Protein 7V6D (pdb70)

InterPro domains:
  IPR029058 Alpha/Beta hydrolase fold [G3DSA:3.40.50.1820] (131-449)
  IPR029058 Alpha/Beta hydrolase fold [SSF53474] (157-337)
  IPR053228 Stereospecific Lipase [PTHR37574] (9-448)

Sequence (733 aa):
NIFENIAQQIADGLSTLTIVQALGFSPSGENSETNSNTREPSTTIYPKKSSSDAPYSITEEELRQAIYIPSDFTYGDKPPVIFVPGTGSYGGISFGSNLRKLLTGVSYADPVWLNVPDALLRDAQTNGEFVAYAINYISGISGDANVSVVSWSQGGLDTQWAFTYWPSTRALVSDFVPVSPDFHGTVLANVICLNPGAGGVGLGPCAPAVLQQEYNSNFVTALRAAGGADAYVPTTSVFSGFLDEIVQPQSGTGASAYINDARGVGTTNAEVQVVCKGKGPAGGFYTHESLLVNPLTYALLVDALTHDGPGSVDRLDLDTVCSTVVAPGLGLDALLEIEGVNVLAAVNLLTYSDRRLAEPALMSYAAIFENIAQQIADGLSTLTIVQALGFSPSGENSETNSNTREPSTTIYPKKSSSDAPYSITEEELRQAIYIPSDFTYGDKPPVIFVPGTGSYGGISFGSNLRKLLTGVSYADPVWLNVPDALLRDAQTNGEFVAYAINYISGISGDANVSVVSWSQGGLDTQWAFTYWPSTRALVSDFVPVSPDFHGTVLANVICLNPGAGGVGLGPCAPAVLQQEYNSNFVTALRAAGGADAYVPTTSVFSGFLDEIVQPQSGTGASAYINDARGVGTTNAEVQVVCKGKGPAGGFYTHESLLVNPLTYALLVDALTHDGPGSVDRLDLDTVCSTVVAPGLGLDALLEIEGVNVLAAVNLLTYSDRRLAEPALMSYAA

CATH classification: 3.40.50.1820

Structure (mmCIF, N/CA/C/O backbone):
data_7V6D
#
_entry.id   7V6D
#
_cell.length_a   65.428
_cell.length_b   162.639
_cell.length_c   166.674
_cell.angle_alpha   90.000
_cell.angle_beta   90.000
_cell.angle_gamma   90.000
#
_symmetry.space_group_name_H-M   'I 2 2 2'
#
loop_
_entity.id
_entity.type
_entity.pdbx_description
1 polymer 'Lipase B'
2 branched 2-acetamido-2-deoxy-beta-D-glucopyranose-(1-4)-2-acetamido-2-deoxy-beta-D-glucopyranose
3 non-polymer 'CALCIUM ION'
4 water water
#
loop_
_atom_site.group_PDB
_atom_site.id
_atom_site.type_symbol
_atom_site.label_atom_id
_atom_site.label_alt_id
_atom_site.label_comp_id
_atom_site.label_asym_id
_atom_site.label_entity_id
_atom_site.label_seq_id
_atom_site.pdbx_PDB_ins_code
_atom_site.Cartn_x
_atom_site.Cartn_y
_atom_site.Cartn_z
_atom_site.occupancy
_atom_site.B_iso_or_equiv
_atom_site.auth_seq_id
_atom_site.auth_comp_id
_atom_site.auth_asym_id
_atom_site.auth_atom_id
_atom_site.pdbx_PDB_model_num
ATOM 1 N N . ASN A 1 65 ? -7.767 50.909 56.914 1.00 79.91 83 ASN A N 1
ATOM 2 C CA . ASN A 1 65 ? -6.925 52.080 57.160 1.00 84.71 83 ASN A CA 1
ATOM 3 C C . ASN A 1 65 ? -5.573 51.672 57.729 1.00 83.69 83 ASN A C 1
ATOM 4 O O . ASN A 1 65 ? -4.524 52.032 57.194 1.00 81.21 83 ASN A O 1
ATOM 9 N N . ILE A 1 66 ? -5.615 50.933 58.842 1.00 84.28 84 ILE A N 1
ATOM 10 C CA . ILE A 1 66 ? -4.416 50.291 59.372 1.00 79.89 84 ILE A CA 1
ATOM 11 C C . ILE A 1 66 ? -3.738 49.471 58.283 1.00 73.38 84 ILE A C 1
ATOM 12 O O . ILE A 1 66 ? -2.508 49.318 58.271 1.00 69.65 84 ILE A O 1
ATOM 17 N N . PHE A 1 67 ? -4.524 48.949 57.342 1.00 72.01 85 PHE A N 1
ATOM 18 C CA . PHE A 1 67 ? -3.955 48.283 56.180 1.00 69.76 85 PHE A CA 1
ATOM 19 C C . PHE A 1 67 ? -3.140 49.258 55.340 1.00 67.88 85 PHE A C 1
ATOM 20 O O . PHE A 1 67 ? -1.997 48.965 54.967 1.00 64.41 85 PHE A O 1
ATOM 28 N N . GLU A 1 68 ? -3.714 50.428 55.035 1.00 69.30 86 GLU A N 1
ATOM 29 C CA . GLU A 1 68 ? -3.003 51.414 54.224 1.00 69.40 86 GLU A CA 1
ATOM 30 C C . GLU A 1 68 ? -1.667 51.792 54.850 1.00 65.24 86 GLU A C 1
ATOM 31 O O . GLU A 1 68 ? -0.679 52.012 54.140 1.00 62.38 86 GLU A O 1
ATOM 37 N N . ASN A 1 69 ? -1.615 51.875 56.180 1.00 65.57 87 ASN A N 1
ATOM 38 C CA . ASN A 1 69 ? -0.362 52.243 56.821 1.00 63.46 87 ASN A CA 1
ATOM 39 C C . ASN A 1 69 ? 0.679 51.134 56.712 1.00 59.98 87 ASN A C 1
ATOM 40 O O . ASN A 1 69 ? 1.882 51.421 56.640 1.00 57.92 87 ASN A O 1
ATOM 45 N N . ILE A 1 70 ? 0.249 49.868 56.720 1.00 60.33 88 ILE A N 1
ATOM 46 C CA . ILE A 1 70 ? 1.204 48.773 56.572 1.00 57.03 88 ILE A CA 1
ATOM 47 C C . ILE A 1 70 ? 1.684 48.678 55.129 1.00 50.07 88 ILE A C 1
ATOM 48 O O . ILE A 1 70 ? 2.875 48.472 54.869 1.00 49.72 88 ILE A O 1
ATOM 53 N N . ALA A 1 71 ? 0.768 48.821 54.166 1.00 51.53 89 ALA A N 1
ATOM 54 C CA . ALA A 1 71 ? 1.169 48.876 52.764 1.00 49.72 89 ALA A CA 1
ATOM 55 C C . ALA A 1 71 ? 2.210 49.968 52.542 1.00 52.11 89 ALA A C 1
ATOM 56 O O . ALA A 1 71 ? 3.277 49.723 51.967 1.00 48.32 89 ALA A O 1
ATOM 58 N N . GLN A 1 72 ? 1.933 51.178 53.038 1.00 48.24 90 GLN A N 1
ATOM 59 C CA . GLN A 1 72 ? 2.881 52.272 52.867 1.00 47.57 90 GLN A CA 1
ATOM 60 C C . GLN A 1 72 ? 4.178 52.026 53.627 1.00 46.55 90 GLN A C 1
ATOM 61 O O . GLN A 1 72 ? 5.241 52.478 53.194 1.00 49.10 90 GLN A O 1
ATOM 67 N N . GLN A 1 73 ? 4.127 51.325 54.754 1.00 48.76 91 GLN A N 1
ATOM 68 C CA . GLN A 1 73 ? 5.373 51.003 55.443 1.00 50.92 91 GLN A CA 1
ATOM 69 C C . GLN A 1 73 ? 6.224 50.062 54.604 1.00 47.69 91 GLN A C 1
ATOM 70 O O . GLN A 1 73 ? 7.414 50.315 54.383 1.00 45.64 91 GLN A O 1
ATOM 76 N N . ILE A 1 74 ? 5.613 48.985 54.102 1.00 48.67 92 ILE A N 1
ATOM 77 C CA . ILE A 1 74 ? 6.336 48.010 53.291 1.00 44.97 92 ILE A CA 1
ATOM 78 C C . ILE A 1 74 ? 6.910 48.675 52.045 1.00 44.13 92 ILE A C 1
ATOM 79 O O . ILE A 1 74 ? 8.092 48.504 51.723 1.00 44.95 92 ILE A O 1
ATOM 84 N N . ALA A 1 75 ? 6.094 49.475 51.345 1.00 43.36 93 ALA A N 1
ATOM 85 C CA . ALA A 1 75 ? 6.588 50.198 50.172 1.00 46.29 93 ALA A CA 1
ATOM 86 C C . ALA A 1 75 ? 7.783 51.077 50.524 1.00 43.77 93 ALA A C 1
ATOM 87 O O . ALA A 1 75 ? 8.757 51.153 49.763 1.00 39.53 93 ALA A O 1
ATOM 89 N N . ASP A 1 76 ? 7.738 51.732 51.685 1.00 44.38 94 ASP A N 1
ATOM 90 C CA . ASP A 1 76 ? 8.861 52.573 52.071 1.00 44.46 94 ASP A CA 1
ATOM 91 C C . ASP A 1 76 ? 10.080 51.738 52.440 1.00 43.87 94 ASP A C 1
ATOM 92 O O . ASP A 1 76 ? 11.209 52.135 52.123 1.00 41.15 94 ASP A O 1
ATOM 97 N N . GLY A 1 77 ? 9.875 50.562 53.045 1.00 43.82 95 GLY A N 1
ATOM 98 C CA . GLY A 1 77 ? 11.000 49.678 53.327 1.00 42.19 95 GLY A CA 1
ATOM 99 C C . GLY A 1 77 ? 11.654 49.145 52.063 1.00 45.87 95 GLY A C 1
ATOM 100 O O . GLY A 1 77 ? 12.885 49.149 51.926 1.00 43.21 95 GLY A O 1
ATOM 101 N N . LEU A 1 78 ? 10.836 48.699 51.111 1.00 45.07 96 LEU A N 1
ATOM 102 C CA . LEU A 1 78 ? 11.371 48.142 49.879 1.00 44.00 96 LEU A CA 1
ATOM 103 C C . LEU A 1 78 ? 12.071 49.188 49.028 1.00 45.62 96 LEU A C 1
ATOM 104 O O . LEU A 1 78 ? 12.935 48.824 48.218 1.00 42.70 96 LEU A O 1
ATOM 109 N N . SER A 1 79 ? 11.723 50.472 49.185 1.00 42.50 97 SER A N 1
ATOM 110 C CA . SER A 1 79 ? 12.366 51.499 48.368 1.00 42.68 97 SER A CA 1
ATOM 111 C C . SER A 1 79 ? 13.809 51.723 48.777 1.00 41.57 97 SER A C 1
ATOM 112 O O . SER A 1 79 ? 14.537 52.416 48.056 1.00 37.72 97 SER A O 1
ATOM 115 N N . THR A 1 80 ? 14.229 51.149 49.908 1.00 38.92 98 THR A N 1
ATOM 116 C CA . THR A 1 80 ? 15.603 51.242 50.369 1.00 39.01 98 THR A CA 1
ATOM 117 C C . THR A 1 80 ? 16.484 50.134 49.815 1.00 39.03 98 THR A C 1
ATOM 118 O O . THR A 1 80 ? 17.699 50.173 50.033 1.00 35.10 98 THR A O 1
ATOM 122 N N . LEU A 1 81 ? 15.901 49.136 49.143 1.00 45.12 99 LEU A N 1
ATOM 123 C CA . LEU A 1 81 ? 16.673 48.093 48.474 1.00 42.33 99 LEU A CA 1
ATOM 124 C C . LEU A 1 81 ? 17.242 48.642 47.174 1.00 40.89 99 LEU A C 1
ATOM 125 O O . LEU A 1 81 ? 16.501 49.170 46.339 1.00 42.43 99 LEU A O 1
ATOM 130 N N . THR A 1 82 ? 18.562 48.536 47.002 1.00 40.62 100 THR A N 1
ATOM 131 C CA . THR A 1 82 ? 19.150 49.036 45.761 1.00 42.15 100 THR A CA 1
ATOM 132 C C . THR A 1 82 ? 18.682 48.233 44.549 1.00 41.72 100 THR A C 1
ATOM 133 O O . THR A 1 82 ? 18.635 48.775 43.444 1.00 43.48 100 THR A O 1
ATOM 137 N N . ILE A 1 83 ? 18.317 46.958 44.726 1.00 46.90 101 ILE A N 1
ATOM 138 C CA . ILE A 1 83 ? 17.769 46.207 43.596 1.00 46.38 101 ILE A CA 1
ATOM 139 C C . ILE A 1 83 ? 16.446 46.802 43.160 1.00 48.72 101 ILE A C 1
ATOM 140 O O . ILE A 1 83 ? 16.132 46.826 41.965 1.00 48.98 101 ILE A O 1
ATOM 145 N N . VAL A 1 84 ? 15.647 47.292 44.104 1.00 44.40 102 VAL A N 1
ATOM 146 C CA . VAL A 1 84 ? 14.402 47.941 43.713 1.00 47.05 102 VAL A CA 1
ATOM 147 C C . VAL A 1 84 ? 14.680 49.306 43.090 1.00 47.04 102 VAL A C 1
ATOM 148 O O . VAL A 1 84 ? 13.997 49.716 42.146 1.00 49.10 102 VAL A O 1
ATOM 152 N N . GLN A 1 85 ? 15.689 50.028 43.597 1.00 47.97 103 GLN A N 1
ATOM 153 C CA . GLN A 1 85 ? 16.022 51.333 43.027 1.00 49.01 103 GLN A CA 1
ATOM 154 C C . GLN A 1 85 ? 16.552 51.205 41.604 1.00 48.00 103 GLN A C 1
ATOM 155 O O . GLN A 1 85 ? 16.389 52.129 40.800 1.00 44.50 103 GLN A O 1
ATOM 161 N N . ALA A 1 86 ? 17.192 50.076 41.284 1.00 47.53 104 ALA A N 1
ATOM 162 C CA . ALA A 1 86 ? 17.644 49.830 39.918 1.00 48.12 104 ALA A CA 1
ATOM 163 C C . ALA A 1 86 ? 16.476 49.764 38.943 1.00 48.76 104 ALA A C 1
ATOM 164 O O . ALA A 1 86 ? 16.624 50.132 37.772 1.00 47.64 104 ALA A O 1
ATOM 166 N N . LEU A 1 87 ? 15.310 49.310 39.403 1.00 48.06 105 LEU A N 1
ATOM 167 C CA . LEU A 1 87 ? 14.107 49.359 38.586 1.00 46.75 105 LEU A CA 1
ATOM 168 C C . LEU A 1 87 ? 13.618 50.773 38.347 1.00 49.10 105 LEU A C 1
ATOM 169 O O . LEU A 1 87 ? 12.627 50.947 37.636 1.00 49.52 105 LEU A O 1
ATOM 174 N N . GLY A 1 88 ? 14.273 51.784 38.916 1.00 54.99 106 GLY A N 1
ATOM 175 C CA . GLY A 1 88 ? 13.881 53.164 38.713 1.00 49.01 106 GLY A CA 1
ATOM 176 C C . GLY A 1 88 ? 13.040 53.761 39.815 1.00 47.73 106 GLY A C 1
ATOM 177 O O . GLY A 1 88 ? 12.577 54.895 39.671 1.00 49.33 106 GLY A O 1
ATOM 178 N N . PHE A 1 89 ? 12.818 53.040 40.903 1.00 51.54 107 PHE A N 1
ATOM 179 C CA . PHE A 1 89 ? 12.166 53.654 42.041 1.00 51.53 107 PHE A CA 1
ATOM 180 C C . PHE A 1 89 ? 13.197 54.404 42.891 1.00 50.90 107 PHE A C 1
ATOM 181 O O . PHE A 1 89 ? 14.407 54.172 42.808 1.00 54.34 107 PHE A O 1
ATOM 189 N N . SER A 1 90 ? 12.711 55.341 43.684 1.00 44.48 108 SER A N 1
ATOM 190 C CA . SER A 1 90 ? 13.563 56.099 44.578 1.00 44.53 108 SER A CA 1
ATOM 191 C C . SER A 1 90 ? 13.202 55.803 46.026 1.00 45.03 108 SER A C 1
ATOM 192 O O . SER A 1 90 ? 12.083 55.358 46.320 1.00 40.36 108 SER A O 1
ATOM 195 N N . PRO A 1 91 ? 14.132 56.009 46.956 1.00 41.32 109 PRO A N 1
ATOM 196 C CA . PRO A 1 91 ? 13.779 55.866 48.366 1.00 43.21 109 PRO A CA 1
ATOM 197 C C . PRO A 1 91 ? 12.641 56.820 48.675 1.00 43.01 109 PRO A C 1
ATOM 198 O O . PRO A 1 91 ? 12.665 57.986 48.272 1.00 43.40 109 PRO A O 1
ATOM 202 N N . SER A 1 92 ? 11.617 56.303 49.343 1.00 39.72 110 SER A N 1
ATOM 203 C CA . SER A 1 92 ? 10.375 57.034 49.526 1.00 41.30 110 SER A CA 1
ATOM 204 C C . SER A 1 92 ? 10.083 57.247 51.005 1.00 42.57 110 SER A C 1
ATOM 205 O O . SER A 1 92 ? 10.672 56.610 51.887 1.00 43.61 110 SER A O 1
ATOM 208 N N . GLY A 1 93 ? 9.138 58.146 51.262 1.00 40.96 111 GLY A N 1
ATOM 209 C CA . GLY A 1 93 ? 8.740 58.420 52.635 1.00 40.40 111 GLY A CA 1
ATOM 210 C C . GLY A 1 93 ? 9.878 59.046 53.412 1.00 39.12 111 GLY A C 1
ATOM 211 O O . GLY A 1 93 ? 10.575 59.942 52.928 1.00 42.00 111 GLY A O 1
ATOM 212 N N . GLU A 1 94 ? 10.088 58.550 54.629 1.00 45.77 112 GLU A N 1
ATOM 213 C CA . GLU A 1 94 ? 11.120 59.076 55.514 1.00 43.30 112 GLU A CA 1
ATOM 214 C C . GLU A 1 94 ? 12.533 58.750 55.045 1.00 41.38 112 GLU A C 1
ATOM 215 O O . GLU A 1 94 ? 13.493 59.286 55.612 1.00 38.61 112 GLU A O 1
ATOM 221 N N . ASN A 1 95 ? 12.685 57.905 54.027 1.00 39.28 113 ASN A N 1
ATOM 222 C CA . ASN A 1 95 ? 13.990 57.566 53.477 1.00 36.41 113 ASN A CA 1
ATOM 223 C C . ASN A 1 95 ? 14.313 58.350 52.218 1.00 40.83 113 ASN A C 1
ATOM 224 O O . ASN A 1 95 ? 15.339 58.083 51.578 1.00 39.73 113 ASN A O 1
ATOM 229 N N . SER A 1 96 ? 13.471 59.320 51.857 1.00 43.55 114 SER A N 1
ATOM 230 C CA . SER A 1 96 ? 13.721 60.149 50.684 1.00 41.30 114 SER A CA 1
ATOM 231 C C . SER A 1 96 ? 15.102 60.787 50.740 1.00 39.61 114 SER A C 1
ATOM 232 O O . SER A 1 96 ? 15.477 61.408 51.735 1.00 36.10 114 SER A O 1
ATOM 235 N N . GLU A 1 97 ? 15.860 60.622 49.660 1.00 41.24 115 GLU A N 1
ATOM 236 C CA . GLU A 1 97 ? 17.223 61.122 49.589 1.00 38.82 115 GLU A CA 1
ATOM 237 C C . GLU A 1 97 ? 17.343 62.316 48.652 1.00 40.95 115 GLU A C 1
ATOM 238 O O . GLU A 1 97 ? 18.461 62.683 48.276 1.00 39.46 115 GLU A O 1
ATOM 244 N N . THR A 1 98 ? 16.212 62.934 48.281 1.00 40.30 116 THR A N 1
ATOM 245 C CA . THR A 1 98 ? 16.186 64.128 47.424 1.00 45.49 116 THR A CA 1
ATOM 246 C C . THR A 1 98 ? 15.350 65.232 48.081 1.00 40.60 116 THR A C 1
ATOM 247 O O . THR A 1 98 ? 14.383 65.745 47.517 1.00 42.72 116 THR A O 1
ATOM 251 N N . ASN A 1 99 ? 15.730 65.615 49.286 1.00 39.40 117 ASN A N 1
ATOM 252 C CA . ASN A 1 99 ? 14.959 66.611 50.011 1.00 42.37 117 ASN A CA 1
ATOM 253 C C . ASN A 1 99 ? 15.349 68.017 49.580 1.00 38.61 117 ASN A C 1
ATOM 254 O O . ASN A 1 99 ? 16.524 68.299 49.316 1.00 39.32 117 ASN A O 1
ATOM 259 N N . SER A 1 100 ? 14.345 68.895 49.499 1.00 36.45 118 SER A N 1
ATOM 260 C CA . SER A 1 100 ? 14.543 70.293 49.118 1.00 40.88 118 SER A CA 1
ATOM 261 C C . SER A 1 100 ? 14.722 71.134 50.376 1.00 36.87 118 SER A C 1
ATOM 262 O O . SER A 1 100 ? 13.771 71.332 51.137 1.00 41.35 118 SER A O 1
ATOM 265 N N . ASN A 1 101 ? 15.935 71.628 50.599 1.00 38.63 119 ASN A N 1
ATOM 266 C CA . ASN A 1 101 ? 16.276 72.364 51.819 1.00 32.86 119 ASN A CA 1
ATOM 267 C C . ASN A 1 101 ? 16.851 73.717 51.413 1.00 39.01 119 ASN A C 1
ATOM 268 O O . ASN A 1 101 ? 18.045 73.819 51.106 1.00 38.10 119 ASN A O 1
ATOM 273 N N . THR A 1 102 ? 16.007 74.759 51.437 1.00 36.63 120 THR A N 1
ATOM 274 C CA . THR A 1 102 ? 16.325 76.020 50.778 1.00 35.20 120 THR A CA 1
ATOM 275 C C . THR A 1 102 ? 16.848 77.115 51.703 1.00 39.17 120 THR A C 1
ATOM 276 O O . THR A 1 102 ? 17.280 78.162 51.205 1.00 42.24 120 THR A O 1
ATOM 280 N N . ARG A 1 103 ? 16.849 76.911 53.017 1.00 42.76 121 ARG A N 1
ATOM 281 C CA . ARG A 1 103 ? 17.493 77.874 53.901 1.00 38.62 121 ARG A CA 1
ATOM 282 C C . ARG A 1 103 ? 18.998 77.843 53.703 1.00 41.10 121 ARG A C 1
ATOM 283 O O . ARG A 1 103 ? 19.600 76.773 53.560 1.00 41.33 121 ARG A O 1
ATOM 291 N N . GLU A 1 104 ? 19.599 79.007 53.700 1.00 42.34 122 GLU A N 1
ATOM 292 C CA . GLU A 1 104 ? 21.047 79.007 53.642 1.00 39.69 122 GLU A CA 1
ATOM 293 C C . GLU A 1 104 ? 21.631 79.127 55.040 1.00 39.26 122 GLU A C 1
ATOM 294 O O . GLU A 1 104 ? 20.962 79.617 55.960 1.00 40.67 122 GLU A O 1
ATOM 300 N N . PRO A 1 105 ? 22.856 78.651 55.241 1.00 42.83 123 PRO A N 1
ATOM 301 C CA . PRO A 1 105 ? 23.499 78.807 56.548 1.00 41.86 123 PRO A CA 1
ATOM 302 C C . PRO A 1 105 ? 24.039 80.217 56.728 1.00 41.44 123 PRO A C 1
ATOM 303 O O . PRO A 1 105 ? 24.207 80.979 55.775 1.00 44.38 123 PRO A O 1
ATOM 307 N N . SER A 1 106 ? 24.306 80.557 57.992 1.00 42.40 124 SER A N 1
ATOM 308 C CA . SER A 1 106 ? 24.784 81.893 58.349 1.00 42.40 124 SER A CA 1
ATOM 309 C C . SER A 1 106 ? 26.177 82.194 57.811 1.00 39.45 124 SER A C 1
ATOM 310 O O . SER A 1 106 ? 26.622 83.343 57.864 1.00 35.21 124 SER A O 1
ATOM 313 N N . THR A 1 107 ? 26.861 81.192 57.284 1.00 39.90 125 THR A N 1
ATOM 314 C CA . THR A 1 107 ? 28.278 81.264 56.998 1.00 37.66 125 THR A CA 1
ATOM 315 C C . THR A 1 107 ? 28.546 80.328 55.827 1.00 43.74 125 THR A C 1
ATOM 316 O O . THR A 1 107 ? 27.814 79.353 55.613 1.00 46.50 125 THR A O 1
ATOM 320 N N . THR A 1 108 ? 29.554 80.668 55.032 1.00 36.12 126 THR A N 1
ATOM 321 C CA . THR A 1 108 ? 30.012 79.762 53.993 1.00 40.51 126 THR A CA 1
ATOM 322 C C . THR A 1 108 ? 30.414 78.435 54.626 1.00 41.97 126 THR A C 1
ATOM 323 O O . THR A 1 108 ? 31.318 78.392 55.467 1.00 42.26 126 THR A O 1
ATOM 327 N N . ILE A 1 109 ? 29.709 77.363 54.259 1.00 38.39 127 ILE A N 1
ATOM 328 C CA . ILE A 1 109 ? 30.118 76.007 54.604 1.00 38.39 127 ILE A CA 1
ATOM 329 C C . ILE A 1 109 ? 30.532 75.199 53.386 1.00 38.00 127 ILE A C 1
ATOM 330 O O . ILE A 1 109 ? 30.869 74.022 53.527 1.00 35.23 127 ILE A O 1
ATOM 335 N N . TYR A 1 110 ? 30.537 75.795 52.195 1.00 39.88 128 TYR A N 1
ATOM 336 C CA . TYR A 1 110 ? 30.831 75.041 51.000 1.00 36.84 128 TYR A CA 1
ATOM 337 C C . TYR A 1 110 ? 31.511 75.998 50.041 1.00 34.85 128 TYR A C 1
ATOM 338 O O . TYR A 1 110 ? 30.955 77.069 49.778 1.00 40.71 128 TYR A O 1
ATOM 347 N N . PRO A 1 111 ? 32.662 75.623 49.459 1.00 39.81 129 PRO A N 1
ATOM 348 C CA . PRO A 1 111 ? 33.254 74.272 49.590 1.00 37.73 129 PRO A CA 1
ATOM 349 C C . PRO A 1 111 ? 34.014 73.999 50.897 1.00 38.11 129 PRO A C 1
ATOM 350 O O . PRO A 1 111 ? 34.329 72.837 51.171 1.00 35.43 129 PRO A O 1
ATOM 354 N N . LYS A 1 112 ? 34.312 75.035 51.685 1.00 33.55 130 LYS A N 1
ATOM 355 C CA . LYS A 1 112 ? 34.933 74.840 52.990 1.00 35.80 130 LYS A CA 1
ATOM 356 C C . LYS A 1 112 ? 34.407 75.862 53.991 1.00 36.34 130 LYS A C 1
ATOM 357 O O . LYS A 1 112 ? 34.250 77.047 53.669 1.00 42.64 130 LYS A O 1
ATOM 363 N N . LYS A 1 113 ? 34.140 75.391 55.208 1.00 33.31 131 LYS A N 1
ATOM 364 C CA . LYS A 1 113 ? 33.862 76.283 56.328 1.00 36.13 131 LYS A CA 1
ATOM 365 C C . LYS A 1 113 ? 35.162 76.774 56.953 1.00 34.14 131 LYS A C 1
ATOM 366 O O . LYS A 1 113 ? 35.345 77.974 57.182 1.00 33.85 131 LYS A O 1
ATOM 372 N N . SER A 1 114 ? 36.081 75.861 57.219 1.00 34.20 132 SER A N 1
ATOM 373 C CA . SER A 1 114 ? 37.403 76.211 57.697 1.00 36.90 132 SER A CA 1
ATOM 374 C C . SER A 1 114 ? 38.425 75.827 56.636 1.00 38.75 132 SER A C 1
ATOM 375 O O . SER A 1 114 ? 38.299 74.781 55.990 1.00 38.85 132 SER A O 1
ATOM 378 N N . SER A 1 115 ? 39.439 76.675 56.455 1.00 38.80 133 SER A N 1
ATOM 379 C CA . SER A 1 115 ? 40.533 76.312 55.565 1.00 37.77 133 SER A CA 1
ATOM 380 C C . SER A 1 115 ? 41.331 75.135 56.092 1.00 42.29 133 SER A C 1
ATOM 381 O O . SER A 1 115 ? 42.228 74.655 55.395 1.00 46.75 133 SER A O 1
ATOM 384 N N . SER A 1 116 ? 41.049 74.677 57.306 1.00 38.96 134 SER A N 1
ATOM 385 C CA . SER A 1 116 ? 41.635 73.452 57.814 1.00 40.50 134 SER A CA 1
ATOM 386 C C . SER A 1 116 ? 40.848 72.217 57.417 1.00 39.26 134 SER A C 1
ATOM 387 O O . SER A 1 116 ? 41.339 71.105 57.614 1.00 37.88 134 SER A O 1
ATOM 390 N N . ASP A 1 117 ? 39.647 72.384 56.875 1.00 35.14 135 ASP A N 1
ATOM 391 C CA . ASP A 1 117 ? 38.796 71.247 56.587 1.00 37.11 135 ASP A CA 1
ATOM 392 C C . ASP A 1 117 ? 39.248 70.547 55.310 1.00 37.11 135 ASP A C 1
ATOM 393 O O . ASP A 1 117 ? 39.834 71.158 54.410 1.00 38.29 135 ASP A O 1
ATOM 398 N N . ALA A 1 118 ? 38.976 69.250 55.244 1.00 35.32 136 ALA A N 1
ATOM 399 C CA . ALA A 1 118 ? 39.222 68.503 54.023 1.00 36.90 136 ALA A CA 1
ATOM 400 C C . ALA A 1 118 ? 38.231 68.945 52.954 1.00 34.36 136 ALA A C 1
ATOM 401 O O . ALA A 1 118 ? 37.107 69.344 53.265 1.00 35.30 136 ALA A O 1
ATOM 403 N N . PRO A 1 119 ? 38.624 68.901 51.691 1.00 35.88 137 PRO A N 1
ATOM 404 C CA . PRO A 1 119 ? 37.700 69.306 50.626 1.00 35.07 137 PRO A CA 1
ATOM 405 C C . PRO A 1 119 ? 36.558 68.316 50.483 1.00 41.31 137 PRO A C 1
ATOM 406 O O . PRO A 1 119 ? 36.709 67.114 50.730 1.00 35.57 137 PRO A O 1
ATOM 410 N N . TYR A 1 120 ? 35.409 68.838 50.057 1.00 40.12 138 TYR A N 1
ATOM 411 C CA . TYR A 1 120 ? 34.316 67.992 49.595 1.00 38.71 138 TYR A CA 1
ATOM 412 C C . TYR A 1 120 ? 34.586 67.504 48.181 1.00 34.86 138 TYR A C 1
ATOM 413 O O . TYR A 1 120 ? 35.109 68.246 47.351 1.00 40.40 138 TYR A O 1
ATOM 422 N N . SER A 1 121 ? 34.240 66.241 47.913 1.00 44.05 139 SER A N 1
ATOM 423 C CA . SER A 1 121 ? 34.263 65.673 46.566 1.00 34.39 139 SER A CA 1
ATOM 424 C C . SER A 1 121 ? 32.871 65.591 45.962 1.00 36.45 139 SER A C 1
ATOM 425 O O . SER A 1 121 ? 32.733 65.368 44.753 1.00 38.13 139 SER A O 1
ATOM 428 N N . ILE A 1 122 ? 31.850 65.794 46.778 1.00 34.81 140 ILE A N 1
ATOM 429 C CA . ILE A 1 122 ? 30.455 65.665 46.401 1.00 34.86 140 ILE A CA 1
ATOM 430 C C . ILE A 1 122 ? 29.875 67.066 46.300 1.00 38.12 140 ILE A C 1
ATOM 431 O O . ILE A 1 122 ? 30.239 67.955 47.080 1.00 42.86 140 ILE A O 1
ATOM 436 N N . THR A 1 123 ? 29.005 67.279 45.322 1.00 36.47 141 THR A N 1
ATOM 437 C CA . THR A 1 123 ? 28.389 68.587 45.174 1.00 40.33 141 THR A CA 1
ATOM 438 C C . THR A 1 123 ? 27.565 68.922 46.412 1.00 40.38 141 THR A C 1
ATOM 439 O O . THR A 1 123 ? 27.007 68.041 47.070 1.00 38.74 141 THR A O 1
ATOM 443 N N . GLU A 1 124 ? 27.506 70.215 46.734 1.00 40.13 142 GLU A N 1
ATOM 444 C CA . GLU A 1 124 ? 26.648 70.648 47.828 1.00 39.23 142 GLU A CA 1
ATOM 445 C C . GLU A 1 124 ? 25.204 70.229 47.605 1.00 37.01 142 GLU A C 1
ATOM 446 O O . GLU A 1 124 ? 24.489 69.950 48.570 1.00 40.62 142 GLU A O 1
ATOM 452 N N . GLU A 1 125 ? 24.759 70.202 46.351 1.00 42.78 143 GLU A N 1
ATOM 453 C CA . GLU A 1 125 ? 23.399 69.779 46.032 1.00 45.46 143 GLU A CA 1
ATOM 454 C C . GLU A 1 125 ? 23.107 68.396 46.595 1.00 40.72 143 GLU A C 1
ATOM 455 O O . GLU A 1 125 ? 22.065 68.172 47.218 1.00 39.03 143 GLU A O 1
ATOM 461 N N . GLU A 1 126 ? 24.024 67.453 46.383 1.00 39.28 144 GLU A N 1
ATOM 462 C CA . GLU A 1 126 ? 23.806 66.102 46.880 1.00 40.71 144 GLU A CA 1
ATOM 463 C C . GLU A 1 126 ? 24.040 66.016 48.377 1.00 41.41 144 GLU A C 1
ATOM 464 O O . GLU A 1 126 ? 23.282 65.336 49.085 1.00 43.01 144 GLU A O 1
ATOM 470 N N . LEU A 1 127 ? 25.090 66.678 48.874 1.00 36.14 145 LEU A N 1
ATOM 471 C CA . LEU A 1 127 ? 25.297 66.712 50.315 1.00 35.89 145 LEU A CA 1
ATOM 472 C C . LEU A 1 127 ? 24.039 67.192 51.021 1.00 37.89 145 LEU A C 1
ATOM 473 O O . LEU A 1 127 ? 23.536 66.515 51.923 1.00 37.48 145 LEU A O 1
ATOM 478 N N . ARG A 1 128 ? 23.475 68.330 50.583 1.00 37.12 146 ARG A N 1
ATOM 479 C CA . ARG A 1 128 ? 22.327 68.879 51.299 1.00 37.57 146 ARG A CA 1
ATOM 480 C C . ARG A 1 128 ? 21.089 68.009 51.136 1.00 37.69 146 ARG A C 1
ATOM 481 O O . ARG A 1 128 ? 20.273 67.914 52.067 1.00 36.63 146 ARG A O 1
ATOM 489 N N . GLN A 1 129 ? 20.944 67.350 49.986 1.00 34.22 147 GLN A N 1
ATOM 490 C CA . GLN A 1 129 ? 19.699 66.642 49.702 1.00 40.33 147 GLN A CA 1
ATOM 491 C C . GLN A 1 129 ? 19.508 65.415 50.578 1.00 34.45 147 GLN A C 1
ATOM 492 O O . GLN A 1 129 ? 18.373 64.967 50.764 1.00 36.07 147 GLN A O 1
ATOM 498 N N . ALA A 1 130 ? 20.590 64.821 51.072 1.00 31.51 148 ALA A N 1
ATOM 499 C CA . ALA A 1 130 ? 20.441 63.634 51.904 1.00 34.74 148 ALA A CA 1
ATOM 500 C C . ALA A 1 130 ? 19.884 63.947 53.297 1.00 38.15 148 ALA A C 1
ATOM 501 O O . ALA A 1 130 ? 19.592 63.005 54.049 1.00 33.33 148 ALA A O 1
ATOM 503 N N . ILE A 1 131 ? 19.713 65.236 53.656 1.00 32.94 149 ILE A N 1
ATOM 504 C CA . ILE A 1 131 ? 19.227 65.623 54.978 1.00 36.51 149 ILE A CA 1
ATOM 505 C C . ILE A 1 131 ? 17.708 65.716 54.957 1.00 36.27 149 ILE A C 1
ATOM 506 O O . ILE A 1 131 ? 17.129 66.471 54.162 1.00 33.83 149 ILE A O 1
ATOM 511 N N . TYR A 1 132 ? 17.064 64.990 55.870 1.00 36.42 150 TYR A N 1
ATOM 512 C CA . TYR A 1 132 ? 15.610 64.938 55.965 1.00 35.70 150 TYR A CA 1
ATOM 513 C C . TYR A 1 132 ? 15.192 65.782 57.153 1.00 39.48 150 TYR A C 1
ATOM 514 O O . TYR A 1 132 ? 15.410 65.394 58.308 1.00 35.75 150 TYR A O 1
ATOM 523 N N . ILE A 1 133 ? 14.563 66.910 56.866 1.00 36.70 151 ILE A N 1
ATOM 524 C CA . ILE A 1 133 ? 14.114 67.851 57.881 1.00 37.05 151 ILE A CA 1
ATOM 525 C C . ILE A 1 133 ? 12.597 67.711 57.987 1.00 38.85 151 ILE A C 1
ATOM 526 O O . ILE A 1 133 ? 11.884 68.039 57.029 1.00 38.24 151 ILE A O 1
ATOM 531 N N . PRO A 1 134 ? 12.063 67.190 59.097 1.00 40.31 152 PRO A N 1
ATOM 532 C CA . PRO A 1 134 ? 10.603 67.130 59.249 1.00 40.31 152 PRO A CA 1
ATOM 533 C C . PRO A 1 134 ? 10.000 68.526 59.243 1.00 46.51 152 PRO A C 1
ATOM 534 O O . PRO A 1 134 ? 10.678 69.534 59.471 1.00 45.55 152 PRO A O 1
ATOM 538 N N . SER A 1 135 ? 8.700 68.577 58.957 1.00 50.18 153 SER A N 1
ATOM 539 C CA . SER A 1 135 ? 8.020 69.868 58.925 1.00 49.21 153 SER A CA 1
ATOM 540 C C . SER A 1 135 ? 7.983 70.501 60.308 1.00 49.57 153 SER A C 1
ATOM 541 O O . SER A 1 135 ? 8.011 71.731 60.424 1.00 56.17 153 SER A O 1
ATOM 544 N N . ASP A 1 136 ? 7.956 69.675 61.359 1.00 49.51 154 ASP A N 1
ATOM 545 C CA . ASP A 1 136 ? 7.919 70.039 62.772 1.00 47.23 154 ASP A CA 1
ATOM 546 C C . ASP A 1 136 ? 9.249 70.565 63.301 1.00 47.99 154 ASP A C 1
ATOM 547 O O . ASP A 1 136 ? 9.345 70.848 64.504 1.00 51.63 154 ASP A O 1
ATOM 552 N N . PHE A 1 137 ? 10.282 70.637 62.469 1.00 46.82 155 PHE A N 1
ATOM 553 C CA . PHE A 1 137 ? 11.593 71.091 62.916 1.00 45.23 155 PHE A CA 1
ATOM 554 C C . PHE A 1 137 ? 11.514 72.554 63.331 1.00 45.26 155 PHE A C 1
ATOM 555 O O . PHE A 1 137 ? 10.776 73.335 62.733 1.00 48.01 155 PHE A O 1
ATOM 563 N N . THR A 1 138 ? 12.260 72.929 64.373 1.00 43.34 156 THR A N 1
ATOM 564 C CA . THR A 1 138 ? 12.139 74.275 64.926 1.00 43.34 156 THR A CA 1
ATOM 565 C C . THR A 1 138 ? 13.389 75.127 64.719 1.00 42.80 156 THR A C 1
ATOM 566 O O . THR A 1 138 ? 13.483 76.220 65.293 1.00 44.06 156 THR A O 1
ATOM 570 N N . TYR A 1 139 ? 14.342 74.658 63.908 1.00 43.22 157 TYR A N 1
ATOM 571 C CA . TYR A 1 139 ? 15.463 75.474 63.422 1.00 41.85 157 TYR A CA 1
ATOM 572 C C . TYR A 1 139 ? 16.217 76.163 64.558 1.00 44.09 157 TYR A C 1
ATOM 573 O O . TYR A 1 139 ? 16.680 77.298 64.425 1.00 43.73 157 TYR A O 1
ATOM 582 N N . GLY A 1 140 ? 16.342 75.477 65.691 1.00 41.54 158 GLY A N 1
ATOM 583 C CA . GLY A 1 140 ? 17.145 75.951 66.799 1.00 37.89 158 GLY A CA 1
ATOM 584 C C . GLY A 1 140 ? 16.400 76.166 68.101 1.00 41.80 158 GLY A C 1
ATOM 585 O O . GLY A 1 140 ? 17.046 76.189 69.160 1.00 42.96 158 GLY A O 1
ATOM 586 N N . ASP A 1 141 ? 15.074 76.355 68.082 1.00 38.34 159 ASP A N 1
ATOM 587 C CA . ASP A 1 141 ? 14.352 76.468 69.349 1.00 40.14 159 ASP A CA 1
ATOM 588 C C . ASP A 1 141 ? 14.722 75.307 70.270 1.00 45.63 159 ASP A C 1
ATOM 589 O O . ASP A 1 141 ? 15.147 75.512 71.413 1.00 48.89 159 ASP A O 1
ATOM 594 N N . LYS A 1 142 ? 14.591 74.067 69.767 1.00 42.38 160 LYS A N 1
ATOM 595 C CA . LYS A 1 142 ? 15.058 72.876 70.452 1.00 40.97 160 LYS A CA 1
ATOM 596 C C . LYS A 1 142 ? 16.468 72.531 69.994 1.00 36.89 160 LYS A C 1
ATOM 597 O O . LYS A 1 142 ? 16.946 73.047 68.986 1.00 35.24 160 LYS A O 1
ATOM 603 N N . PRO A 1 143 ? 17.179 71.690 70.733 1.00 38.45 161 PRO A N 1
ATOM 604 C CA . PRO A 1 143 ? 18.482 71.198 70.256 1.00 35.75 161 PRO A CA 1
ATOM 605 C C . PRO A 1 143 ? 18.309 70.214 69.111 1.00 36.11 161 PRO A C 1
ATOM 606 O O . PRO A 1 143 ? 17.648 69.173 69.265 1.00 39.41 161 PRO A O 1
ATOM 610 N N . PRO A 1 144 ? 18.880 70.502 67.946 1.00 35.51 162 PRO A N 1
ATOM 611 C CA . PRO A 1 144 ? 18.789 69.552 66.828 1.00 35.72 162 PRO A CA 1
ATOM 612 C C . PRO A 1 144 ? 19.529 68.263 67.143 1.00 35.68 162 PRO A C 1
ATOM 613 O O . PRO A 1 144 ? 20.542 68.254 67.847 1.00 38.60 162 PRO A O 1
ATOM 617 N N . VAL A 1 145 ? 19.002 67.157 66.632 1.00 31.72 163 VAL A N 1
ATOM 618 C CA . VAL A 1 145 ? 19.669 65.866 66.738 1.00 35.26 163 VAL A CA 1
ATOM 619 C C . VAL A 1 145 ? 19.690 65.216 65.358 1.00 34.36 163 VAL A C 1
ATOM 620 O O . VAL A 1 145 ? 18.628 64.936 64.783 1.00 31.26 163 VAL A O 1
ATOM 624 N N . ILE A 1 146 ? 20.891 64.953 64.844 1.00 32.00 164 ILE A N 1
ATOM 625 C CA . ILE A 1 146 ? 21.091 64.365 63.523 1.00 31.36 164 ILE A CA 1
ATOM 626 C C . ILE A 1 146 ? 21.265 62.852 63.669 1.00 32.86 164 ILE A C 1
ATOM 627 O O . ILE A 1 146 ? 22.197 62.376 64.335 1.00 33.81 164 ILE A O 1
ATOM 632 N N . PHE A 1 147 ? 20.374 62.093 63.037 1.00 36.60 165 PHE A N 1
ATOM 633 C CA . PHE A 1 147 ? 20.427 60.631 63.040 1.00 34.82 165 PHE A CA 1
ATOM 634 C C . PHE A 1 147 ? 21.158 60.101 61.808 1.00 34.82 165 PHE A C 1
ATOM 635 O O . PHE A 1 147 ? 20.913 60.552 60.681 1.00 32.23 165 PHE A O 1
ATOM 643 N N . VAL A 1 148 ? 22.052 59.137 62.037 1.00 30.10 166 VAL A N 1
ATOM 644 C CA . VAL A 1 148 ? 22.940 58.612 61.009 1.00 35.15 166 VAL A CA 1
ATOM 645 C C . VAL A 1 148 ? 22.796 57.095 60.957 1.00 37.51 166 VAL A C 1
ATOM 646 O O . VAL A 1 148 ? 23.046 56.414 61.958 1.00 34.71 166 VAL A O 1
ATOM 650 N N . PRO A 1 149 ? 22.414 56.509 59.819 1.00 32.25 167 PRO A N 1
ATOM 651 C CA . PRO A 1 149 ? 22.085 55.085 59.771 1.00 32.82 167 PRO A CA 1
ATOM 652 C C . PRO A 1 149 ? 23.351 54.248 59.713 1.00 32.53 167 PRO A C 1
ATOM 653 O O . PRO A 1 149 ? 24.465 54.765 59.724 1.00 31.84 167 PRO A O 1
ATOM 657 N N . GLY A 1 150 ? 23.151 52.932 59.627 1.00 34.47 168 GLY A N 1
ATOM 658 C CA . GLY A 1 150 ? 24.222 51.981 59.442 1.00 33.80 168 GLY A CA 1
ATOM 659 C C . GLY A 1 150 ? 24.258 51.419 58.027 1.00 34.28 168 GLY A C 1
ATOM 660 O O . GLY A 1 150 ? 23.433 51.743 57.175 1.00 32.90 168 GLY A O 1
ATOM 661 N N . THR A 1 151 ? 25.238 50.533 57.811 1.00 31.82 169 THR A N 1
ATOM 662 C CA . THR A 1 151 ? 25.511 49.997 56.483 1.00 36.52 169 THR A CA 1
ATOM 663 C C . THR A 1 151 ? 24.280 49.316 55.896 1.00 37.90 169 THR A C 1
ATOM 664 O O . THR A 1 151 ? 23.630 48.503 56.555 1.00 34.23 169 THR A O 1
ATOM 668 N N . GLY A 1 152 ? 23.974 49.633 54.639 1.00 38.08 170 GLY A N 1
ATOM 669 C CA . GLY A 1 152 ? 22.824 49.047 53.979 1.00 35.99 170 GLY A CA 1
ATOM 670 C C . GLY A 1 152 ? 21.493 49.699 54.287 1.00 35.39 170 GLY A C 1
ATOM 671 O O . GLY A 1 152 ? 20.467 49.235 53.771 1.00 33.57 170 GLY A O 1
ATOM 672 N N . SER A 1 153 ? 21.468 50.770 55.085 1.00 32.75 171 SER A N 1
ATOM 673 C CA . SER A 1 153 ? 20.220 51.316 55.598 1.00 32.80 171 SER A CA 1
ATOM 674 C C . SER A 1 153 ? 20.114 52.812 55.304 1.00 34.24 171 SER A C 1
ATOM 675 O O . SER A 1 153 ? 21.022 53.429 54.734 1.00 34.65 171 SER A O 1
ATOM 678 N N . TYR A 1 154 ? 18.976 53.391 55.704 1.00 31.71 172 TYR A N 1
ATOM 679 C CA . TYR A 1 154 ? 18.718 54.824 55.612 1.00 32.09 172 TYR A CA 1
ATOM 680 C C . TYR A 1 154 ? 18.352 55.362 56.991 1.00 36.40 172 TYR A C 1
ATOM 681 O O . TYR A 1 154 ? 17.839 54.631 57.848 1.00 36.60 172 TYR A O 1
ATOM 690 N N . GLY A 1 155 ? 18.635 56.650 57.202 1.00 35.88 173 GLY A N 1
ATOM 691 C CA . GLY A 1 155 ? 18.338 57.267 58.489 1.00 33.74 173 GLY A CA 1
ATOM 692 C C . GLY A 1 155 ? 16.875 57.160 58.878 1.00 35.35 173 GLY A C 1
ATOM 693 O O . GLY A 1 155 ? 16.547 56.968 60.055 1.00 40.14 173 GLY A O 1
ATOM 694 N N . GLY A 1 156 ? 15.977 57.266 57.901 1.00 32.90 174 GLY A N 1
ATOM 695 C CA . GLY A 1 156 ? 14.559 57.189 58.207 1.00 34.86 174 GLY A CA 1
ATOM 696 C C . GLY A 1 156 ? 14.177 55.883 58.877 1.00 40.30 174 GLY A C 1
ATOM 697 O O . GLY A 1 156 ? 13.566 55.873 59.950 1.00 41.11 174 GLY A O 1
ATOM 698 N N . ILE A 1 157 ? 14.576 54.764 58.276 1.00 35.10 175 ILE A N 1
ATOM 699 C CA . ILE A 1 157 ? 14.106 53.463 58.722 1.00 34.26 175 ILE A CA 1
ATOM 700 C C . ILE A 1 157 ? 15.003 52.846 59.795 1.00 39.14 175 ILE A C 1
ATOM 701 O O . ILE A 1 157 ? 14.545 51.968 60.549 1.00 36.94 175 ILE A O 1
ATOM 706 N N . SER A 1 158 ? 16.262 53.288 59.896 1.00 35.03 176 SER A N 1
ATOM 707 C CA . SER A 1 158 ? 17.139 52.800 60.952 1.00 33.57 176 SER A CA 1
ATOM 708 C C . SER A 1 158 ? 16.583 53.156 62.320 1.00 38.19 176 SER A C 1
ATOM 709 O O . SER A 1 158 ? 16.733 52.391 63.283 1.00 41.04 176 SER A O 1
ATOM 712 N N . PHE A 1 159 ? 15.939 54.322 62.430 1.00 36.50 177 PHE A N 1
ATOM 713 C CA . PHE A 1 159 ? 15.558 54.830 63.773 1.00 38.76 177 PHE A CA 1
ATOM 714 C C . PHE A 1 159 ? 14.076 55.150 63.963 1.00 39.93 177 PHE A C 1
ATOM 715 O O . PHE A 1 159 ? 13.695 55.389 65.106 1.00 37.72 177 PHE A O 1
ATOM 723 N N . GLY A 1 160 ? 13.265 55.132 62.911 1.00 39.18 178 GLY A N 1
ATOM 724 C CA . GLY A 1 160 ? 11.854 55.552 63.019 1.00 32.80 178 GLY A CA 1
ATOM 725 C C . GLY A 1 160 ? 11.057 54.699 63.975 1.00 36.76 178 GLY A C 1
ATOM 726 O O . GLY A 1 160 ? 10.094 55.212 64.533 1.00 44.64 178 GLY A O 1
ATOM 727 N N . SER A 1 161 ? 11.399 53.419 64.089 1.00 39.59 179 SER A N 1
ATOM 728 C CA . SER A 1 161 ? 10.674 52.475 64.972 1.00 42.39 179 SER A CA 1
ATOM 729 C C . SER A 1 161 ? 11.275 52.490 66.375 1.00 43.17 179 SER A C 1
ATOM 730 O O . SER A 1 161 ? 10.730 51.817 67.248 1.00 38.58 179 SER A O 1
ATOM 733 N N . ASN A 1 162 ? 12.355 53.238 66.574 1.00 39.79 180 ASN A N 1
ATOM 734 C CA . ASN A 1 162 ? 13.066 53.196 67.874 1.00 40.70 180 ASN A CA 1
ATOM 735 C C . ASN A 1 162 ? 13.421 54.588 68.409 1.00 38.74 180 ASN A C 1
ATOM 736 O O . ASN A 1 162 ? 12.498 55.353 68.703 1.00 36.08 180 ASN A O 1
ATOM 741 N N . LEU A 1 163 ? 14.713 54.878 68.549 1.00 37.65 181 LEU A N 1
ATOM 742 C CA . LEU A 1 163 ? 15.219 56.144 69.140 1.00 36.96 181 LEU A CA 1
ATOM 743 C C . LEU 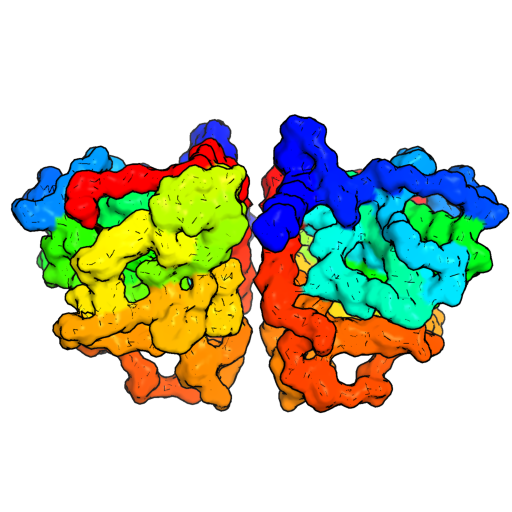A 1 163 ? 14.587 57.407 68.552 1.00 38.55 181 LEU A C 1
ATOM 744 O O . LEU A 1 163 ? 14.253 58.292 69.340 1.00 43.07 181 LEU A O 1
ATOM 749 N N . ARG A 1 164 ? 14.461 57.516 67.234 1.00 35.27 182 ARG A N 1
ATOM 750 C CA . ARG A 1 164 ? 13.934 58.772 66.705 1.00 36.76 182 ARG A CA 1
ATOM 751 C C . ARG A 1 164 ? 12.450 58.931 67.029 1.00 39.41 182 ARG A C 1
ATOM 752 O O . ARG A 1 164 ? 11.979 60.052 67.276 1.00 40.98 182 ARG A O 1
ATOM 760 N N . LYS A 1 165 ? 11.692 57.830 67.032 1.00 36.94 183 LYS A N 1
ATOM 761 C CA . LYS A 1 165 ? 10.296 57.924 67.451 1.00 37.97 183 LYS A CA 1
ATOM 762 C C . LYS A 1 165 ? 10.190 58.445 68.879 1.00 39.67 183 LYS A C 1
ATOM 763 O O . LYS A 1 165 ? 9.361 59.317 69.170 1.00 39.45 183 LYS A O 1
ATOM 769 N N . LEU A 1 166 ? 11.034 57.928 69.781 1.00 37.88 184 LEU A N 1
ATOM 770 C CA . LEU A 1 166 ? 11.064 58.382 71.170 1.00 33.87 184 LEU A CA 1
ATOM 771 C C . LEU A 1 166 ? 11.523 59.830 71.297 1.00 43.47 184 LEU A C 1
ATOM 772 O O . LEU A 1 166 ? 11.184 60.498 72.285 1.00 45.68 184 LEU A O 1
ATOM 777 N N . LEU A 1 167 ? 12.293 60.328 70.332 1.00 39.21 185 LEU A N 1
ATOM 778 C CA . LEU A 1 167 ? 12.784 61.692 70.377 1.00 39.44 185 LEU A CA 1
ATOM 779 C C . LEU A 1 167 ? 11.932 62.636 69.543 1.00 41.69 185 LEU A C 1
ATOM 780 O O . LEU A 1 167 ? 12.342 63.782 69.302 1.00 39.88 185 LEU A O 1
ATOM 785 N N . THR A 1 168 ? 10.763 62.184 69.090 1.00 39.38 186 THR A N 1
ATOM 786 C CA . THR A 1 168 ? 9.856 63.036 68.333 1.00 42.22 186 THR A CA 1
ATOM 787 C C . THR A 1 168 ? 8.901 63.713 69.310 1.00 44.56 186 THR A C 1
ATOM 788 O O . THR A 1 168 ? 8.303 63.045 70.166 1.00 42.14 186 THR A O 1
ATOM 792 N N . GLY A 1 169 ? 8.806 65.039 69.212 1.00 43.20 187 GLY A N 1
ATOM 793 C CA . GLY A 1 169 ? 7.902 65.813 70.050 1.00 36.65 187 GLY A CA 1
ATOM 794 C C . GLY A 1 169 ? 8.295 65.922 71.510 1.00 41.57 187 GLY A C 1
ATOM 795 O O . GLY A 1 169 ? 7.422 65.884 72.386 1.00 43.46 187 GLY A O 1
ATOM 796 N N . VAL A 1 170 ? 9.587 66.046 71.799 1.00 41.26 188 VAL A N 1
ATOM 797 C CA . VAL A 1 170 ? 10.077 66.288 73.146 1.00 34.92 188 VAL A CA 1
ATOM 798 C C . VAL A 1 170 ? 10.797 67.637 73.135 1.00 39.53 188 VAL A C 1
ATOM 799 O O . VAL A 1 170 ? 11.011 68.234 72.081 1.00 45.42 188 VAL A O 1
ATOM 803 N N . SER A 1 171 ? 11.175 68.122 74.320 1.00 37.83 189 SER A N 1
ATOM 804 C CA . SER A 1 171 ? 11.737 69.472 74.400 1.00 41.07 189 SER A CA 1
ATOM 805 C C . SER A 1 171 ? 13.251 69.517 74.261 1.00 39.19 189 SER A C 1
ATOM 806 O O . SER A 1 171 ? 13.798 70.573 73.948 1.00 35.72 189 SER A O 1
ATOM 809 N N . TYR A 1 172 ? 13.937 68.409 74.497 1.00 45.26 190 TYR A N 1
ATOM 810 C CA . TYR A 1 172 ? 15.390 68.367 74.502 1.00 42.35 190 TYR A CA 1
ATOM 811 C C . TYR A 1 172 ? 15.963 67.808 73.199 1.00 40.92 190 TYR A C 1
ATOM 812 O O . TYR A 1 172 ? 17.174 67.571 73.110 1.00 38.47 190 TYR A O 1
ATOM 821 N N . ALA A 1 173 ? 15.122 67.576 72.194 1.00 37.91 191 ALA A N 1
ATOM 822 C CA . ALA A 1 173 ? 15.604 67.083 70.913 1.00 42.14 191 ALA A CA 1
ATOM 823 C C . ALA A 1 173 ? 14.734 67.635 69.796 1.00 40.96 191 ALA A C 1
ATOM 824 O O . ALA A 1 173 ? 13.569 67.998 69.999 1.00 41.13 191 ALA A O 1
ATOM 826 N N . ASP A 1 174 ? 15.330 67.677 68.607 1.00 39.56 192 ASP A N 1
ATOM 827 C CA . ASP A 1 174 ? 14.648 68.096 67.384 1.00 37.03 192 ASP A CA 1
ATOM 828 C C . ASP A 1 174 ? 15.279 67.279 66.267 1.00 37.27 192 ASP A C 1
ATOM 829 O O . ASP A 1 174 ? 16.353 67.635 65.758 1.00 38.82 192 ASP A O 1
ATOM 834 N N . PRO A 1 175 ? 14.662 66.164 65.873 1.00 36.72 193 PRO A N 1
ATOM 835 C CA . PRO A 1 175 ? 15.362 65.212 64.994 1.00 37.20 193 PRO A CA 1
ATOM 836 C C . PRO A 1 175 ? 15.350 65.586 63.518 1.00 37.77 193 PRO A C 1
ATOM 837 O O . PRO A 1 175 ? 14.351 66.063 62.974 1.00 37.58 193 PRO A O 1
ATOM 841 N N . VAL A 1 176 ? 16.505 65.359 62.884 1.00 35.15 194 VAL A N 1
ATOM 842 C CA . VAL A 1 176 ? 16.686 65.311 61.439 1.00 35.52 194 VAL A CA 1
ATOM 843 C C . VAL A 1 176 ? 17.525 64.063 61.165 1.00 34.46 194 VAL A C 1
ATOM 844 O O . VAL A 1 176 ? 18.137 63.505 62.076 1.00 32.30 194 VAL A O 1
ATOM 848 N N . TRP A 1 177 ? 17.548 63.601 59.910 1.00 31.83 195 TRP A N 1
ATOM 849 C CA . TRP A 1 177 ? 18.298 62.374 59.636 1.00 37.05 195 TRP A CA 1
ATOM 850 C C . TRP A 1 177 ? 18.829 62.327 58.209 1.00 36.75 195 TRP A C 1
ATOM 851 O O . TRP A 1 177 ? 18.296 62.958 57.293 1.00 32.35 195 TRP A O 1
ATOM 862 N N . LEU A 1 178 ? 19.888 61.535 58.038 1.00 36.46 196 LEU A N 1
ATOM 863 C CA . LEU A 1 178 ? 20.619 61.436 56.780 1.00 35.21 196 LEU A CA 1
ATOM 864 C C . LEU A 1 178 ? 20.152 60.220 55.978 1.00 39.51 196 LEU A C 1
ATOM 865 O O . LEU A 1 178 ? 20.077 59.096 56.503 1.00 35.78 196 LEU A O 1
ATOM 870 N N . ASN A 1 179 ? 19.820 60.459 54.711 1.00 37.56 197 ASN A N 1
ATOM 871 C CA . ASN A 1 179 ? 19.452 59.414 53.767 1.00 32.06 197 ASN A CA 1
ATOM 872 C C . ASN A 1 179 ? 20.507 59.471 52.669 1.00 35.99 197 ASN A C 1
ATOM 873 O O . ASN A 1 179 ? 20.354 60.180 51.677 1.00 42.50 197 ASN A O 1
ATOM 878 N N . VAL A 1 180 ? 21.604 58.752 52.861 1.00 37.88 198 VAL A N 1
ATOM 879 C CA . VAL A 1 180 ? 22.728 58.811 51.929 1.00 36.16 198 VAL A CA 1
ATOM 880 C C . VAL A 1 180 ? 22.423 57.928 50.728 1.00 37.87 198 VAL A C 1
ATOM 881 O O . VAL A 1 180 ? 21.863 56.832 50.889 1.00 40.01 198 VAL A O 1
ATOM 885 N N . PRO A 1 181 ? 22.733 58.372 49.515 1.00 41.28 199 PRO A N 1
ATOM 886 C CA . PRO A 1 181 ? 22.492 57.532 48.338 1.00 38.83 199 PRO A CA 1
ATOM 887 C C . PRO A 1 181 ? 23.147 56.166 48.475 1.00 41.40 199 PRO A C 1
ATOM 888 O O . PRO A 1 181 ? 24.251 56.034 49.017 1.00 37.91 199 PRO A O 1
ATOM 892 N N . ASP A 1 182 ? 22.430 55.144 47.998 1.00 39.28 200 ASP A N 1
ATOM 893 C CA . ASP A 1 182 ? 22.943 53.786 47.909 1.00 38.79 200 ASP A CA 1
ATOM 894 C C . ASP A 1 182 ? 23.111 53.170 49.295 1.00 38.09 200 ASP A C 1
ATOM 895 O O . ASP A 1 182 ? 24.038 52.395 49.533 1.00 38.60 200 ASP A O 1
ATOM 900 N N . ALA A 1 183 ? 22.200 53.515 50.206 1.00 40.45 201 ALA A N 1
ATOM 901 C CA . ALA A 1 183 ? 22.056 52.836 51.504 1.00 36.36 201 ALA A CA 1
ATOM 902 C C . ALA A 1 183 ? 23.383 52.732 52.258 1.00 35.51 201 ALA A C 1
ATOM 903 O O . ALA A 1 183 ? 23.730 51.681 52.800 1.00 37.48 201 ALA A O 1
ATOM 905 N N . LEU A 1 184 ? 24.144 53.831 52.270 1.00 31.64 202 LEU A N 1
ATOM 906 C CA . LEU A 1 184 ? 25.413 53.930 53.003 1.00 35.66 202 LEU A CA 1
ATOM 907 C C . LEU A 1 184 ? 26.417 52.856 52.591 1.00 35.34 202 LEU A C 1
ATOM 908 O O . LEU A 1 184 ? 27.302 52.489 53.374 1.00 30.60 202 LEU A O 1
ATOM 913 N N . LEU A 1 185 ? 26.302 52.355 51.357 1.00 34.34 203 LEU A N 1
ATOM 914 C CA . LEU A 1 185 ? 27.201 51.316 50.873 1.00 33.15 203 LEU A CA 1
ATOM 915 C C . LEU A 1 185 ? 28.403 51.883 50.127 1.00 36.17 203 LEU A C 1
ATOM 916 O O . LEU A 1 185 ? 29.397 51.164 49.932 1.00 35.03 203 LEU A O 1
ATOM 921 N N . ARG A 1 186 ? 28.318 53.139 49.708 1.00 32.96 204 ARG A N 1
ATOM 922 C CA . ARG A 1 186 ? 29.394 53.748 48.890 1.00 37.46 204 ARG A CA 1
ATOM 923 C C . ARG A 1 186 ? 30.630 54.039 49.736 1.00 32.76 204 ARG A C 1
ATOM 924 O O . ARG A 1 186 ? 30.582 53.815 50.944 1.00 34.91 204 ARG A O 1
ATOM 932 N N . ASP A 1 187 ? 31.652 54.614 49.114 1.00 33.72 205 ASP A N 1
ATOM 933 C CA . ASP A 1 187 ? 32.920 54.883 49.824 1.00 37.33 205 ASP A CA 1
ATOM 934 C C . ASP A 1 187 ? 32.595 55.636 51.114 1.00 36.18 205 ASP A C 1
ATOM 935 O O . ASP A 1 187 ? 31.949 56.676 51.037 1.00 34.58 205 ASP A O 1
ATOM 940 N N . ALA A 1 188 ? 33.077 55.122 52.243 1.00 34.54 206 ALA A N 1
ATOM 941 C CA . ALA A 1 188 ? 32.812 55.691 53.580 1.00 35.44 206 ALA A CA 1
ATOM 942 C C . ALA A 1 188 ? 33.452 57.067 53.719 1.00 35.86 206 ALA A C 1
ATOM 943 O O . ALA A 1 188 ? 32.970 57.852 54.528 1.00 34.84 206 ALA A O 1
ATOM 945 N N . GLN A 1 189 ? 34.553 57.299 53.017 1.00 36.39 207 GLN A N 1
ATOM 946 C CA . GLN A 1 189 ? 35.153 58.647 53.008 1.00 39.03 207 GLN A CA 1
ATOM 947 C C . GLN A 1 189 ? 34.102 59.643 52.502 1.00 36.01 207 GLN A C 1
ATOM 948 O O . GLN A 1 189 ? 34.064 60.755 53.035 1.00 35.52 207 GLN A O 1
ATOM 954 N N . THR A 1 190 ? 33.266 59.247 51.539 1.00 35.12 208 THR A N 1
ATOM 955 C CA . THR A 1 190 ? 32.219 60.165 51.105 1.00 35.27 208 THR A CA 1
ATOM 956 C C . THR A 1 190 ? 31.003 60.114 52.018 1.00 35.08 208 THR A C 1
ATOM 957 O O . THR A 1 190 ? 30.340 61.137 52.205 1.00 36.35 208 THR A O 1
ATOM 961 N N . ASN A 1 191 ? 30.674 58.954 52.585 1.00 31.74 209 ASN A N 1
ATOM 962 C CA . ASN A 1 191 ? 29.656 58.968 53.621 1.00 35.67 209 ASN A CA 1
ATOM 963 C C . ASN A 1 191 ? 30.041 59.968 54.713 1.00 36.42 209 ASN A C 1
ATOM 964 O O . ASN A 1 191 ? 29.207 60.773 55.156 1.00 32.09 209 ASN A O 1
ATOM 969 N N . GLY A 1 192 ? 31.322 59.967 55.111 1.00 33.17 210 GLY A N 1
ATOM 970 C CA . GLY A 1 192 ? 31.795 60.935 56.090 1.00 33.52 210 GLY A CA 1
ATOM 971 C C . GLY A 1 192 ? 31.532 62.378 55.683 1.00 34.99 210 GLY A C 1
ATOM 972 O O . GLY A 1 192 ? 31.186 63.209 56.525 1.00 32.22 210 GLY A O 1
ATOM 973 N N . GLU A 1 193 ? 31.687 62.691 54.387 1.00 34.04 211 GLU A N 1
ATOM 974 C CA . GLU A 1 193 ? 31.356 64.024 53.895 1.00 33.49 211 GLU A CA 1
ATOM 975 C C . GLU A 1 193 ? 29.919 64.387 54.223 1.00 34.41 211 GLU A C 1
ATOM 976 O O . GLU A 1 193 ? 29.629 65.530 54.595 1.00 38.07 211 GLU A O 1
ATOM 982 N N . PHE A 1 194 ? 29.004 63.429 54.085 1.00 30.93 212 PHE A N 1
ATOM 983 C CA . PHE A 1 194 ? 27.606 63.706 54.388 1.00 33.29 212 PHE A CA 1
ATOM 984 C C . PHE A 1 194 ? 27.411 64.102 55.858 1.00 36.35 212 PHE A C 1
ATOM 985 O O . PHE A 1 194 ? 26.655 65.034 56.158 1.00 37.35 212 PHE A O 1
ATOM 993 N N . VAL A 1 195 ? 28.072 63.411 56.791 1.00 34.97 213 VAL A N 1
ATOM 994 C CA . VAL A 1 195 ? 27.906 63.773 58.198 1.00 36.27 213 VAL A CA 1
ATOM 995 C C . VAL A 1 195 ? 28.508 65.149 58.468 1.00 31.36 213 VAL A C 1
ATOM 996 O O . VAL A 1 195 ? 27.879 65.990 59.115 1.00 31.67 213 VAL A O 1
ATOM 1000 N N . ALA A 1 196 ? 29.713 65.412 57.947 1.00 31.53 214 ALA A N 1
ATOM 1001 C CA . ALA A 1 196 ? 30.357 66.713 58.142 1.00 35.26 214 ALA A CA 1
ATOM 1002 C C . ALA A 1 196 ? 29.486 67.854 57.620 1.00 35.76 214 ALA A C 1
ATOM 1003 O O . ALA A 1 196 ? 29.241 68.842 58.325 1.00 32.11 214 ALA A O 1
ATOM 1005 N N . TYR A 1 197 ? 29.001 67.729 56.381 1.00 32.65 215 TYR A N 1
ATOM 1006 C CA . TYR A 1 197 ? 28.104 68.744 55.847 1.00 35.04 215 TYR A CA 1
ATOM 1007 C C . TYR A 1 197 ? 26.869 68.915 56.724 1.00 36.98 215 TYR A C 1
ATOM 1008 O O . TYR A 1 197 ? 26.450 70.046 57.003 1.00 37.65 215 TYR A O 1
ATOM 1017 N N . ALA A 1 198 ? 26.275 67.808 57.167 1.00 32.03 216 ALA A N 1
ATOM 1018 C CA . ALA A 1 198 ? 25.036 67.889 57.930 1.00 33.28 216 ALA A CA 1
ATOM 1019 C C . ALA A 1 198 ? 25.237 68.653 59.234 1.00 34.49 216 ALA A C 1
ATOM 1020 O O . ALA A 1 198 ? 24.377 69.447 59.632 1.00 33.52 216 ALA A O 1
ATOM 1022 N N . ILE A 1 199 ? 26.357 68.422 59.921 1.00 29.16 217 ILE A N 1
ATOM 1023 C CA . ILE A 1 199 ? 26.591 69.139 61.171 1.00 33.52 217 ILE A CA 1
ATOM 1024 C C . ILE A 1 199 ? 26.687 70.638 60.901 1.00 32.00 217 ILE A C 1
ATOM 1025 O O . ILE A 1 199 ? 25.956 71.442 61.487 1.00 32.76 217 ILE A O 1
ATOM 1030 N N . ASN A 1 200 ? 27.552 71.029 59.965 1.00 31.78 218 ASN A N 1
ATOM 1031 C CA . ASN A 1 200 ? 27.704 72.444 59.663 1.00 31.41 218 ASN A CA 1
ATOM 1032 C C . ASN A 1 200 ? 26.406 73.042 59.134 1.00 34.24 218 ASN A C 1
ATOM 1033 O O . ASN A 1 200 ? 26.016 74.146 59.543 1.00 37.95 218 ASN A O 1
ATOM 1038 N N . TYR A 1 201 ? 25.701 72.322 58.255 1.00 31.99 219 TYR A N 1
ATOM 1039 C CA . TYR A 1 201 ? 24.507 72.903 57.638 1.00 37.45 219 TYR A CA 1
ATOM 1040 C C . TYR A 1 201 ? 23.382 73.051 58.657 1.00 35.61 219 TYR A C 1
ATOM 1041 O O . TYR A 1 201 ? 22.748 74.111 58.748 1.00 35.40 219 TYR A O 1
ATOM 1050 N N . ILE A 1 202 ? 23.126 72.006 59.442 1.00 33.10 220 ILE A N 1
ATOM 1051 C CA . ILE A 1 202 ? 22.027 72.073 60.401 1.00 38.08 220 ILE A CA 1
ATOM 1052 C C . ILE A 1 202 ? 22.272 73.175 61.426 1.00 36.53 220 ILE A C 1
ATOM 1053 O O . ILE A 1 202 ? 21.377 73.977 61.721 1.00 35.58 220 ILE A O 1
ATOM 1058 N N . SER A 1 203 ? 23.487 73.231 61.984 1.00 34.53 221 SER A N 1
ATOM 1059 C CA . SER A 1 203 ? 23.824 74.312 62.907 1.00 34.52 221 SER A CA 1
ATOM 1060 C C . SER A 1 203 ? 23.672 75.675 62.236 1.00 36.12 221 SER A C 1
ATOM 1061 O O . SER A 1 203 ? 23.014 76.574 62.774 1.00 35.22 221 SER A O 1
ATOM 1064 N N . GLY A 1 204 ? 24.254 75.831 61.039 1.00 36.78 222 GLY A N 1
ATOM 1065 C CA . GLY A 1 204 ? 24.301 77.113 60.359 1.00 35.68 222 GLY A CA 1
ATOM 1066 C C . GLY A 1 204 ? 22.948 77.663 59.954 1.00 37.77 222 GLY A C 1
ATOM 1067 O O . GLY A 1 204 ? 22.840 78.869 59.689 1.00 37.12 222 GLY A O 1
ATOM 1068 N N . ILE A 1 205 ? 21.919 76.810 59.882 1.00 32.12 223 ILE A N 1
ATOM 1069 C CA . ILE A 1 205 ? 20.559 77.271 59.612 1.00 31.44 223 ILE A CA 1
ATOM 1070 C C . ILE A 1 205 ? 19.693 77.261 60.857 1.00 36.78 223 ILE A C 1
ATOM 1071 O O . ILE A 1 205 ? 18.500 77.582 60.780 1.00 37.78 223 ILE A O 1
ATOM 1076 N N . SER A 1 206 ? 20.254 76.911 62.008 1.00 37.28 224 SER A N 1
ATOM 1077 C CA . SER A 1 206 ? 19.483 76.779 63.234 1.00 38.36 224 SER A CA 1
ATOM 1078 C C . SER A 1 206 ? 19.910 77.815 64.263 1.00 39.45 224 SER A C 1
ATOM 1079 O O . SER A 1 206 ? 19.973 77.532 65.461 1.00 38.88 224 SER A O 1
ATOM 1082 N N . GLY A 1 207 ? 20.209 79.027 63.806 1.00 34.38 225 GLY A N 1
ATOM 1083 C CA . GLY A 1 207 ? 20.707 80.024 64.724 1.00 32.43 225 GLY A CA 1
ATOM 1084 C C . GLY A 1 207 ? 22.082 79.720 65.261 1.00 37.49 225 GLY A C 1
ATOM 1085 O O . GLY A 1 207 ? 22.453 80.246 66.309 1.00 37.47 225 GLY A O 1
ATOM 1086 N N . ASP A 1 208 ? 22.847 78.872 64.568 1.00 40.43 226 ASP A N 1
ATOM 1087 C CA . ASP A 1 208 ? 24.182 78.446 64.971 1.00 36.05 226 ASP A CA 1
ATOM 1088 C C . ASP A 1 208 ? 24.163 77.665 66.280 1.00 33.60 226 ASP A C 1
ATOM 1089 O O . ASP A 1 208 ? 25.183 77.564 66.964 1.00 33.81 226 ASP A O 1
ATOM 1094 N N . ALA A 1 209 ? 23.019 77.074 66.621 1.00 33.47 227 ALA A N 1
ATOM 1095 C CA . ALA A 1 209 ? 22.935 76.169 67.760 1.00 31.54 227 ALA A CA 1
ATOM 1096 C C . ALA A 1 209 ? 23.899 75.002 67.604 1.00 38.97 227 ALA A C 1
ATOM 1097 O O . ALA A 1 209 ? 24.248 74.596 66.486 1.00 33.79 227 ALA A O 1
ATOM 1099 N N . ASN A 1 210 ? 24.335 74.467 68.744 1.00 34.47 228 ASN A N 1
ATOM 1100 C CA . ASN A 1 210 ? 25.005 73.177 68.740 1.00 37.37 228 ASN A CA 1
ATOM 1101 C C . ASN A 1 210 ? 24.020 72.097 68.315 1.00 36.23 228 ASN A C 1
ATOM 1102 O O . ASN A 1 210 ? 22.816 72.194 68.572 1.00 34.62 228 ASN A O 1
ATOM 1107 N N . VAL A 1 211 ? 24.538 71.064 67.655 1.00 33.28 229 VAL A N 1
ATOM 1108 C CA . VAL A 1 211 ? 23.753 69.891 67.297 1.00 32.49 229 VAL A CA 1
ATOM 1109 C C . VAL A 1 211 ? 24.259 68.710 68.111 1.00 31.59 229 VAL A C 1
ATOM 1110 O O . VAL A 1 211 ? 25.302 68.775 68.767 1.00 32.68 229 VAL A O 1
ATOM 1114 N N . SER A 1 212 ? 23.508 67.613 68.050 1.00 35.93 230 SER A N 1
ATOM 1115 C CA . SER A 1 212 ? 23.950 66.307 68.517 1.00 34.27 230 SER A CA 1
ATOM 1116 C C . SER A 1 212 ? 23.864 65.312 67.371 1.00 33.15 230 SER A C 1
ATOM 1117 O O . SER A 1 212 ? 23.101 65.501 66.417 1.00 32.20 230 SER A O 1
ATOM 1120 N N . VAL A 1 213 ? 24.650 64.242 67.480 1.00 34.90 231 VAL A N 1
ATOM 1121 C CA . VAL A 1 213 ? 24.694 63.172 66.479 1.00 33.83 231 VAL A CA 1
ATOM 1122 C C . VAL A 1 213 ? 24.404 61.839 67.162 1.00 33.74 231 VAL A C 1
ATOM 1123 O O . VAL A 1 213 ? 25.064 61.483 68.150 1.00 33.73 231 VAL A O 1
ATOM 1127 N N . VAL A 1 214 ? 23.433 61.099 66.630 1.00 32.98 232 VAL A N 1
ATOM 1128 C CA . VAL A 1 214 ? 23.195 59.713 67.027 1.00 32.41 232 VAL A CA 1
ATOM 1129 C C . VAL A 1 214 ? 23.430 58.827 65.809 1.00 31.66 232 VAL A C 1
ATOM 1130 O O . VAL A 1 214 ? 22.908 59.105 64.726 1.00 32.80 232 VAL A O 1
ATOM 1134 N N . SER A 1 215 ? 24.194 57.756 65.979 1.00 35.93 233 SER A N 1
ATOM 1135 C CA . SER A 1 215 ? 24.513 56.898 64.847 1.00 34.55 233 SER A CA 1
ATOM 1136 C C . SER A 1 215 ? 24.300 55.422 65.163 1.00 35.50 233 SER A C 1
ATOM 1137 O O . SER A 1 215 ? 24.226 54.991 66.320 1.00 37.48 233 SER A O 1
ATOM 1140 N N . TRP A 1 216 ? 24.223 54.647 64.093 1.00 36.33 234 TRP A N 1
ATOM 1141 C CA . TRP A 1 216 ? 24.116 53.202 64.166 1.00 34.37 234 TRP A CA 1
ATOM 1142 C C . TRP A 1 216 ? 25.195 52.613 63.275 1.00 36.57 234 TRP A C 1
ATOM 1143 O O . TRP A 1 216 ? 25.334 53.024 62.118 1.00 36.50 234 TRP A O 1
ATOM 1154 N N . SER A 1 217 ? 25.973 51.676 63.811 1.00 38.88 235 SER A N 1
ATOM 1155 C CA . SER A 1 217 ? 26.880 50.874 62.982 1.00 37.33 235 SER A CA 1
ATOM 1156 C C . SER A 1 217 ? 27.898 51.808 62.324 1.00 35.70 235 SER A C 1
ATOM 1157 O O . SER A 1 217 ? 28.534 52.612 63.029 1.00 36.99 235 SER A O 1
ATOM 1160 N N . GLN A 1 218 ? 28.074 51.748 61.005 1.00 34.85 236 GLN A N 1
ATOM 1161 C CA . GLN A 1 218 ? 29.059 52.552 60.287 1.00 36.59 236 GLN A CA 1
ATOM 1162 C C . GLN A 1 218 ? 28.826 54.059 60.454 1.00 36.12 236 GLN A C 1
ATOM 1163 O O . GLN A 1 218 ? 29.770 54.846 60.313 1.00 31.35 236 GLN A O 1
ATOM 1169 N N . GLY A 1 219 ? 27.594 54.467 60.772 1.00 36.06 237 GLY A N 1
ATOM 1170 C CA . GLY A 1 219 ? 27.323 55.867 61.035 1.00 32.46 237 GLY A CA 1
ATOM 1171 C C . GLY A 1 219 ? 28.284 56.486 62.031 1.00 33.62 237 GLY A C 1
ATOM 1172 O O . GLY A 1 219 ? 28.773 57.602 61.823 1.00 29.35 237 GLY A O 1
ATOM 1173 N N . GLY A 1 220 ? 28.556 55.779 63.134 1.00 35.56 238 GLY A N 1
ATOM 1174 C CA . GLY A 1 220 ? 29.489 56.305 64.120 1.00 31.81 238 GLY A CA 1
ATOM 1175 C C . GLY A 1 220 ? 30.879 56.448 63.542 1.00 35.08 238 GLY A C 1
ATOM 1176 O O . GLY A 1 220 ? 31.548 57.474 63.733 1.00 34.16 238 GLY A O 1
ATOM 1177 N N . LEU A 1 221 ? 31.308 55.434 62.788 1.00 34.20 239 LEU A N 1
ATOM 1178 C CA . LEU A 1 221 ? 32.583 55.480 62.094 1.00 33.14 239 LEU A CA 1
ATOM 1179 C C . LEU A 1 221 ? 32.622 56.635 61.097 1.00 32.74 239 LEU A C 1
ATOM 1180 O O . LEU A 1 221 ? 33.645 57.315 60.967 1.00 32.21 239 LEU A O 1
ATOM 1185 N N . ASP A 1 222 ? 31.509 56.883 60.395 1.00 32.63 240 ASP A N 1
ATOM 1186 C CA . ASP A 1 222 ? 31.443 58.027 59.487 1.00 31.46 240 ASP A CA 1
ATOM 1187 C C . ASP A 1 222 ? 31.589 59.344 60.252 1.00 37.87 240 ASP A C 1
ATOM 1188 O O . ASP A 1 222 ? 32.204 60.303 59.756 1.00 35.73 240 ASP A O 1
ATOM 1193 N N . THR A 1 223 ? 30.999 59.418 61.452 1.00 34.01 241 THR A N 1
ATOM 1194 C CA . THR A 1 223 ? 31.053 60.643 62.238 1.00 33.04 241 THR A CA 1
ATOM 1195 C C . THR A 1 223 ? 32.468 60.910 62.740 1.00 32.75 241 THR A C 1
ATOM 1196 O O . THR A 1 223 ? 32.916 62.066 62.763 1.00 30.79 241 THR A O 1
ATOM 1200 N N . GLN A 1 224 ? 33.188 59.857 63.147 1.00 31.99 242 GLN A N 1
ATOM 1201 C CA . GLN A 1 224 ? 34.568 60.050 63.588 1.00 33.29 242 GLN A CA 1
ATOM 1202 C C . GLN A 1 224 ? 35.427 60.534 62.435 1.00 34.33 242 GLN A C 1
ATOM 1203 O O . GLN A 1 224 ? 36.370 61.311 62.629 1.00 32.69 242 GLN A O 1
ATOM 1209 N N . TRP A 1 225 ? 35.122 60.057 61.224 1.00 31.84 243 TRP A N 1
ATOM 1210 C CA . TRP A 1 225 ? 35.856 60.479 60.041 1.00 36.90 243 TRP A CA 1
ATOM 1211 C C . TRP A 1 225 ? 35.554 61.934 59.695 1.00 34.10 243 TRP A C 1
ATOM 1212 O O . TRP A 1 225 ? 36.451 62.671 59.271 1.00 36.05 243 TRP A O 1
ATOM 1223 N N . ALA A 1 226 ? 34.300 62.364 59.866 1.00 34.38 244 ALA A N 1
ATOM 1224 C CA . ALA A 1 226 ? 33.975 63.775 59.685 1.00 32.59 244 ALA A CA 1
ATOM 1225 C C . ALA A 1 226 ? 34.671 64.641 60.731 1.00 35.11 244 ALA A C 1
ATOM 1226 O O . ALA A 1 226 ? 35.208 65.704 60.403 1.00 34.71 244 ALA A O 1
ATOM 1228 N N . PHE A 1 227 ? 34.688 64.205 61.992 1.00 35.75 245 PHE A N 1
ATOM 1229 C CA . PHE A 1 227 ? 35.389 64.969 63.027 1.00 33.74 245 PHE A CA 1
ATOM 1230 C C . PHE A 1 227 ? 36.875 65.067 62.724 1.00 33.03 245 PHE A C 1
ATOM 1231 O O . PHE A 1 227 ? 37.489 66.127 62.886 1.00 34.40 245 PHE A O 1
ATOM 1239 N N . THR A 1 228 ? 37.471 63.962 62.292 1.00 35.61 246 THR A N 1
ATOM 1240 C CA . THR A 1 228 ? 38.917 63.914 62.150 1.00 34.87 246 THR A CA 1
ATOM 1241 C C . THR A 1 228 ? 39.373 64.844 61.044 1.00 35.86 246 THR A C 1
ATOM 1242 O O . THR A 1 228 ? 40.313 65.629 61.228 1.00 40.17 246 THR A O 1
ATOM 1246 N N . TYR A 1 229 ? 38.666 64.835 59.920 1.00 34.45 247 TYR A N 1
ATOM 1247 C CA . TYR A 1 229 ? 39.133 65.538 58.734 1.00 35.85 247 TYR A CA 1
ATOM 1248 C C . TYR A 1 229 ? 38.388 66.843 58.463 1.00 36.89 247 TYR A C 1
ATOM 1249 O O . TYR A 1 229 ? 38.892 67.679 57.696 1.00 37.30 247 TYR A O 1
ATOM 1258 N N . TRP A 1 230 ? 37.225 67.054 59.100 1.00 34.85 248 TRP A N 1
ATOM 1259 C CA . TRP A 1 230 ? 36.543 68.344 59.128 1.00 35.66 248 TRP A CA 1
ATOM 1260 C C . TRP A 1 230 ? 36.584 68.892 60.559 1.00 36.90 248 TRP A C 1
ATOM 1261 O O . TRP A 1 230 ? 35.587 68.812 61.292 1.00 36.04 248 TRP A O 1
ATOM 1272 N N . PRO A 1 231 ? 37.723 69.449 60.987 1.00 37.30 249 PRO A N 1
ATOM 1273 C CA . PRO A 1 231 ? 37.815 70.041 62.338 1.00 36.50 249 PRO A CA 1
ATOM 1274 C C . PRO A 1 231 ? 36.696 71.006 62.685 1.00 34.86 249 PRO A C 1
ATOM 1275 O O . PRO A 1 231 ? 36.306 71.087 63.858 1.00 35.61 249 PRO A O 1
ATOM 1279 N N . SER A 1 232 ? 36.182 71.759 61.710 1.00 34.50 250 SER A N 1
ATOM 1280 C CA . SER A 1 232 ? 35.152 72.749 62.002 1.00 35.49 250 SER A CA 1
ATOM 1281 C C . SER A 1 232 ? 33.924 72.135 62.672 1.00 37.43 250 SER A C 1
ATOM 1282 O O . SER A 1 232 ? 33.207 72.843 63.390 1.00 33.88 250 SER A O 1
ATOM 1285 N N . THR A 1 233 ? 33.673 70.836 62.465 1.00 33.95 251 THR A N 1
ATOM 1286 C CA . THR A 1 233 ? 32.479 70.202 63.013 1.00 35.33 251 THR A CA 1
ATOM 1287 C C . THR A 1 233 ? 32.625 69.866 64.487 1.00 34.34 251 THR A C 1
ATOM 1288 O O . THR A 1 233 ? 31.611 69.676 65.169 1.00 35.41 251 THR A O 1
ATOM 1292 N N . ARG A 1 234 ? 33.854 69.773 64.993 1.00 32.33 252 ARG A N 1
ATOM 1293 C CA . ARG A 1 234 ? 34.023 69.459 66.403 1.00 32.01 252 ARG A CA 1
ATOM 1294 C C . ARG A 1 234 ? 33.391 70.526 67.291 1.00 37.45 252 ARG A C 1
ATOM 1295 O O . ARG A 1 234 ? 32.860 70.206 68.363 1.00 36.53 252 ARG A O 1
ATOM 1303 N N . ALA A 1 235 ? 33.408 71.792 66.854 1.00 34.38 253 ALA A N 1
ATOM 1304 C CA . ALA A 1 235 ? 32.982 72.892 67.716 1.00 35.61 253 ALA A CA 1
ATOM 1305 C C . ALA A 1 235 ? 31.471 72.966 67.903 1.00 35.72 253 ALA A C 1
ATOM 1306 O O . ALA A 1 235 ? 31.015 73.726 68.770 1.00 34.00 253 ALA A O 1
ATOM 1308 N N . LEU A 1 236 ? 30.691 72.188 67.139 1.00 32.51 254 LEU A N 1
ATOM 1309 C CA . LEU A 1 236 ? 29.239 72.344 67.087 1.00 31.09 254 LEU A CA 1
ATOM 1310 C C . LEU A 1 236 ? 28.461 71.139 67.604 1.00 35.15 254 LEU A C 1
ATOM 1311 O O . LEU A 1 236 ? 27.226 71.134 67.494 1.00 32.87 254 LEU A O 1
ATOM 1316 N N . VAL A 1 237 ? 29.126 70.123 68.158 1.00 35.21 255 VAL A N 1
ATOM 1317 C CA . VAL A 1 237 ? 28.461 68.889 68.568 1.00 31.61 255 VAL A CA 1
ATOM 1318 C C . VAL A 1 237 ? 28.556 68.761 70.083 1.00 32.65 255 VAL A C 1
ATOM 1319 O O . VAL A 1 237 ? 29.639 68.502 70.631 1.00 32.06 255 VAL A O 1
ATOM 1323 N N . SER A 1 238 ? 27.421 68.913 70.767 1.00 36.65 256 SER A N 1
ATOM 1324 C CA . SER A 1 238 ? 27.410 68.670 72.209 1.00 33.23 256 SER A CA 1
ATOM 1325 C C . SER A 1 238 ? 27.536 67.180 72.513 1.00 35.33 256 SER A C 1
ATOM 1326 O O . SER A 1 238 ? 28.339 66.776 73.364 1.00 38.42 256 SER A O 1
ATOM 1329 N N . ASP A 1 239 ? 26.767 66.343 71.822 1.00 27.73 257 ASP A N 1
ATOM 1330 C CA . ASP A 1 239 ? 26.792 64.915 72.095 1.00 31.84 257 ASP A CA 1
ATOM 1331 C C . ASP A 1 239 ? 26.859 64.089 70.815 1.00 35.27 257 ASP A C 1
ATOM 1332 O O . ASP A 1 239 ? 26.149 64.356 69.833 1.00 31.37 257 ASP A O 1
ATOM 1337 N N . PHE A 1 240 ? 27.747 63.105 70.843 1.00 35.97 258 PHE A N 1
ATOM 1338 C CA . PHE A 1 240 ? 27.856 62.042 69.859 1.00 31.23 258 PHE A CA 1
ATOM 1339 C C . PHE A 1 240 ? 27.451 60.760 70.579 1.00 35.68 258 PHE A C 1
ATOM 1340 O O . PHE A 1 240 ? 28.075 60.390 71.585 1.00 30.78 258 PHE A O 1
ATOM 1348 N N . VAL A 1 241 ? 26.383 60.121 70.103 1.00 37.35 259 VAL A N 1
ATOM 1349 C CA . VAL A 1 241 ? 25.846 58.906 70.729 1.00 30.92 259 VAL A CA 1
ATOM 1350 C C . VAL A 1 241 ? 25.832 57.770 69.710 1.00 34.53 259 VAL A C 1
ATOM 1351 O O . VAL A 1 241 ? 24.817 57.529 69.030 1.00 36.16 259 VAL A O 1
ATOM 1355 N N . PRO A 1 242 ? 26.949 57.070 69.534 1.00 34.89 260 PRO A N 1
ATOM 1356 C CA . PRO A 1 242 ? 26.992 55.972 68.549 1.00 31.26 260 PRO A CA 1
ATOM 1357 C C . PRO A 1 242 ? 26.504 54.662 69.156 1.00 33.68 260 PRO A C 1
ATOM 1358 O O . PRO A 1 242 ? 26.989 54.228 70.203 1.00 32.29 260 PRO A O 1
ATOM 1362 N N . VAL A 1 243 ? 25.540 54.030 68.490 1.00 33.22 261 VAL A N 1
ATOM 1363 C CA . VAL A 1 243 ? 24.989 52.748 68.919 1.00 34.46 261 VAL A CA 1
ATOM 1364 C C . VAL A 1 243 ? 25.563 51.646 68.029 1.00 37.15 261 VAL A C 1
ATOM 1365 O O . VAL A 1 243 ? 25.473 51.720 66.795 1.00 33.67 261 VAL A O 1
ATOM 1369 N N . SER A 1 244 ? 26.137 50.615 68.653 1.00 36.63 262 SER A N 1
ATOM 1370 C CA . SER A 1 244 ? 26.855 49.538 67.962 1.00 37.01 262 SER A CA 1
ATOM 1371 C C . SER A 1 244 ? 27.905 50.063 66.967 1.00 38.17 262 SER A C 1
ATOM 1372 O O . SER A 1 244 ? 27.983 49.538 65.840 1.00 39.09 262 SER A O 1
ATOM 1375 N N . PRO A 1 245 ? 28.734 51.054 67.317 1.00 33.83 263 PRO A N 1
ATOM 1376 C CA . PRO A 1 245 ? 29.754 51.518 66.366 1.00 34.44 263 PRO A CA 1
ATOM 1377 C C . PRO A 1 245 ? 30.835 50.475 66.129 1.00 35.93 263 PRO A C 1
ATOM 1378 O O . PRO A 1 245 ? 31.100 49.610 66.968 1.00 37.75 263 PRO A O 1
ATOM 1382 N N . ASP A 1 246 ? 31.489 50.587 64.971 1.00 36.52 264 ASP A N 1
ATOM 1383 C CA . ASP A 1 246 ? 32.699 49.817 64.666 1.00 33.23 264 ASP A CA 1
ATOM 1384 C C . ASP A 1 246 ? 33.844 50.796 64.409 1.00 36.01 264 ASP A C 1
ATOM 1385 O O . ASP A 1 246 ? 34.252 51.018 63.270 1.00 37.93 264 ASP A O 1
ATOM 1390 N N . PHE A 1 247 ? 34.372 51.391 65.489 1.00 34.85 265 PHE A N 1
ATOM 1391 C CA . PHE A 1 247 ? 35.470 52.338 65.322 1.00 31.69 265 PHE A CA 1
ATOM 1392 C C . PHE A 1 247 ? 36.775 51.653 64.944 1.00 35.65 265 PHE A C 1
ATOM 1393 O O . PHE A 1 247 ? 37.704 52.336 64.504 1.00 34.45 265 PHE A O 1
ATOM 1401 N N . HIS A 1 248 ? 36.876 50.329 65.115 1.00 33.74 266 HIS A N 1
ATOM 1402 C CA . HIS A 1 248 ? 37.996 49.559 64.590 1.00 34.57 266 HIS A CA 1
ATOM 1403 C C . HIS A 1 248 ? 37.569 48.636 63.455 1.00 34.13 266 HIS A C 1
ATOM 1404 O O . HIS A 1 248 ? 38.290 47.687 63.125 1.00 30.04 266 HIS A O 1
ATOM 1411 N N . GLY A 1 249 ? 36.409 48.889 62.855 1.00 34.56 267 GLY A N 1
ATOM 1412 C CA . GLY A 1 249 ? 35.961 47.997 61.805 1.00 37.98 267 GLY A CA 1
ATOM 1413 C C . GLY A 1 249 ? 35.506 46.663 62.371 1.00 37.73 267 GLY A C 1
ATOM 1414 O O . GLY A 1 249 ? 35.012 46.576 63.501 1.00 33.84 267 GLY A O 1
ATOM 1415 N N . THR A 1 250 ? 35.680 45.598 61.577 1.00 37.04 268 THR A N 1
ATOM 1416 C CA . THR A 1 250 ? 35.163 44.300 61.991 1.00 35.28 268 THR A CA 1
ATOM 1417 C C . THR A 1 250 ? 35.841 43.190 61.193 1.00 39.95 268 THR A C 1
ATOM 1418 O O . THR A 1 250 ? 35.958 43.284 59.967 1.00 43.34 268 THR A O 1
ATOM 1422 N N . VAL A 1 251 ? 36.282 42.139 61.892 1.00 37.69 269 VAL A N 1
ATOM 1423 C CA . VAL A 1 251 ? 36.952 41.017 61.241 1.00 33.81 269 VAL A CA 1
ATOM 1424 C C . VAL A 1 251 ? 35.962 40.182 60.451 1.00 36.22 269 VAL A C 1
ATOM 1425 O O . VAL A 1 251 ? 36.353 39.448 59.541 1.00 35.88 269 VAL A O 1
ATOM 1429 N N . LEU A 1 252 ? 34.675 40.273 60.778 1.00 36.13 270 LEU A N 1
ATOM 1430 C CA . LEU A 1 252 ? 33.671 39.574 59.990 1.00 34.06 270 LEU A CA 1
ATOM 1431 C C . LEU A 1 252 ? 33.651 40.061 58.542 1.00 37.74 270 LEU A C 1
ATOM 1432 O O . LEU A 1 252 ? 33.309 39.298 57.633 1.00 38.69 270 LEU A O 1
ATOM 1437 N N . ALA A 1 253 ? 34.037 41.312 58.298 1.00 36.83 271 ALA A N 1
ATOM 1438 C CA . ALA A 1 253 ? 34.139 41.768 56.921 1.00 37.57 271 ALA A CA 1
ATOM 1439 C C . ALA A 1 253 ? 35.330 41.118 56.223 1.00 39.77 271 ALA A C 1
ATOM 1440 O O . ALA A 1 253 ? 35.237 40.756 55.047 1.00 39.00 271 ALA A O 1
ATOM 1442 N N . ASN A 1 254 ? 36.455 40.961 56.933 1.00 38.48 272 ASN A N 1
ATOM 1443 C CA . ASN A 1 254 ? 37.606 40.277 56.352 1.00 37.50 272 ASN A CA 1
ATOM 1444 C C . ASN A 1 254 ? 37.244 38.865 55.943 1.00 39.21 272 ASN A C 1
ATOM 1445 O O . ASN A 1 254 ? 37.649 38.389 54.874 1.00 42.68 272 ASN A O 1
ATOM 1450 N N . VAL A 1 255 ? 36.471 38.186 56.785 1.00 40.37 273 VAL A N 1
ATOM 1451 C CA . VAL A 1 255 ? 36.085 36.806 56.517 1.00 36.72 273 VAL A CA 1
ATOM 1452 C C . VAL A 1 255 ? 35.131 36.749 55.332 1.00 37.84 273 VAL A C 1
ATOM 1453 O O . VAL A 1 255 ? 35.343 35.991 54.381 1.00 38.41 273 VAL A O 1
ATOM 1457 N N . ILE A 1 256 ? 34.088 37.584 55.353 1.00 40.62 274 ILE A N 1
ATOM 1458 C CA . ILE A 1 256 ? 33.046 37.514 54.334 1.00 39.59 274 ILE A CA 1
ATOM 1459 C C . ILE A 1 256 ? 33.597 37.924 52.976 1.00 41.22 274 ILE A C 1
ATOM 1460 O O . ILE A 1 256 ? 33.235 37.351 51.940 1.00 38.08 274 ILE A O 1
ATOM 1465 N N . CYS A 1 257 ? 34.500 38.893 52.953 1.00 38.49 275 CYS A N 1
ATOM 1466 C CA . CYS A 1 257 ? 35.062 39.340 51.691 1.00 43.23 275 CYS A CA 1
ATOM 1467 C C . CYS A 1 257 ? 36.339 38.606 51.335 1.00 43.32 275 CYS A C 1
ATOM 1468 O O . CYS A 1 257 ? 36.989 38.978 50.352 1.00 44.70 275 CYS A O 1
ATOM 1471 N N . LEU A 1 258 ? 36.703 37.573 52.104 1.00 43.97 276 LEU A N 1
ATOM 1472 C CA . LEU A 1 258 ? 37.862 36.740 51.801 1.00 43.00 276 LEU A CA 1
ATOM 1473 C C . LEU A 1 258 ? 39.074 37.619 51.519 1.00 43.41 276 LEU A C 1
ATOM 1474 O O . LEU A 1 258 ? 39.807 37.435 50.543 1.00 42.40 276 LEU A O 1
ATOM 1479 N N . ASN A 1 259 ? 39.257 38.611 52.378 1.00 44.46 277 ASN A N 1
ATOM 1480 C CA . ASN A 1 259 ? 40.065 39.756 52.030 1.00 51.24 277 ASN A CA 1
ATOM 1481 C C . ASN A 1 259 ? 41.177 39.943 53.051 1.00 48.53 277 ASN A C 1
ATOM 1482 O O . ASN A 1 259 ? 40.927 39.854 54.262 1.00 49.21 277 ASN A O 1
ATOM 1487 N N . PRO A 1 260 ? 42.417 40.175 52.607 1.00 51.53 278 PRO A N 1
ATOM 1488 C CA . PRO A 1 260 ? 43.530 40.247 53.561 1.00 50.46 278 PRO A CA 1
ATOM 1489 C C . PRO A 1 260 ? 43.451 41.452 54.450 1.00 54.17 278 PRO A C 1
ATOM 1490 O O . PRO A 1 260 ? 44.038 41.435 55.543 1.00 56.92 278 PRO A O 1
ATOM 1494 N N . GLY A 1 261 ? 42.721 42.482 54.018 1.00 52.35 279 GLY A N 1
ATOM 1495 C CA . GLY A 1 261 ? 42.809 43.800 54.608 1.00 54.46 279 GLY A CA 1
ATOM 1496 C C . GLY A 1 261 ? 43.953 44.601 54.020 1.00 55.57 279 GLY A C 1
ATOM 1497 O O . GLY A 1 261 ? 44.612 44.210 53.048 1.00 58.19 279 GLY A O 1
ATOM 1498 N N . ALA A 1 262 ? 44.195 45.756 54.636 1.00 54.64 280 ALA A N 1
ATOM 1499 C CA . ALA A 1 262 ? 45.216 46.686 54.149 1.00 57.27 280 ALA A CA 1
ATOM 1500 C C . ALA A 1 262 ? 44.962 47.043 52.684 1.00 57.51 280 ALA A C 1
ATOM 1501 O O . ALA A 1 262 ? 45.878 47.405 51.937 1.00 58.51 280 ALA A O 1
ATOM 1503 N N . GLY A 1 263 ? 43.701 46.947 52.260 1.00 57.20 281 GLY A N 1
ATOM 1504 C CA . GLY A 1 263 ? 43.327 47.368 50.895 1.00 58.05 281 GLY A CA 1
ATOM 1505 C C . GLY A 1 263 ? 43.737 46.366 49.848 1.00 56.02 281 GLY A C 1
ATOM 1506 O O . GLY A 1 263 ? 43.628 46.677 48.659 1.00 67.35 281 GLY A O 1
ATOM 1507 N N . GLY A 1 264 ? 44.191 45.202 50.281 1.00 57.70 282 GLY A N 1
ATOM 1508 C CA . GLY A 1 264 ? 44.681 44.189 49.336 1.00 62.09 282 GLY A CA 1
ATOM 1509 C C . GLY A 1 264 ? 43.574 43.561 48.521 1.00 60.41 282 GLY A C 1
ATOM 1510 O O . GLY A 1 264 ? 42.420 43.564 48.968 1.00 53.97 282 GLY A O 1
ATOM 1511 N N . VAL A 1 265 ? 43.929 43.045 47.347 1.00 62.53 283 VAL A N 1
ATOM 1512 C CA . VAL A 1 265 ? 42.907 42.332 46.538 1.00 57.22 283 VAL A CA 1
ATOM 1513 C C . VAL A 1 265 ? 42.483 41.098 47.323 1.00 60.40 283 VAL A C 1
ATOM 1514 O O . VAL A 1 265 ? 43.358 40.323 47.736 1.00 57.19 283 VAL A O 1
ATOM 1518 N N . GLY A 1 266 ? 41.180 40.922 47.469 1.00 59.16 284 GLY A N 1
ATOM 1519 C CA . GLY A 1 266 ? 40.627 39.789 48.211 1.00 49.01 284 GLY A CA 1
ATOM 1520 C C . GLY A 1 266 ? 39.774 39.045 47.233 1.00 52.86 284 GLY A C 1
ATOM 1521 O O . GLY A 1 266 ? 39.554 39.580 46.153 1.00 58.37 284 GLY A O 1
ATOM 1522 N N . LEU A 1 267 ? 39.373 37.833 47.564 1.00 53.92 285 LEU A N 1
ATOM 1523 C CA . LEU A 1 267 ? 38.655 37.022 46.565 1.00 50.62 285 LEU A CA 1
ATOM 1524 C C . LEU A 1 267 ? 37.160 37.311 46.610 1.00 52.91 285 LEU A C 1
ATOM 1525 O O . LEU A 1 267 ? 36.488 36.925 45.650 1.00 51.03 285 LEU A O 1
ATOM 1530 N N . GLY A 1 268 ? 36.664 37.969 47.661 1.00 45.12 286 GLY A N 1
ATOM 1531 C CA . GLY A 1 268 ? 35.239 38.177 47.736 1.00 43.33 286 GLY A CA 1
ATOM 1532 C C . GLY A 1 268 ? 34.834 39.576 47.319 1.00 44.34 286 GLY A C 1
ATOM 1533 O O . GLY A 1 268 ? 35.252 40.565 47.925 1.00 47.25 286 GLY A O 1
ATOM 1534 N N . PRO A 1 269 ? 34.017 39.692 46.270 1.00 44.16 287 PRO A N 1
ATOM 1535 C CA . PRO A 1 269 ? 33.498 41.017 45.894 1.00 43.93 287 PRO A CA 1
ATOM 1536 C C . PRO A 1 269 ? 32.566 41.551 46.976 1.00 44.06 287 PRO A C 1
ATOM 1537 O O . PRO A 1 269 ? 31.673 40.849 47.452 1.00 44.60 287 PRO A O 1
ATOM 1541 N N . CYS A 1 270 ? 32.783 42.803 47.360 1.00 41.34 288 CYS A N 1
ATOM 1542 C CA . CYS A 1 270 ? 32.069 43.414 48.467 1.00 39.22 288 CYS A CA 1
ATOM 1543 C C . CYS A 1 270 ? 31.851 44.889 48.170 1.00 39.17 288 CYS A C 1
ATOM 1544 O O . CYS A 1 270 ? 32.624 45.516 47.435 1.00 37.37 288 CYS A O 1
ATOM 1547 N N . ALA A 1 271 ? 30.793 45.442 48.763 1.00 39.12 289 ALA A N 1
ATOM 1548 C CA . ALA A 1 271 ? 30.526 46.869 48.637 1.00 35.41 289 ALA A CA 1
ATOM 1549 C C . ALA A 1 271 ? 31.725 47.661 49.159 1.00 33.18 289 ALA A C 1
ATOM 1550 O O . ALA A 1 271 ? 32.463 47.176 50.023 1.00 31.51 289 ALA A O 1
ATOM 1552 N N . PRO A 1 272 ? 31.971 48.866 48.624 1.00 36.36 290 PRO A N 1
ATOM 1553 C CA . PRO A 1 272 ? 33.125 49.641 49.109 1.00 32.87 290 PRO A CA 1
ATOM 1554 C C . PRO A 1 272 ? 33.082 49.888 50.605 1.00 31.11 290 PRO A C 1
ATOM 1555 O O . PRO A 1 272 ? 34.103 49.710 51.286 1.00 32.21 290 PRO A O 1
ATOM 1559 N N . ALA A 1 273 ? 31.922 50.253 51.157 1.00 31.04 291 ALA A N 1
ATOM 1560 C CA . ALA A 1 273 ? 31.891 50.514 52.596 1.00 35.64 291 ALA A CA 1
ATOM 1561 C C . ALA A 1 273 ? 32.161 49.249 53.403 1.00 35.57 291 ALA A C 1
ATOM 1562 O O . ALA A 1 273 ? 32.724 49.340 54.501 1.00 39.05 291 ALA A O 1
ATOM 1564 N N . VAL A 1 274 ? 31.778 48.068 52.892 1.00 28.86 292 VAL A N 1
ATOM 1565 C CA . VAL A 1 274 ? 32.074 46.838 53.619 1.00 31.66 292 VAL A CA 1
ATOM 1566 C C . VAL A 1 274 ? 33.578 46.584 53.659 1.00 37.48 292 VAL A C 1
ATOM 1567 O O . VAL A 1 274 ? 34.125 46.191 54.699 1.00 34.55 292 VAL A O 1
ATOM 1571 N N . LEU A 1 275 ? 34.263 46.762 52.520 1.00 35.34 293 LEU A N 1
ATOM 1572 C CA . LEU A 1 275 ? 35.708 46.543 52.477 1.00 34.44 293 LEU A CA 1
ATOM 1573 C C . LEU A 1 275 ? 36.435 47.501 53.409 1.00 37.86 293 LEU A C 1
ATOM 1574 O O . LEU A 1 275 ? 37.391 47.112 54.095 1.00 40.80 293 LEU A O 1
ATOM 1579 N N . GLN A 1 276 ? 35.985 48.760 53.452 1.00 33.72 294 GLN A N 1
ATOM 1580 C CA . GLN A 1 276 ? 36.598 49.756 54.320 1.00 36.59 294 GLN A CA 1
ATOM 1581 C C . GLN A 1 276 ? 36.294 49.509 55.796 1.00 36.03 294 GLN A C 1
ATOM 1582 O O . GLN A 1 276 ? 36.950 50.100 56.667 1.00 31.05 294 GLN A O 1
ATOM 1588 N N . GLN A 1 277 ? 35.314 48.663 56.098 1.00 34.16 295 GLN A N 1
ATOM 1589 C CA . GLN A 1 277 ? 34.994 48.334 57.476 1.00 37.63 295 GLN A CA 1
ATOM 1590 C C . GLN A 1 277 ? 35.670 47.053 57.942 1.00 35.54 295 GLN A C 1
ATOM 1591 O O . GLN A 1 277 ? 35.344 46.555 59.019 1.00 42.01 295 GLN A O 1
ATOM 1597 N N . GLU A 1 278 ? 36.604 46.512 57.162 1.00 37.14 296 GLU A N 1
ATOM 1598 C CA . GLU A 1 278 ? 37.448 45.438 57.665 1.00 36.34 296 GLU A CA 1
ATOM 1599 C C . GLU A 1 278 ? 38.294 45.951 58.831 1.00 39.58 296 GLU A C 1
ATOM 1600 O O . GLU A 1 278 ? 38.539 47.157 58.980 1.00 33.00 296 GLU A O 1
ATOM 1606 N N . TYR A 1 279 ? 38.731 45.008 59.674 1.00 39.63 297 TYR A N 1
ATOM 1607 C CA . TYR A 1 279 ? 39.355 45.375 60.941 1.00 36.43 297 TYR A CA 1
ATOM 1608 C C . TYR A 1 279 ? 40.674 46.104 60.721 1.00 37.44 297 TYR A C 1
ATOM 1609 O O . TYR A 1 279 ? 41.007 47.035 61.466 1.00 39.52 297 TYR A O 1
ATOM 1618 N N . ASN A 1 280 ? 41.428 45.707 59.695 1.00 41.43 298 ASN A N 1
ATOM 1619 C CA . ASN A 1 280 ? 42.720 46.296 59.361 1.00 38.25 298 ASN A CA 1
ATOM 1620 C C . ASN A 1 280 ? 42.675 47.136 58.094 1.00 37.58 298 ASN A C 1
ATOM 1621 O O . ASN A 1 280 ? 43.709 47.307 57.447 1.00 41.89 298 ASN A O 1
ATOM 1626 N N . SER A 1 281 ? 41.507 47.645 57.712 1.00 35.26 299 SER A N 1
ATOM 1627 C CA . SER A 1 281 ? 41.408 48.303 56.414 1.00 37.57 299 SER A CA 1
ATOM 1628 C C . SER A 1 281 ? 42.199 49.610 56.405 1.00 41.30 299 SER A C 1
ATOM 1629 O O . SER A 1 281 ? 42.502 50.199 57.454 1.00 39.07 299 SER A O 1
ATOM 1632 N N . ASN A 1 282 ? 42.547 50.050 55.190 1.00 41.24 300 ASN A N 1
ATOM 1633 C CA . ASN A 1 282 ? 43.212 51.341 55.016 1.00 40.61 300 ASN A CA 1
ATOM 1634 C C . ASN A 1 282 ? 42.376 52.469 55.616 1.00 37.14 300 ASN A C 1
ATOM 1635 O O . ASN A 1 282 ? 42.903 53.340 56.319 1.00 34.84 300 ASN A O 1
ATOM 1640 N N . PHE A 1 283 ? 41.064 52.451 55.360 1.00 32.94 301 PHE A N 1
ATOM 1641 C CA . PHE A 1 283 ? 40.152 53.440 55.929 1.00 33.91 301 PHE A CA 1
ATOM 1642 C C . PHE A 1 283 ? 40.254 53.471 57.454 1.00 38.33 301 PHE A C 1
ATOM 1643 O O . PHE A 1 283 ? 40.484 54.531 58.058 1.00 34.24 301 PHE A O 1
ATOM 1651 N N . VAL A 1 284 ? 40.116 52.301 58.093 1.00 37.54 302 VAL A N 1
ATOM 1652 C CA . VAL A 1 284 ? 40.126 52.247 59.549 1.00 34.57 302 VAL A CA 1
ATOM 1653 C C . VAL A 1 284 ? 41.509 52.594 60.089 1.00 33.12 302 VAL A C 1
ATOM 1654 O O . VAL A 1 284 ? 41.639 53.372 61.034 1.00 33.13 302 VAL A O 1
ATOM 1658 N N . THR A 1 285 ? 42.564 52.061 59.479 1.00 31.66 303 THR A N 1
ATOM 1659 C CA . THR A 1 285 ? 43.918 52.379 59.924 1.00 30.67 303 THR A CA 1
ATOM 1660 C C . THR A 1 285 ? 44.222 53.872 59.783 1.00 37.22 303 THR A C 1
ATOM 1661 O O . THR A 1 285 ? 44.737 54.505 60.714 1.00 39.07 303 THR A O 1
ATOM 1665 N N . ALA A 1 286 ? 43.918 54.456 58.620 1.00 34.73 304 ALA A N 1
ATOM 1666 C CA . ALA A 1 286 ? 44.163 55.882 58.431 1.00 36.76 304 ALA A CA 1
ATOM 1667 C C . ALA A 1 286 ? 43.393 56.696 59.457 1.00 34.64 304 ALA A C 1
ATOM 1668 O O . ALA A 1 286 ? 43.946 57.601 60.092 1.00 37.76 304 ALA A O 1
ATOM 1670 N N . LEU A 1 287 ? 42.110 56.373 59.638 1.00 33.47 305 LEU A N 1
ATOM 1671 C CA . LEU A 1 287 ? 41.269 57.145 60.545 1.00 34.95 305 LEU A CA 1
ATOM 1672 C C . LEU A 1 287 ? 41.812 57.108 61.968 1.00 34.03 305 LEU A C 1
ATOM 1673 O O . LEU A 1 287 ? 41.888 58.144 62.643 1.00 36.19 305 LEU A O 1
ATOM 1678 N N . ARG A 1 288 ? 42.207 55.922 62.437 1.00 36.92 306 ARG A N 1
ATOM 1679 C CA . ARG A 1 288 ? 42.700 55.793 63.806 1.00 35.83 306 ARG A CA 1
ATOM 1680 C C . ARG A 1 288 ? 44.060 56.465 63.964 1.00 38.45 306 ARG A C 1
ATOM 1681 O O . ARG A 1 288 ? 44.311 57.140 64.968 1.00 37.10 306 ARG A O 1
ATOM 1689 N N . ALA A 1 289 ? 44.947 56.312 62.974 1.00 37.37 307 ALA A N 1
ATOM 1690 C CA . ALA A 1 289 ? 46.244 56.976 63.053 1.00 37.60 307 ALA A CA 1
ATOM 1691 C C . ALA A 1 289 ? 46.115 58.496 63.036 1.00 39.58 307 ALA A C 1
ATOM 1692 O O . ALA A 1 289 ? 47.017 59.186 63.523 1.00 42.34 307 ALA A O 1
ATOM 1694 N N . ALA A 1 290 ? 45.017 59.036 62.509 1.00 34.23 308 ALA A N 1
ATOM 1695 C CA . ALA A 1 290 ? 44.823 60.478 62.495 1.00 37.01 308 ALA A CA 1
ATOM 1696 C C . ALA A 1 290 ? 44.100 61.024 63.725 1.00 37.97 308 ALA A C 1
ATOM 1697 O O . ALA A 1 290 ? 43.783 62.213 63.751 1.00 40.90 308 ALA A O 1
ATOM 1699 N N . GLY A 1 291 ? 43.805 60.210 64.734 1.00 34.75 309 GLY A N 1
ATOM 1700 C CA . GLY A 1 291 ? 43.020 60.683 65.862 1.00 37.22 309 GLY A CA 1
ATOM 1701 C C . GLY A 1 291 ? 41.609 60.122 65.974 1.00 39.99 309 GLY A C 1
ATOM 1702 O O . GLY A 1 291 ? 40.906 60.448 66.947 1.00 35.43 309 GLY A O 1
ATOM 1703 N N . GLY A 1 292 ? 41.167 59.294 65.023 1.00 34.36 310 GLY A N 1
ATOM 1704 C CA . GLY A 1 292 ? 39.799 58.816 65.022 1.00 35.13 310 GLY A CA 1
ATOM 1705 C C . GLY A 1 292 ? 39.462 57.799 66.090 1.00 36.37 310 GLY A C 1
ATOM 1706 O O . GLY A 1 292 ? 38.290 57.423 66.217 1.00 32.18 310 GLY A O 1
ATOM 1707 N N . ALA A 1 293 ? 40.446 57.338 66.860 1.00 31.96 311 ALA A N 1
ATOM 1708 C CA . ALA A 1 293 ? 40.192 56.343 67.882 1.00 35.25 311 ALA A CA 1
ATOM 1709 C C . ALA A 1 293 ? 39.917 56.967 69.250 1.00 37.21 311 ALA A C 1
ATOM 1710 O O . ALA A 1 293 ? 39.590 56.241 70.197 1.00 34.80 311 ALA A O 1
ATOM 1712 N N . ASP A 1 294 ? 40.015 58.288 69.363 1.00 35.63 312 ASP A N 1
ATOM 1713 C CA . ASP A 1 294 ? 39.707 59.021 70.579 1.00 36.54 312 ASP A CA 1
ATOM 1714 C C . ASP A 1 294 ? 38.544 59.961 70.325 1.00 35.17 312 ASP A C 1
ATOM 1715 O O . ASP A 1 294 ? 38.342 60.426 69.200 1.00 33.39 312 ASP A O 1
ATOM 1720 N N . ALA A 1 295 ? 37.767 60.227 71.373 1.00 32.95 313 ALA A N 1
ATOM 1721 C CA . ALA A 1 295 ? 36.619 61.104 71.204 1.00 32.93 313 ALA A CA 1
ATOM 1722 C C . ALA A 1 295 ? 37.063 62.543 70.993 1.00 31.30 313 ALA A C 1
ATOM 1723 O O . ALA A 1 295 ? 38.093 62.985 71.513 1.00 29.26 313 ALA A O 1
ATOM 1725 N N . TYR A 1 296 ? 36.266 63.272 70.210 1.00 33.00 314 TYR A N 1
ATOM 1726 C CA . TYR A 1 296 ? 36.444 64.707 69.976 1.00 33.30 314 TYR A CA 1
ATOM 1727 C C . TYR A 1 296 ? 35.440 65.569 70.722 1.00 34.05 314 TYR A C 1
ATOM 1728 O O . TYR A 1 296 ? 35.711 66.750 70.961 1.00 34.58 314 TYR A O 1
ATOM 1737 N N . VAL A 1 297 ? 34.280 65.003 71.044 1.00 31.51 315 VAL A N 1
ATOM 1738 C CA . VAL A 1 297 ? 33.185 65.648 71.758 1.00 30.61 315 VAL A CA 1
ATOM 1739 C C . VAL A 1 297 ? 32.736 64.626 72.801 1.00 39.19 315 VAL A C 1
ATOM 1740 O O . VAL A 1 297 ? 33.159 63.456 72.728 1.00 36.55 315 VAL A O 1
ATOM 1744 N N . PRO A 1 298 ? 31.894 64.981 73.773 1.00 31.64 316 PRO A N 1
ATOM 1745 C CA . PRO A 1 298 ? 31.387 63.948 74.689 1.00 35.33 316 PRO A CA 1
ATOM 1746 C C . PRO A 1 298 ? 30.692 62.831 73.915 1.00 34.57 316 PRO A C 1
ATOM 1747 O O . PRO A 1 298 ? 29.749 63.069 73.152 1.00 35.22 316 PRO A O 1
ATOM 1751 N N . THR A 1 299 ? 31.171 61.603 74.115 1.00 31.37 317 THR A N 1
ATOM 1752 C CA . THR A 1 299 ? 30.760 60.449 73.324 1.00 35.07 317 THR A CA 1
ATOM 1753 C C . THR A 1 299 ? 30.195 59.367 74.236 1.00 35.56 317 THR A C 1
ATOM 1754 O O . THR A 1 299 ? 30.877 58.892 75.156 1.00 33.50 317 THR A O 1
ATOM 1758 N N . THR A 1 300 ? 28.961 58.973 73.969 1.00 31.80 318 THR A N 1
ATOM 1759 C CA . THR A 1 300 ? 28.281 57.918 74.707 1.00 33.90 318 THR A CA 1
ATOM 1760 C C . THR A 1 300 ? 28.152 56.722 73.760 1.00 35.84 318 THR A C 1
ATOM 1761 O O . THR A 1 300 ? 27.202 56.633 72.982 1.00 33.14 318 THR A O 1
ATOM 1765 N N . SER A 1 301 ? 29.116 55.805 73.817 1.00 32.09 319 SER A N 1
ATOM 1766 C CA . SER A 1 301 ? 29.087 54.638 72.953 1.00 32.71 319 SER A CA 1
ATOM 1767 C C . SER A 1 301 ? 28.377 53.486 73.648 1.00 37.24 319 SER A C 1
ATOM 1768 O O . SER A 1 301 ? 28.734 53.094 74.765 1.00 31.26 319 SER A O 1
ATOM 1771 N N . VAL A 1 302 ? 27.377 52.942 72.976 1.00 37.48 320 VAL A N 1
ATOM 1772 C CA . VAL A 1 302 ? 26.565 51.854 73.502 1.00 33.49 320 VAL A CA 1
ATOM 1773 C C . VAL A 1 302 ? 26.744 50.667 72.576 1.00 34.01 320 VAL A C 1
ATOM 1774 O O . VAL A 1 302 ? 26.544 50.794 71.359 1.00 34.14 320 VAL A O 1
ATOM 1778 N N . PHE A 1 303 ? 27.138 49.523 73.140 1.00 33.69 321 PHE A N 1
ATOM 1779 C CA . PHE A 1 303 ? 27.331 48.333 72.322 1.00 33.31 321 PHE A CA 1
ATOM 1780 C C . PHE A 1 303 ? 26.959 47.082 73.101 1.00 37.66 321 PHE A C 1
ATOM 1781 O O . PHE A 1 303 ? 26.913 47.071 74.338 1.00 34.68 321 PHE A O 1
ATOM 1789 N N . SER A 1 304 ? 26.774 45.988 72.352 1.00 36.06 322 SER A N 1
ATOM 1790 C CA . SER A 1 304 ? 26.415 44.680 72.949 1.00 34.03 322 SER A CA 1
ATOM 1791 C C . SER A 1 304 ? 27.569 43.693 72.800 1.00 38.63 322 SER A C 1
ATOM 1792 O O . SER A 1 304 ? 28.050 43.528 71.676 1.00 33.71 322 SER A O 1
ATOM 1795 N N . GLY A 1 305 ? 27.981 43.058 73.898 1.00 34.21 323 GLY A N 1
ATOM 1796 C CA . GLY A 1 305 ? 29.019 42.014 73.844 1.00 29.55 323 GLY A CA 1
ATOM 1797 C C . GLY A 1 305 ? 28.413 40.639 73.693 1.00 31.94 323 GLY A C 1
ATOM 1798 O O . GLY A 1 305 ? 29.175 39.678 73.637 1.00 38.50 323 GLY A O 1
ATOM 1799 N N . PHE A 1 306 ? 27.088 40.551 73.705 1.00 37.20 324 PHE A N 1
ATOM 1800 C CA . PHE A 1 306 ? 26.385 39.266 73.483 1.00 38.31 324 PHE A CA 1
ATOM 1801 C C . PHE A 1 306 ? 25.086 39.528 72.724 1.00 39.51 324 PHE A C 1
ATOM 1802 O O . PHE A 1 306 ? 24.140 39.988 73.361 1.00 37.84 324 PHE A O 1
ATOM 1810 N N . LEU A 1 307 ? 25.025 39.175 71.437 1.00 42.32 325 LEU A N 1
ATOM 1811 C CA . LEU A 1 307 ? 26.211 39.092 70.545 1.00 41.69 325 LEU A CA 1
ATOM 1812 C C . LEU A 1 307 ? 26.029 39.980 69.319 1.00 37.31 325 LEU A C 1
ATOM 1813 O O . LEU A 1 307 ? 24.945 39.959 68.738 1.00 39.57 325 LEU A O 1
ATOM 1818 N N . ASP A 1 308 ? 27.071 40.720 68.955 1.00 35.22 326 ASP A N 1
ATOM 1819 C CA . ASP A 1 308 ? 27.043 41.540 67.721 1.00 36.05 326 ASP A CA 1
ATOM 1820 C C . ASP A 1 308 ? 27.460 40.656 66.549 1.00 37.31 326 ASP A C 1
ATOM 1821 O O . ASP A 1 308 ? 28.652 40.384 66.409 1.00 36.05 326 ASP A O 1
ATOM 1826 N N . GLU A 1 309 ? 26.493 40.250 65.743 1.00 35.49 327 GLU A N 1
ATOM 1827 C CA . GLU A 1 309 ? 26.739 39.394 64.589 1.00 36.49 327 GLU A CA 1
ATOM 1828 C C . GLU A 1 309 ? 27.341 40.144 63.404 1.00 39.72 327 GLU A C 1
ATOM 1829 O O . GLU A 1 309 ? 27.754 39.502 62.433 1.00 42.19 327 GLU A O 1
ATOM 1835 N N . ILE A 1 310 ? 27.393 41.473 63.449 1.00 39.37 328 ILE A N 1
ATOM 1836 C CA . ILE A 1 310 ? 28.040 42.270 62.415 1.00 36.28 328 ILE A CA 1
ATOM 1837 C C . ILE A 1 310 ? 29.453 42.655 62.818 1.00 36.87 328 ILE A C 1
ATOM 1838 O O . ILE A 1 310 ? 30.382 42.558 62.018 1.00 37.37 328 ILE A O 1
ATOM 1843 N N . VAL A 1 311 ? 29.635 43.115 64.054 1.00 36.15 329 VAL A N 1
ATOM 1844 C CA . VAL A 1 311 ? 30.887 43.729 64.489 1.00 35.84 329 VAL A CA 1
ATOM 1845 C C . VAL A 1 311 ? 31.539 42.833 65.538 1.00 35.58 329 VAL A C 1
ATOM 1846 O O . VAL A 1 311 ? 30.947 42.554 66.589 1.00 36.05 329 VAL A O 1
ATOM 1850 N N . GLN A 1 312 ? 32.760 42.380 65.251 1.00 33.67 330 GLN A N 1
ATOM 1851 C CA . GLN A 1 312 ? 33.535 41.550 66.169 1.00 35.96 330 GLN A CA 1
ATOM 1852 C C . GLN A 1 312 ? 34.996 41.946 65.982 1.00 36.50 330 GLN A C 1
ATOM 1853 O O . GLN A 1 312 ? 35.438 42.173 64.840 1.00 31.66 330 GLN A O 1
ATOM 1859 N N . PRO A 1 313 ? 35.761 42.089 67.073 1.00 33.24 331 PRO A N 1
ATOM 1860 C CA . PRO A 1 313 ? 35.363 41.960 68.470 1.00 30.13 331 PRO A CA 1
ATOM 1861 C C . PRO A 1 313 ? 34.505 43.138 68.950 1.00 34.41 331 PRO A C 1
ATOM 1862 O O . PRO A 1 313 ? 34.586 44.242 68.397 1.00 37.30 331 PRO A O 1
ATOM 1866 N N . GLN A 1 314 ? 33.713 42.896 69.992 1.00 34.62 332 GLN A N 1
ATOM 1867 C CA . GLN A 1 314 ? 32.740 43.859 70.482 1.00 30.35 332 GLN A CA 1
ATOM 1868 C C . GLN A 1 314 ? 32.486 43.619 71.978 1.00 34.79 332 GLN A C 1
ATOM 1869 O O . GLN A 1 314 ? 31.343 43.655 72.448 1.00 33.09 332 GLN A O 1
ATOM 1875 N N . SER A 1 315 ? 33.551 43.361 72.741 1.00 30.54 333 SER A N 1
ATOM 1876 C CA . SER A 1 315 ? 33.408 43.208 74.184 1.00 38.54 333 SER A CA 1
ATOM 1877 C C . SER A 1 315 ? 34.606 43.785 74.931 1.00 34.12 333 SER A C 1
ATOM 1878 O O . SER A 1 315 ? 35.761 43.519 74.583 1.00 36.65 333 SER A O 1
ATOM 1881 N N . GLY A 1 316 ? 34.323 44.548 75.971 1.00 29.29 334 GLY A N 1
ATOM 1882 C CA . GLY A 1 316 ? 35.387 45.060 76.817 1.00 30.10 334 GLY A CA 1
ATOM 1883 C C . GLY A 1 316 ? 36.140 46.169 76.112 1.00 33.34 334 GLY A C 1
ATOM 1884 O O . GLY A 1 316 ? 35.702 46.718 75.099 1.00 35.77 334 GLY A O 1
ATOM 1885 N N . THR A 1 317 ? 37.303 46.504 76.671 1.00 33.78 335 THR A N 1
ATOM 1886 C CA . THR A 1 317 ? 38.054 47.622 76.116 1.00 36.93 335 THR A CA 1
ATOM 1887 C C . THR A 1 317 ? 38.515 47.323 74.706 1.00 35.30 335 THR A C 1
ATOM 1888 O O . THR A 1 317 ? 38.819 48.251 73.956 1.00 38.52 335 THR A O 1
ATOM 1892 N N . GLY A 1 318 ? 38.565 46.046 74.342 1.00 35.71 336 GLY A N 1
ATOM 1893 C CA . GLY A 1 318 ? 38.942 45.590 73.031 1.00 28.58 336 GLY A CA 1
ATOM 1894 C C . GLY A 1 318 ? 37.845 45.651 72.011 1.00 29.89 336 GLY A C 1
ATOM 1895 O O . GLY A 1 318 ? 38.109 45.348 70.854 1.00 31.34 336 GLY A O 1
ATOM 1896 N N . ALA A 1 319 ? 36.634 46.038 72.404 1.00 30.91 337 ALA A N 1
ATOM 1897 C CA . ALA A 1 319 ? 35.535 46.162 71.454 1.00 32.55 337 ALA A CA 1
ATOM 1898 C C . ALA A 1 319 ? 35.816 47.229 70.390 1.00 37.42 337 ALA A C 1
ATOM 1899 O O . ALA A 1 319 ? 36.325 48.317 70.683 1.00 36.33 337 ALA A O 1
ATOM 1901 N N . SER A 1 320 ? 35.444 46.923 69.144 1.00 32.86 338 SER A N 1
ATOM 1902 C CA . SER A 1 320 ? 35.544 47.911 68.074 1.00 37.66 338 SER A CA 1
ATOM 1903 C C . SER A 1 320 ? 34.814 49.196 68.434 1.00 37.29 338 SER A C 1
ATOM 1904 O O . SER A 1 320 ? 35.184 50.284 67.964 1.00 32.16 338 SER A O 1
ATOM 1907 N N . ALA A 1 321 ? 33.766 49.075 69.250 1.00 32.88 339 ALA A N 1
ATOM 1908 C CA . ALA A 1 321 ? 32.956 50.195 69.693 1.00 33.82 339 ALA A CA 1
ATOM 1909 C C . ALA A 1 321 ? 33.623 51.016 70.784 1.00 32.57 339 ALA A C 1
ATOM 1910 O O . ALA A 1 321 ? 33.112 52.099 71.102 1.00 31.65 339 ALA A O 1
ATOM 1912 N N . TYR A 1 322 ? 34.730 50.543 71.364 1.00 31.33 340 TYR A N 1
ATOM 1913 C CA . TYR A 1 322 ? 35.346 51.269 72.472 1.00 36.34 340 TYR A CA 1
ATOM 1914 C C . TYR A 1 322 ? 36.022 52.525 71.937 1.00 35.66 340 TYR A C 1
ATOM 1915 O O . TYR A 1 322 ? 36.860 52.447 71.032 1.00 34.06 340 TYR A O 1
ATOM 1924 N N . ILE A 1 323 ? 35.639 53.679 72.487 1.00 29.53 341 ILE A N 1
ATOM 1925 C CA . ILE A 1 323 ? 36.223 54.967 72.142 1.00 32.81 341 ILE A CA 1
ATOM 1926 C C . ILE A 1 323 ? 37.136 55.383 73.292 1.00 33.76 341 ILE A C 1
ATOM 1927 O O . ILE A 1 323 ? 36.682 55.496 74.434 1.00 36.62 341 ILE A O 1
ATOM 1932 N N . ASN A 1 324 ? 38.427 55.573 73.011 1.00 34.12 342 ASN A N 1
ATOM 1933 C CA . ASN A 1 324 ? 39.315 56.098 74.042 1.00 36.42 342 ASN A CA 1
ATOM 1934 C C . ASN A 1 324 ? 39.085 57.603 74.221 1.00 41.26 342 ASN A C 1
ATOM 1935 O O . ASN A 1 324 ? 38.447 58.264 73.389 1.00 37.80 342 ASN A O 1
ATOM 1940 N N . ASP A 1 325 ? 39.596 58.147 75.334 1.00 34.72 343 ASP A N 1
ATOM 1941 C CA . ASP A 1 325 ? 39.405 59.559 75.652 1.00 34.91 343 ASP A CA 1
ATOM 1942 C C . ASP A 1 325 ? 40.734 60.216 76.043 1.00 37.41 343 ASP A C 1
ATOM 1943 O O . ASP A 1 325 ? 40.870 60.790 77.124 1.00 39.66 343 ASP A O 1
ATOM 1948 N N . ALA A 1 326 ? 41.714 60.188 75.132 1.00 34.40 344 ALA A N 1
ATOM 1949 C CA . ALA A 1 326 ? 42.990 60.830 75.441 1.00 34.68 344 ALA A CA 1
ATOM 1950 C C . ALA A 1 326 ? 42.877 62.350 75.491 1.00 34.50 344 ALA A C 1
ATOM 1951 O O . ALA A 1 326 ? 43.660 62.992 76.194 1.00 37.62 344 ALA A O 1
ATOM 1953 N N . ARG A 1 327 ? 41.927 62.943 74.765 1.00 34.83 345 ARG A N 1
ATOM 1954 C CA . ARG A 1 327 ? 41.741 64.389 74.812 1.00 29.97 345 ARG A CA 1
ATOM 1955 C C . ARG A 1 327 ? 40.929 64.834 76.019 1.00 37.23 345 ARG A C 1
ATOM 1956 O O . ARG A 1 327 ? 40.743 66.045 76.214 1.00 37.33 345 ARG A O 1
ATOM 1964 N N . GLY A 1 328 ? 40.434 63.895 76.821 1.00 35.77 346 GLY A N 1
ATOM 1965 C CA . GLY A 1 328 ? 39.750 64.263 78.041 1.00 31.48 346 GLY A CA 1
ATOM 1966 C C . GLY A 1 328 ? 38.454 65.002 77.837 1.00 31.84 346 GLY A C 1
ATOM 1967 O O . GLY A 1 328 ? 38.082 65.818 78.678 1.00 38.72 346 GLY A O 1
ATOM 1968 N N . VAL A 1 329 ? 37.745 64.748 76.734 1.00 35.10 347 VAL A N 1
ATOM 1969 C CA . VAL A 1 329 ? 36.502 65.470 76.479 1.00 35.41 347 VAL A CA 1
ATOM 1970 C C . VAL A 1 329 ? 35.297 64.771 77.105 1.00 37.00 347 VAL A C 1
ATOM 1971 O O . VAL A 1 329 ? 34.187 65.318 77.057 1.00 40.83 347 VAL A O 1
ATOM 1975 N N . GLY A 1 330 ? 35.485 63.590 77.710 1.00 33.58 348 GLY A N 1
ATOM 1976 C CA . GLY A 1 330 ? 34.407 62.870 78.368 1.00 33.34 348 GLY A CA 1
ATOM 1977 C C . GLY A 1 330 ? 33.856 61.727 77.532 1.00 41.69 348 GLY A C 1
ATOM 1978 O O . GLY A 1 330 ? 33.353 61.968 76.427 1.00 36.69 348 GLY A O 1
ATOM 1979 N N . THR A 1 331 ? 33.951 60.479 78.024 1.00 36.95 349 THR A N 1
ATOM 1980 C CA . THR A 1 331 ? 33.409 59.336 77.296 1.00 36.27 349 THR A CA 1
ATOM 1981 C C . THR A 1 331 ? 32.787 58.324 78.240 1.00 36.50 349 THR A C 1
ATOM 1982 O O . THR A 1 331 ? 33.278 58.087 79.353 1.00 38.34 349 THR A O 1
ATOM 1986 N N . THR A 1 332 ? 31.706 57.724 77.753 1.00 34.01 350 THR A N 1
ATOM 1987 C CA . THR A 1 332 ? 31.037 56.593 78.372 1.00 32.37 350 THR A CA 1
ATOM 1988 C C . THR A 1 332 ? 31.124 55.425 77.404 1.00 34.80 350 THR A C 1
ATOM 1989 O O . THR A 1 332 ? 30.706 55.555 76.250 1.00 34.32 350 THR A O 1
ATOM 1993 N N . ASN A 1 333 ? 31.663 54.300 77.864 1.00 33.56 351 ASN A N 1
ATOM 1994 C CA . ASN A 1 333 ? 31.697 53.064 77.081 1.00 35.80 351 ASN A CA 1
ATOM 1995 C C . ASN A 1 333 ? 30.787 52.046 77.758 1.00 37.32 351 ASN A C 1
ATOM 1996 O O . ASN A 1 333 ? 31.180 51.398 78.727 1.00 39.96 351 ASN A O 1
ATOM 2001 N N . ALA A 1 334 ? 29.577 51.900 77.239 1.00 36.80 352 ALA A N 1
ATOM 2002 C CA . ALA A 1 334 ? 28.525 51.126 77.885 1.00 31.59 352 ALA A CA 1
ATOM 2003 C C . ALA A 1 334 ? 28.287 49.825 77.111 1.00 36.43 352 ALA A C 1
ATOM 2004 O O . ALA A 1 334 ? 27.628 49.826 76.068 1.00 31.83 352 ALA A O 1
ATOM 2006 N N . GLU A 1 335 ? 28.836 48.717 77.625 1.00 37.42 353 GLU A N 1
ATOM 2007 C CA . GLU A 1 335 ? 28.470 47.364 77.202 1.00 31.55 353 GLU A CA 1
ATOM 2008 C C . GLU A 1 335 ? 27.246 46.953 78.011 1.00 33.40 353 GLU A C 1
ATOM 2009 O O . GLU A 1 335 ? 27.353 46.760 79.227 1.00 36.16 353 GLU A O 1
ATOM 2015 N N . VAL A 1 336 ? 26.085 46.826 77.354 1.00 31.68 354 VAL A N 1
ATOM 2016 C CA . VAL A 1 336 ? 24.831 46.683 78.103 1.00 31.85 354 VAL A CA 1
ATOM 2017 C C . VAL A 1 336 ? 24.868 45.466 79.021 1.00 38.18 354 VAL A C 1
ATOM 2018 O O . VAL A 1 336 ? 24.352 45.509 80.149 1.00 39.60 354 VAL A O 1
ATOM 2022 N N . GLN A 1 337 ? 25.477 44.364 78.571 1.00 33.16 355 GLN A N 1
ATOM 2023 C CA . GLN A 1 337 ? 25.503 43.188 79.427 1.00 35.60 355 GLN A CA 1
ATOM 2024 C C . GLN A 1 337 ? 26.316 43.440 80.686 1.00 36.61 355 GLN A C 1
ATOM 2025 O O . GLN A 1 337 ? 26.012 42.867 81.739 1.00 40.00 355 GLN A O 1
ATOM 2031 N N . VAL A 1 338 ? 27.347 44.280 80.597 1.00 35.06 356 VAL A N 1
ATOM 2032 C CA . VAL A 1 338 ? 28.108 44.687 81.779 1.00 32.03 356 VAL A CA 1
ATOM 2033 C C . VAL A 1 338 ? 27.275 45.622 82.648 1.00 35.10 356 VAL A C 1
ATOM 2034 O O . VAL A 1 338 ? 27.045 45.364 83.834 1.00 35.54 356 VAL A O 1
ATOM 2038 N N . VAL A 1 339 ? 26.825 46.735 82.067 1.00 35.27 357 VAL A N 1
ATOM 2039 C CA . VAL A 1 339 ? 26.157 47.768 82.854 1.00 35.21 357 VAL A CA 1
ATOM 2040 C C . VAL A 1 339 ? 24.914 47.213 83.534 1.00 37.33 357 VAL A C 1
ATOM 2041 O O . VAL A 1 339 ? 24.647 47.509 84.704 1.00 41.12 357 VAL A O 1
ATOM 2045 N N . CYS A 1 340 ? 24.136 46.396 82.828 1.00 36.20 358 CYS A N 1
ATOM 2046 C CA . CYS A 1 340 ? 22.871 45.918 83.368 1.00 35.86 358 CYS A CA 1
ATOM 2047 C C . CYS A 1 340 ? 22.998 44.546 84.005 1.00 36.91 358 CYS A C 1
ATOM 2048 O O . CYS A 1 340 ? 21.987 43.868 84.208 1.00 40.36 358 CYS A O 1
ATOM 2051 N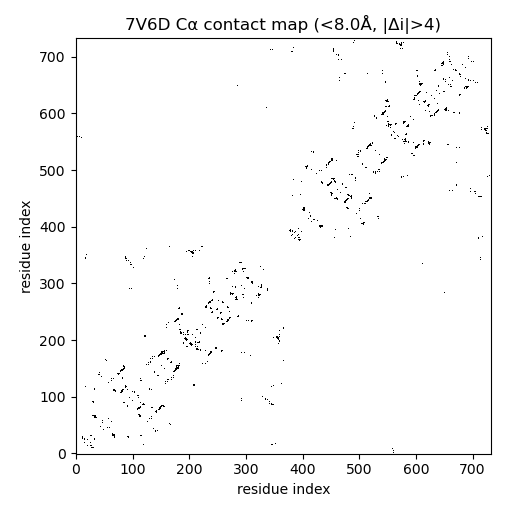 N . LYS A 1 341 ? 24.213 44.126 84.340 1.00 37.55 359 LYS A N 1
ATOM 2052 C CA . LYS A 1 341 ? 24.408 42.756 84.791 1.00 39.97 359 LYS A CA 1
ATOM 2053 C C . LYS A 1 341 ? 23.718 42.575 86.133 1.00 36.92 359 LYS A C 1
ATOM 2054 O O . LYS A 1 341 ? 23.830 43.429 87.019 1.00 40.18 359 LYS A O 1
ATOM 2060 N N . GLY A 1 342 ? 22.957 41.489 86.253 1.00 35.33 360 GLY A N 1
ATOM 2061 C CA . GLY A 1 342 ? 22.172 41.203 87.437 1.00 27.30 360 GLY A CA 1
ATOM 2062 C C . GLY A 1 342 ? 20.941 42.063 87.630 1.00 33.76 360 GLY A C 1
ATOM 2063 O O . GLY A 1 342 ? 20.276 41.931 88.653 1.00 30.17 360 GLY A O 1
ATOM 2064 N N . LYS A 1 343 ? 20.589 42.932 86.680 1.00 38.98 361 LYS A N 1
ATOM 2065 C CA . LYS A 1 343 ? 19.546 43.918 86.943 1.00 37.84 361 LYS A CA 1
ATOM 2066 C C . LYS A 1 343 ? 18.388 43.880 85.951 1.00 37.67 361 LYS A C 1
ATOM 2067 O O . LYS A 1 343 ? 17.591 44.825 85.909 1.00 39.00 361 LYS A O 1
ATOM 2073 N N . GLY A 1 344 ? 18.257 42.826 85.160 1.00 37.15 362 GLY A N 1
ATOM 2074 C CA . GLY A 1 344 ? 17.084 42.704 84.331 1.00 40.53 362 GLY A CA 1
ATOM 2075 C C . GLY A 1 344 ? 17.382 42.245 82.921 1.00 41.86 362 GLY A C 1
ATOM 2076 O O . GLY A 1 344 ? 18.540 42.041 82.536 1.00 39.66 362 GLY A O 1
ATOM 2077 N N . PRO A 1 345 ? 16.326 42.082 82.117 1.00 40.08 363 PRO A N 1
ATOM 2078 C CA . PRO A 1 345 ? 16.510 41.502 80.779 1.00 40.63 363 PRO A CA 1
ATOM 2079 C C . PRO A 1 345 ? 17.359 42.363 79.876 1.00 39.67 363 PRO A C 1
ATOM 2080 O O . PRO A 1 345 ? 17.994 41.823 78.963 1.00 41.38 363 PRO A O 1
ATOM 2084 N N . ALA A 1 346 ? 17.413 43.680 80.119 1.00 36.93 364 ALA A N 1
ATOM 2085 C CA . ALA A 1 346 ? 18.200 44.579 79.282 1.00 37.94 364 ALA A CA 1
ATOM 2086 C C . ALA A 1 346 ? 19.692 44.289 79.339 1.00 35.30 364 ALA A C 1
ATOM 2087 O O . ALA A 1 346 ? 20.441 44.850 78.532 1.00 33.40 364 ALA A O 1
ATOM 2089 N N . GLY A 1 347 ? 20.136 43.448 80.272 1.00 34.07 365 GLY A N 1
ATOM 2090 C CA . GLY A 1 347 ? 21.473 42.895 80.314 1.00 37.33 365 GLY A CA 1
ATOM 2091 C C . GLY A 1 347 ? 21.604 41.560 79.606 1.00 40.32 365 GLY A C 1
ATOM 2092 O O . GLY A 1 347 ? 22.678 40.947 79.641 1.00 39.27 365 GLY A O 1
ATOM 2093 N N . GLY A 1 348 ? 20.539 41.088 78.956 1.00 36.62 366 GLY A N 1
ATOM 2094 C CA . GLY A 1 348 ? 20.572 39.833 78.228 1.00 41.45 366 GLY A CA 1
ATOM 2095 C C . GLY A 1 348 ? 21.137 39.930 76.823 1.00 41.92 366 GLY A C 1
ATOM 2096 O O . GLY A 1 348 ? 22.002 40.763 76.518 1.00 42.76 366 GLY A O 1
ATOM 2097 N N . PHE A 1 349 ? 20.634 39.066 75.949 1.00 43.49 367 PHE A N 1
ATOM 2098 C CA . PHE A 1 349 ? 21.178 38.935 74.604 1.00 44.62 367 PHE A CA 1
ATOM 2099 C C . PHE A 1 349 ? 20.589 40.015 73.699 1.00 39.07 367 PHE A C 1
ATOM 2100 O O . PHE A 1 349 ? 19.369 40.188 73.631 1.00 42.89 367 PHE A O 1
ATOM 2108 N N . TYR A 1 350 ? 21.460 40.774 73.042 1.00 37.57 368 TYR A N 1
ATOM 2109 C CA . TYR A 1 350 ? 21.037 41.845 72.147 1.00 38.72 368 TYR A CA 1
ATOM 2110 C C . TYR A 1 350 ? 21.885 41.799 70.887 1.00 37.92 368 TYR A C 1
ATOM 2111 O O . TYR A 1 350 ? 23.103 41.599 70.954 1.00 36.37 368 TYR A O 1
ATOM 2120 N N . THR A 1 351 ? 21.239 41.956 69.741 1.00 34.27 369 THR A N 1
ATOM 2121 C CA . THR A 1 351 ? 21.982 41.920 68.494 1.00 35.85 369 THR A CA 1
ATOM 2122 C C . THR A 1 351 ? 22.481 43.319 68.128 1.00 39.97 369 THR A C 1
ATOM 2123 O O . THR A 1 351 ? 22.162 44.325 68.776 1.00 39.84 369 THR A O 1
ATOM 2127 N N . HIS A 1 352 ? 23.311 43.355 67.086 1.00 40.27 370 HIS A N 1
ATOM 2128 C CA . HIS A 1 352 ? 23.768 44.569 66.429 1.00 36.32 370 HIS A CA 1
ATOM 2129 C C . HIS A 1 352 ? 22.625 45.562 66.280 1.00 38.27 370 HIS A C 1
ATOM 2130 O O . HIS A 1 352 ? 22.802 46.771 66.476 1.00 32.12 370 HIS A O 1
ATOM 2137 N N . GLU A 1 353 ? 21.446 45.046 65.932 1.00 37.85 371 GLU A N 1
ATOM 2138 C CA . GLU A 1 353 ? 20.280 45.874 65.666 1.00 36.33 371 GLU A CA 1
ATOM 2139 C C . GLU A 1 353 ? 19.307 45.954 66.837 1.00 39.85 371 GLU A C 1
ATOM 2140 O O . GLU A 1 353 ? 18.708 47.015 67.055 1.00 38.85 371 GLU A O 1
ATOM 2146 N N . SER A 1 354 ? 19.131 44.876 67.606 1.00 34.51 372 SER A N 1
ATOM 2147 C CA . SER A 1 354 ? 18.143 44.940 68.669 1.00 36.54 372 SER A CA 1
ATOM 2148 C C . SER A 1 354 ? 18.589 45.867 69.794 1.00 34.88 372 SER A C 1
ATOM 2149 O O . SER A 1 354 ? 17.742 46.350 70.550 1.00 36.47 372 SER A O 1
ATOM 2152 N N . LEU A 1 355 ? 19.892 46.147 69.895 1.00 31.93 373 LEU A N 1
ATOM 2153 C CA . LEU A 1 355 ? 20.398 47.142 70.843 1.00 34.90 373 LEU A CA 1
ATOM 2154 C C . LEU A 1 355 ? 19.658 48.483 70.758 1.00 36.33 373 LEU A C 1
ATOM 2155 O O . LEU A 1 355 ? 19.468 49.161 71.777 1.00 32.07 373 LEU A O 1
ATOM 2160 N N . LEU A 1 356 ? 19.228 48.871 69.559 1.00 33.36 374 LEU A N 1
ATOM 2161 C CA . LEU A 1 356 ? 18.549 50.140 69.349 1.00 34.82 374 LEU A CA 1
ATOM 2162 C C . LEU A 1 356 ? 17.240 50.263 70.116 1.00 36.44 374 LEU A C 1
ATOM 2163 O O . LEU A 1 356 ? 16.689 51.365 70.172 1.00 39.32 374 LEU A O 1
ATOM 2168 N N . VAL A 1 357 ? 16.704 49.179 70.675 1.00 37.36 375 VAL A N 1
ATOM 2169 C CA . VAL A 1 357 ? 15.508 49.271 71.504 1.00 33.77 375 VAL A CA 1
ATOM 2170 C C . VAL A 1 357 ? 15.796 48.932 72.949 1.00 36.77 375 VAL A C 1
ATOM 2171 O O . VAL A 1 357 ? 14.878 48.972 73.781 1.00 36.76 375 VAL A O 1
ATOM 2175 N N . ASN A 1 358 ? 17.041 48.618 73.280 1.00 35.36 376 ASN A N 1
ATOM 2176 C CA . ASN A 1 358 ? 17.412 48.352 74.661 1.00 37.24 376 ASN A CA 1
ATOM 2177 C C . ASN A 1 358 ? 17.160 49.596 75.524 1.00 38.35 376 ASN A C 1
ATOM 2178 O O . ASN A 1 358 ? 17.476 50.720 75.109 1.00 33.31 376 ASN A O 1
ATOM 2183 N N . PRO A 1 359 ? 16.584 49.435 76.723 1.00 39.22 377 PRO A N 1
ATOM 2184 C CA . PRO A 1 359 ? 16.327 50.610 77.577 1.00 39.16 377 PRO A CA 1
ATOM 2185 C C . PRO A 1 359 ? 17.591 51.322 78.001 1.00 36.75 377 PRO A C 1
ATOM 2186 O O . PRO A 1 359 ? 17.564 52.541 78.198 1.00 38.22 377 PRO A O 1
ATOM 2190 N N . LEU A 1 360 ? 18.699 50.594 78.171 1.00 37.00 378 LEU A N 1
ATOM 2191 C CA . LEU A 1 360 ? 19.953 51.253 78.504 1.00 34.87 378 LEU A CA 1
ATOM 2192 C C . LEU A 1 360 ? 20.339 52.234 77.416 1.00 36.62 378 LEU A C 1
ATOM 2193 O O . LEU A 1 360 ? 20.816 53.340 77.702 1.00 36.38 378 LEU A O 1
ATOM 2198 N N . THR A 1 361 ? 20.126 51.840 76.158 1.00 40.23 379 THR A N 1
ATOM 2199 C CA . THR A 1 361 ? 20.456 52.702 75.031 1.00 35.99 379 THR A CA 1
ATOM 2200 C C . THR A 1 361 ? 19.649 53.985 75.072 1.00 35.65 379 THR A C 1
ATOM 2201 O O . THR A 1 361 ? 20.202 55.080 74.959 1.00 37.45 379 THR A O 1
ATOM 2205 N N . TYR A 1 362 ? 18.333 53.867 75.249 1.00 34.80 380 TYR A N 1
ATOM 2206 C CA . TYR A 1 362 ? 17.484 55.049 75.325 1.00 35.18 380 TYR A CA 1
ATOM 2207 C C . TYR A 1 362 ? 17.824 55.890 76.556 1.00 43.00 380 TYR A C 1
ATOM 2208 O O . TYR A 1 362 ? 17.988 57.121 76.466 1.00 39.89 380 TYR A O 1
ATOM 2217 N N . ALA A 1 363 ? 17.935 55.237 77.720 1.00 35.90 381 ALA A N 1
ATOM 2218 C CA . ALA A 1 363 ? 18.252 55.966 78.939 1.00 35.66 381 ALA A CA 1
ATOM 2219 C C . ALA A 1 363 ? 19.551 56.754 78.793 1.00 37.26 381 ALA A C 1
ATOM 2220 O O . ALA A 1 363 ? 19.618 57.930 79.171 1.00 39.36 381 ALA A O 1
ATOM 2222 N N . LEU A 1 364 ? 20.593 56.128 78.240 1.00 36.68 382 LEU A N 1
ATOM 2223 C CA . LEU A 1 364 ? 21.870 56.818 78.100 1.00 34.86 382 LEU A CA 1
ATOM 2224 C C . LEU A 1 364 ? 21.796 57.939 77.073 1.00 38.37 382 LEU A C 1
ATOM 2225 O O . LEU A 1 364 ? 22.556 58.912 77.158 1.00 37.78 382 LEU A O 1
ATOM 2230 N N . LEU A 1 365 ? 20.905 57.817 76.091 1.00 35.35 383 LEU A N 1
ATOM 2231 C CA . LEU A 1 365 ? 20.765 58.871 75.095 1.00 36.41 383 LEU A CA 1
ATOM 2232 C C . LEU A 1 365 ? 20.154 60.130 75.716 1.00 36.47 383 LEU A C 1
ATOM 2233 O O . LEU A 1 365 ? 20.644 61.245 75.503 1.00 34.40 383 LEU A O 1
ATOM 2238 N N . VAL A 1 366 ? 19.082 59.959 76.491 1.00 34.29 384 VAL A N 1
ATOM 2239 C CA . VAL A 1 366 ? 18.380 61.088 77.079 1.00 35.04 384 VAL A CA 1
ATOM 2240 C C . VAL A 1 366 ? 19.263 61.764 78.116 1.00 39.35 384 VAL A C 1
ATOM 2241 O O . VAL A 1 366 ? 19.374 63.002 78.165 1.00 32.85 384 VAL A O 1
ATOM 2245 N N . ASP A 1 367 ? 19.897 60.952 78.968 1.00 37.02 385 ASP A N 1
ATOM 2246 C CA . ASP A 1 367 ? 20.838 61.483 79.946 1.00 38.04 385 ASP A CA 1
ATOM 2247 C C . ASP A 1 367 ? 21.892 62.354 79.269 1.00 36.44 385 ASP A C 1
ATOM 2248 O O . ASP A 1 367 ? 22.164 63.468 79.715 1.00 37.54 385 ASP A O 1
ATOM 2253 N N . ALA A 1 368 ? 22.471 61.866 78.166 1.00 36.07 386 ALA A N 1
ATOM 2254 C CA . ALA A 1 368 ? 23.498 62.624 77.458 1.00 35.59 386 ALA A CA 1
ATOM 2255 C C . ALA A 1 368 ? 22.953 63.933 76.927 1.00 33.27 386 ALA A C 1
ATOM 2256 O O . ALA A 1 368 ? 23.673 64.933 76.864 1.00 32.70 386 ALA A O 1
ATOM 2258 N N . LEU A 1 369 ? 21.692 63.943 76.511 1.00 36.36 387 LEU A N 1
ATOM 2259 C CA . LEU A 1 369 ? 21.126 65.140 75.902 1.00 32.85 387 LEU A CA 1
ATOM 2260 C C . LEU A 1 369 ? 20.688 66.161 76.937 1.00 33.82 387 LEU A C 1
ATOM 2261 O O . LEU A 1 369 ? 20.540 67.338 76.601 1.00 39.40 387 LEU A O 1
ATOM 2266 N N . THR A 1 370 ? 20.493 65.745 78.185 1.00 34.49 388 THR A N 1
ATOM 2267 C CA . THR A 1 370 ? 19.960 66.614 79.224 1.00 37.12 388 THR A CA 1
ATOM 2268 C C . THR A 1 370 ? 21.010 66.986 80.278 1.00 34.20 388 THR A C 1
ATOM 2269 O O . THR A 1 370 ? 20.650 67.462 81.356 1.00 40.46 388 THR A O 1
ATOM 2273 N N . HIS A 1 371 ? 22.299 66.792 79.983 1.00 33.47 389 HIS A N 1
ATOM 2274 C CA . HIS A 1 371 ? 23.390 67.034 80.922 1.00 32.41 389 HIS A CA 1
ATOM 2275 C C . HIS A 1 371 ? 24.676 67.335 80.164 1.00 33.49 389 HIS A C 1
ATOM 2276 O O . HIS A 1 371 ? 24.957 66.694 79.150 1.00 36.77 389 HIS A O 1
ATOM 2283 N N . ASP A 1 372 ? 25.476 68.274 80.676 1.00 31.68 390 ASP A N 1
ATOM 2284 C CA . ASP A 1 372 ? 26.828 68.434 80.155 1.00 33.70 390 ASP A CA 1
ATOM 2285 C C . ASP A 1 372 ? 27.549 67.092 80.204 1.00 34.47 390 ASP A C 1
ATOM 2286 O O . ASP A 1 372 ? 27.357 66.300 81.135 1.00 41.99 390 ASP A O 1
ATOM 2291 N N . GLY A 1 373 ? 28.371 66.828 79.188 1.00 34.31 391 GLY A N 1
ATOM 2292 C CA . GLY A 1 373 ? 29.125 65.597 79.114 1.00 32.46 391 GLY A CA 1
ATOM 2293 C C . GLY A 1 373 ? 28.282 64.460 78.579 1.00 32.08 391 GLY A C 1
ATOM 2294 O O . GLY A 1 373 ? 27.159 64.663 78.108 1.00 29.54 391 GLY A O 1
ATOM 2295 N N . PRO A 1 374 ? 28.801 63.240 78.646 1.00 33.05 392 PRO A N 1
ATOM 2296 C CA . PRO A 1 374 ? 28.114 62.100 78.035 1.00 31.07 392 PRO A CA 1
ATOM 2297 C C . PRO A 1 374 ? 27.038 61.528 78.955 1.00 35.46 392 PRO A C 1
ATOM 2298 O O . PRO A 1 374 ? 26.854 61.944 80.102 1.00 36.32 392 PRO A O 1
ATOM 2302 N N . GLY A 1 375 ? 26.314 60.545 78.430 1.00 37.68 393 GLY A N 1
ATOM 2303 C CA . GLY A 1 375 ? 25.397 59.806 79.276 1.00 35.46 393 GLY A CA 1
ATOM 2304 C C . GLY A 1 375 ? 26.161 59.107 80.383 1.00 37.56 393 GLY A C 1
ATOM 2305 O O . GLY A 1 375 ? 27.255 58.579 80.168 1.00 37.76 393 GLY A O 1
ATOM 2306 N N . SER A 1 376 ? 25.573 59.099 81.575 1.00 33.36 394 SER A N 1
ATOM 2307 C CA . SER A 1 376 ? 26.250 58.649 82.789 1.00 37.26 394 SER A CA 1
ATOM 2308 C C . SER A 1 376 ? 25.584 57.379 83.308 1.00 34.25 394 SER A C 1
ATOM 2309 O O . SER A 1 376 ? 24.465 57.423 83.832 1.00 33.79 394 SER A O 1
ATOM 2312 N N . VAL A 1 377 ? 26.278 56.252 83.175 1.00 34.32 395 VAL A N 1
ATOM 2313 C CA . VAL A 1 377 ? 25.793 55.002 83.760 1.00 33.54 395 VAL A CA 1
ATOM 2314 C C . VAL A 1 377 ? 25.500 55.183 85.247 1.00 35.99 395 VAL A C 1
ATOM 2315 O O . VAL A 1 377 ? 24.491 54.683 85.764 1.00 35.24 395 VAL A O 1
ATOM 2319 N N . ASP A 1 378 ? 26.358 55.932 85.952 1.00 35.29 396 ASP A N 1
ATOM 2320 C CA . ASP A 1 378 ? 26.252 56.010 87.409 1.00 33.09 396 ASP A CA 1
ATOM 2321 C C . ASP A 1 378 ? 25.100 56.893 87.871 1.00 34.46 396 ASP A C 1
ATOM 2322 O O . ASP A 1 378 ? 24.593 56.707 88.988 1.00 36.23 396 ASP A O 1
ATOM 2327 N N . ARG A 1 379 ? 24.694 57.862 87.049 1.00 33.83 397 ARG A N 1
ATOM 2328 C CA . ARG A 1 379 ? 23.560 58.717 87.366 1.00 31.32 397 ARG A CA 1
ATOM 2329 C C . ARG A 1 379 ? 22.232 58.024 87.096 1.00 31.53 397 ARG A C 1
ATOM 2330 O O . ARG A 1 379 ? 21.215 58.401 87.685 1.00 32.86 397 ARG A O 1
ATOM 2338 N N . LEU A 1 380 ? 22.214 57.008 86.247 1.00 31.28 398 LEU A N 1
ATOM 2339 C CA . LEU A 1 380 ? 20.959 56.355 85.938 1.00 35.15 398 LEU A CA 1
ATOM 2340 C C . LEU A 1 380 ? 20.504 55.479 87.094 1.00 38.15 398 LEU A C 1
ATOM 2341 O O . LEU A 1 380 ? 21.308 54.976 87.895 1.00 41.05 398 LEU A O 1
ATOM 2346 N N . ASP A 1 381 ? 19.193 55.286 87.163 1.00 37.94 399 ASP A N 1
ATOM 2347 C CA . ASP A 1 381 ? 18.609 54.264 88.023 1.00 36.86 399 ASP A CA 1
ATOM 2348 C C . ASP A 1 381 ? 18.662 52.934 87.284 1.00 36.93 399 ASP A C 1
ATOM 2349 O O . ASP A 1 381 ? 17.701 52.528 86.631 1.00 38.44 399 ASP A O 1
ATOM 2354 N N . LEU A 1 382 ? 19.794 52.230 87.407 1.00 39.01 400 LEU A N 1
ATOM 2355 C CA . LEU A 1 382 ? 19.978 51.001 86.639 1.00 34.41 400 LEU A CA 1
ATOM 2356 C C . LEU A 1 382 ? 18.947 49.950 87.004 1.00 40.35 400 LEU A C 1
ATOM 2357 O O . LEU A 1 382 ? 18.622 49.097 86.176 1.00 39.51 400 LEU A O 1
ATOM 2362 N N . ASP A 1 383 ? 18.423 49.985 88.239 1.00 45.82 401 ASP A N 1
ATOM 2363 C CA . ASP A 1 383 ? 17.451 48.967 88.632 1.00 42.99 401 ASP A CA 1
ATOM 2364 C C . ASP A 1 383 ? 16.147 49.105 87.850 1.00 44.96 401 ASP A C 1
ATOM 2365 O O . ASP A 1 383 ? 15.497 48.089 87.545 1.00 46.81 401 ASP A O 1
ATOM 2370 N N . THR A 1 384 ? 15.778 50.338 87.489 1.00 35.26 402 THR A N 1
ATOM 2371 C CA . THR A 1 384 ? 14.608 50.645 86.678 1.00 37.70 402 THR A CA 1
ATOM 2372 C C . THR A 1 384 ? 14.900 50.537 85.183 1.00 42.24 402 THR A C 1
ATOM 2373 O O . THR A 1 384 ? 14.109 49.955 84.433 1.00 40.05 402 THR A O 1
ATOM 2377 N N . VAL A 1 385 ? 16.023 51.105 84.733 1.00 38.53 403 VAL A N 1
ATOM 2378 C CA . VAL A 1 385 ? 16.342 51.088 83.308 1.00 38.86 403 VAL A CA 1
ATOM 2379 C C . VAL A 1 385 ? 16.524 49.659 82.815 1.00 41.15 403 VAL A C 1
ATOM 2380 O O . VAL A 1 385 ? 15.948 49.257 81.796 1.00 41.04 403 VAL A O 1
ATOM 2384 N N . CYS A 1 386 ? 17.320 48.865 83.536 1.00 39.80 404 CYS A N 1
ATOM 2385 C CA . CYS A 1 386 ? 17.653 47.517 83.092 1.00 40.24 404 CYS A CA 1
ATOM 2386 C C . CYS A 1 386 ? 16.473 46.550 83.145 1.00 40.82 404 CYS A C 1
ATOM 2387 O O . CYS A 1 386 ? 16.562 45.452 82.581 1.00 40.17 404 CYS A O 1
ATOM 2390 N N . SER A 1 387 ? 15.371 46.930 83.791 1.00 42.85 405 SER A N 1
ATOM 2391 C CA . SER A 1 387 ? 14.319 45.986 84.142 1.00 41.63 405 SER A CA 1
ATOM 2392 C C . SER A 1 387 ? 13.408 45.614 82.977 1.00 42.92 405 SER A C 1
ATOM 2393 O O . SER A 1 387 ? 12.554 44.739 83.142 1.00 52.21 405 SER A O 1
ATOM 2396 N N . THR A 1 388 ? 13.544 46.229 81.815 1.00 38.44 406 THR A N 1
ATOM 2397 C CA . THR A 1 388 ? 12.646 45.914 80.718 1.00 41.15 406 THR A CA 1
ATOM 2398 C C . THR A 1 388 ? 13.443 45.489 79.491 1.00 45.57 406 THR A C 1
ATOM 2399 O O . THR A 1 388 ? 14.652 45.727 79.396 1.00 41.76 406 THR A O 1
ATOM 2403 N N . VAL A 1 389 ? 12.740 44.835 78.556 1.00 45.09 407 VAL A N 1
ATOM 2404 C CA . VAL A 1 389 ? 13.363 44.365 77.322 1.00 43.10 407 VAL A CA 1
ATOM 2405 C C . VAL A 1 389 ? 13.513 45.506 76.328 1.00 39.98 407 VAL A C 1
ATOM 2406 O O . VAL A 1 389 ? 14.495 45.568 75.582 1.00 38.26 407 VAL A O 1
ATOM 2410 N N . VAL A 1 390 ? 12.544 46.417 76.293 1.00 39.59 408 VAL A N 1
ATOM 2411 C CA . VAL A 1 390 ? 12.558 47.525 75.350 1.00 40.65 408 VAL A CA 1
ATOM 2412 C C . VAL A 1 390 ? 12.422 48.846 76.098 1.00 41.85 408 VAL A C 1
ATOM 2413 O O . VAL A 1 390 ? 11.936 48.912 77.231 1.00 41.48 408 VAL A O 1
ATOM 2417 N N . ALA A 1 391 ? 12.858 49.906 75.429 1.00 41.76 409 ALA A N 1
ATOM 2418 C CA . ALA A 1 391 ? 12.793 51.239 76.003 1.00 39.10 409 ALA A CA 1
ATOM 2419 C C . ALA A 1 391 ? 11.343 51.601 76.317 1.00 41.89 409 ALA A C 1
ATOM 2420 O O . ALA A 1 391 ? 10.433 51.219 75.569 1.00 38.56 409 ALA A O 1
ATOM 2422 N N . PRO A 1 392 ? 11.090 52.309 77.419 1.00 42.98 410 PRO A N 1
ATOM 2423 C CA . PRO A 1 392 ? 9.718 52.725 77.731 1.00 35.99 410 PRO A CA 1
ATOM 2424 C C . PRO A 1 392 ? 9.147 53.548 76.594 1.00 37.66 410 PRO A C 1
ATOM 2425 O O . PRO A 1 392 ? 9.802 54.451 76.071 1.00 44.28 410 PRO A O 1
ATOM 2429 N N . GLY A 1 393 ? 7.926 53.215 76.192 1.00 38.27 411 GLY A N 1
ATOM 2430 C CA . GLY A 1 393 ? 7.279 53.877 75.082 1.00 38.88 411 GLY A CA 1
ATOM 2431 C C . GLY A 1 393 ? 7.351 53.120 73.776 1.00 41.45 411 GLY A C 1
ATOM 2432 O O . GLY A 1 393 ? 6.711 53.533 72.807 1.00 47.59 411 GLY A O 1
ATOM 2433 N N . LEU A 1 394 ? 8.136 52.050 73.712 1.00 43.18 412 LEU A N 1
ATOM 2434 C CA . LEU A 1 394 ? 8.092 51.097 72.617 1.00 42.64 412 LEU A CA 1
ATOM 2435 C C . LEU A 1 394 ? 7.477 49.801 73.109 1.00 44.68 412 LEU A C 1
ATOM 2436 O O . LEU A 1 394 ? 7.523 49.477 74.298 1.00 47.21 412 LEU A O 1
ATOM 2441 N N . GLY A 1 395 ? 6.917 49.042 72.172 1.00 53.22 413 GLY A N 1
ATOM 2442 C CA . GLY A 1 395 ? 6.434 47.710 72.457 1.00 51.13 413 GLY A CA 1
ATOM 2443 C C . GLY A 1 395 ? 7.363 46.642 71.907 1.00 50.34 413 GLY A C 1
ATOM 2444 O O . GLY A 1 395 ? 8.426 46.909 71.354 1.00 48.85 413 GLY A O 1
ATOM 2445 N N . LEU A 1 396 ? 6.936 45.394 72.075 1.00 57.71 414 LEU A N 1
ATOM 2446 C CA . LEU A 1 396 ? 7.710 44.315 71.484 1.00 55.67 414 LEU A CA 1
ATOM 2447 C C . LEU A 1 396 ? 7.649 44.360 69.965 1.00 51.14 414 LEU A C 1
ATOM 2448 O O . LEU A 1 396 ? 8.502 43.762 69.306 1.00 51.35 414 LEU A O 1
ATOM 2453 N N . ASP A 1 397 ? 6.675 45.078 69.398 1.00 52.35 415 ASP A N 1
ATOM 2454 C CA . ASP A 1 397 ? 6.629 45.250 67.949 1.00 48.09 415 ASP A CA 1
ATOM 2455 C C . ASP A 1 397 ? 7.867 45.971 67.426 1.00 53.06 415 ASP A C 1
ATOM 2456 O O . ASP A 1 397 ? 8.289 45.725 66.290 1.00 54.94 415 ASP A O 1
ATOM 2461 N N . ALA A 1 398 ? 8.453 46.876 68.224 1.00 48.38 416 ALA A N 1
ATOM 2462 C CA . ALA A 1 398 ? 9.718 47.491 67.835 1.00 43.87 416 ALA A CA 1
ATOM 2463 C C . ALA A 1 398 ? 10.811 46.442 67.677 1.00 43.45 416 ALA A C 1
ATOM 2464 O O . ALA A 1 398 ? 11.691 46.577 66.816 1.00 42.18 416 ALA A O 1
ATOM 2466 N N . LEU A 1 399 ? 10.763 45.384 68.489 1.00 44.51 417 LEU A N 1
ATOM 2467 C CA . LEU A 1 399 ? 11.703 44.280 68.328 1.00 49.09 417 LEU A CA 1
ATOM 2468 C C . LEU A 1 399 ? 11.545 43.624 66.962 1.00 45.83 417 LEU A C 1
ATOM 2469 O O . LEU A 1 399 ? 12.536 43.227 66.340 1.00 48.18 417 LEU A O 1
ATOM 2474 N N . LEU A 1 400 ? 10.305 43.505 66.474 1.00 45.80 418 LEU A N 1
ATOM 2475 C CA . LEU A 1 400 ? 10.083 42.922 65.152 1.00 48.11 418 LEU A CA 1
ATOM 2476 C C . LEU A 1 400 ? 10.523 43.875 64.054 1.00 45.07 418 LEU A C 1
ATOM 2477 O O . LEU A 1 400 ? 11.248 43.476 63.137 1.00 42.63 418 LEU A O 1
ATOM 2482 N N . GLU A 1 401 ? 10.093 45.140 64.130 1.00 39.68 419 GLU A N 1
ATOM 2483 C CA . GLU A 1 401 ? 10.464 46.103 63.104 1.00 40.34 419 GLU A CA 1
ATOM 2484 C C . GLU A 1 401 ? 11.976 46.151 62.914 1.00 43.11 419 GLU A C 1
ATOM 2485 O O . GLU A 1 401 ? 12.470 46.131 61.777 1.00 40.63 419 GLU A O 1
ATOM 2491 N N . ILE A 1 402 ? 12.730 46.160 64.021 1.00 44.58 420 ILE A N 1
ATOM 2492 C CA . ILE A 1 402 ? 14.181 46.302 63.925 1.00 43.82 420 ILE A CA 1
ATOM 2493 C C . ILE A 1 402 ? 14.816 45.045 63.325 1.00 46.02 420 ILE A C 1
ATOM 2494 O O . ILE A 1 402 ? 15.860 45.125 62.662 1.00 45.52 420 ILE A O 1
ATOM 2499 N N . GLU A 1 403 ? 14.176 43.882 63.476 1.00 46.81 421 GLU A N 1
ATOM 2500 C CA . GLU A 1 403 ? 14.636 42.710 62.732 1.00 46.70 421 GLU A CA 1
ATOM 2501 C C . GLU A 1 403 ? 14.490 42.905 61.224 1.00 43.61 421 GLU A C 1
ATOM 2502 O O . GLU A 1 403 ? 15.354 42.477 60.449 1.00 41.79 421 GLU A O 1
ATOM 2508 N N . GLY A 1 404 ? 13.404 43.546 60.787 1.00 39.42 422 GLY A N 1
ATOM 2509 C CA . GLY A 1 404 ? 13.224 43.768 59.363 1.00 42.48 422 GLY A CA 1
ATOM 2510 C C . GLY A 1 404 ? 14.169 44.817 58.811 1.00 42.73 422 GLY A C 1
ATOM 2511 O O . GLY A 1 404 ? 14.650 44.696 57.686 1.00 42.92 422 GLY A O 1
ATOM 2512 N N . VAL A 1 405 ? 14.452 45.857 59.594 1.00 46.26 423 VAL A N 1
ATOM 2513 C CA . VAL A 1 405 ? 15.488 46.815 59.213 1.00 46.95 423 VAL A CA 1
ATOM 2514 C C . VAL A 1 405 ? 16.776 46.077 58.870 1.00 40.95 423 VAL A C 1
ATOM 2515 O O . VAL A 1 405 ? 17.389 46.302 57.819 1.00 39.28 423 VAL A O 1
ATOM 2519 N N . ASN A 1 406 ? 17.173 45.142 59.735 1.00 44.42 424 ASN A N 1
ATOM 2520 C CA . ASN A 1 406 ? 18.411 44.402 59.520 1.00 42.91 424 ASN A CA 1
ATOM 2521 C C . ASN A 1 406 ? 18.348 43.543 58.262 1.00 40.42 424 ASN A C 1
ATOM 2522 O O . ASN A 1 406 ? 19.339 43.428 57.534 1.00 40.04 424 ASN A O 1
ATOM 2527 N N . VAL A 1 407 ? 17.193 42.930 57.994 1.00 37.68 425 VAL A N 1
ATOM 2528 C CA . VAL A 1 407 ? 17.051 42.0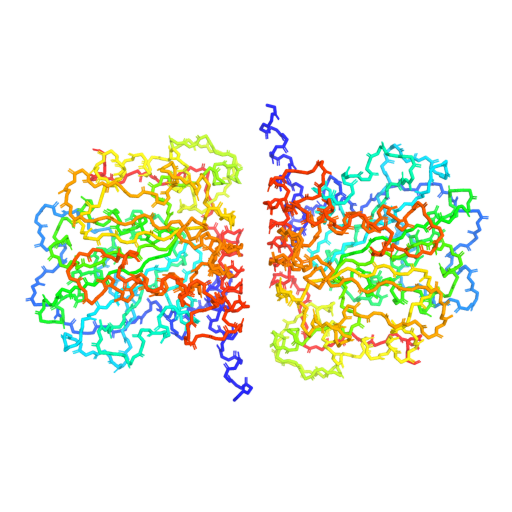83 56.813 1.00 40.11 425 VAL A CA 1
ATOM 2529 C C . VAL A 1 407 ? 17.221 42.911 55.544 1.00 39.65 425 VAL A C 1
ATOM 2530 O O . VAL A 1 407 ? 18.001 42.561 54.651 1.00 38.56 425 VAL A O 1
ATOM 2534 N N . LEU A 1 408 ? 16.484 44.017 55.444 1.00 39.40 426 LEU A N 1
ATOM 2535 C CA . LEU A 1 408 ? 16.648 44.936 54.324 1.00 42.97 426 LEU A CA 1
ATOM 2536 C C . LEU A 1 408 ? 18.115 45.305 54.116 1.00 42.76 426 LEU A C 1
ATOM 2537 O O . LEU A 1 408 ? 18.650 45.166 53.008 1.00 41.40 426 LEU A O 1
ATOM 2542 N N . ALA A 1 409 ? 18.786 45.755 55.185 1.00 38.16 427 ALA A N 1
ATOM 2543 C CA . ALA A 1 409 ? 20.216 46.048 55.116 1.00 37.07 427 ALA A CA 1
ATOM 2544 C C . ALA A 1 409 ? 21.015 44.861 54.580 1.00 38.66 427 ALA A C 1
ATOM 2545 O O . ALA A 1 409 ? 21.850 45.018 53.680 1.00 41.65 427 ALA A O 1
ATOM 2547 N N . ALA A 1 410 ? 20.774 43.664 55.130 1.00 37.98 428 ALA A N 1
ATOM 2548 C CA . ALA A 1 410 ? 21.467 42.461 54.670 1.00 36.51 428 ALA A CA 1
ATOM 2549 C C . ALA A 1 410 ? 21.277 42.244 53.173 1.00 40.55 428 ALA A C 1
ATOM 2550 O O . ALA A 1 410 ? 22.245 42.003 52.439 1.00 40.22 428 ALA A O 1
ATOM 2552 N N . VAL A 1 411 ? 20.025 42.300 52.705 1.00 38.31 429 VAL A N 1
ATOM 2553 C CA . VAL A 1 411 ? 19.756 42.185 51.275 1.00 38.45 429 VAL A CA 1
ATOM 2554 C C . VAL A 1 411 ? 20.627 43.166 50.499 1.00 41.56 429 VAL A C 1
ATOM 2555 O O . VAL A 1 411 ? 21.277 42.802 49.513 1.00 44.65 429 VAL A O 1
ATOM 2559 N N . ASN A 1 412 ? 20.659 44.424 50.948 1.00 41.51 430 ASN A N 1
ATOM 2560 C CA . ASN A 1 412 ? 21.439 45.446 50.262 1.00 39.00 430 ASN A CA 1
ATOM 2561 C C . ASN A 1 412 ? 22.907 45.047 50.165 1.00 37.52 430 ASN A C 1
ATOM 2562 O O . ASN A 1 412 ? 23.519 45.155 49.098 1.00 36.10 430 ASN A O 1
ATOM 2567 N N . LEU A 1 413 ? 23.488 44.589 51.279 1.00 35.00 431 LEU A N 1
ATOM 2568 C CA . LEU A 1 413 ? 24.877 44.127 51.281 1.00 38.11 431 LEU A CA 1
ATOM 2569 C C . LEU A 1 413 ? 25.107 43.001 50.267 1.00 47.08 431 LEU A C 1
ATOM 2570 O O . LEU A 1 413 ? 26.142 42.960 49.586 1.00 42.68 431 LEU A O 1
ATOM 2575 N N . LEU A 1 414 ? 24.166 42.060 50.169 1.00 40.00 432 LEU A N 1
ATOM 2576 C CA . LEU A 1 414 ? 24.387 40.915 49.303 1.00 40.61 432 LEU A CA 1
ATOM 2577 C C . LEU A 1 414 ? 24.142 41.230 47.840 1.00 41.54 432 LEU A C 1
ATOM 2578 O O . LEU A 1 414 ? 24.778 40.623 46.976 1.00 42.20 432 LEU A O 1
ATOM 2583 N N . THR A 1 415 ? 23.248 42.167 47.539 1.00 41.06 433 THR A N 1
ATOM 2584 C CA . THR A 1 415 ? 22.762 42.353 46.181 1.00 37.16 433 THR A CA 1
ATOM 2585 C C . THR A 1 415 ? 23.195 43.672 45.562 1.00 41.90 433 THR A C 1
ATOM 2586 O O . THR A 1 415 ? 22.723 44.017 44.475 1.00 47.13 433 THR A O 1
ATOM 2590 N N . TYR A 1 416 ? 24.061 44.432 46.225 1.00 45.46 434 TYR A N 1
ATOM 2591 C CA . TYR A 1 416 ? 24.442 45.740 45.704 1.00 39.97 434 TYR A CA 1
ATOM 2592 C C . TYR A 1 416 ? 25.319 45.558 44.475 1.00 40.20 434 TYR A C 1
ATOM 2593 O O . TYR A 1 416 ? 26.246 44.748 44.478 1.00 39.67 434 TYR A O 1
ATOM 2602 N N . SER A 1 417 ? 25.024 46.311 43.418 1.00 42.27 435 SER A N 1
ATOM 2603 C CA . SER A 1 417 ? 25.693 46.062 42.144 1.00 43.15 435 SER A CA 1
ATOM 2604 C C . SER A 1 417 ? 27.172 46.431 42.179 1.00 44.27 435 SER A C 1
ATOM 2605 O O . SER A 1 417 ? 27.947 45.915 41.366 1.00 44.45 435 SER A O 1
ATOM 2608 N N . ASP A 1 418 ? 27.584 47.333 43.076 1.00 38.66 436 ASP A N 1
ATOM 2609 C CA . ASP A 1 418 ? 28.966 47.824 43.073 1.00 39.13 436 ASP A CA 1
ATOM 2610 C C . ASP A 1 418 ? 29.813 47.006 44.045 1.00 40.13 436 ASP A C 1
ATOM 2611 O O . ASP A 1 418 ? 30.209 47.457 45.125 1.00 46.17 436 ASP A O 1
ATOM 2616 N N . ARG A 1 419 ? 30.096 45.774 43.632 1.00 40.78 437 ARG A N 1
ATOM 2617 C CA . ARG A 1 419 ? 30.926 44.861 44.406 1.00 41.39 437 ARG A CA 1
ATOM 2618 C C . ARG A 1 419 ? 32.349 44.887 43.861 1.00 43.12 437 ARG A C 1
ATOM 2619 O O . ARG A 1 419 ? 32.560 44.913 42.642 1.00 42.14 437 ARG A O 1
ATOM 2627 N N . ARG A 1 420 ? 33.325 44.905 44.768 1.00 36.42 438 ARG A N 1
ATOM 2628 C CA . ARG A 1 420 ? 34.707 45.131 44.377 1.00 38.69 438 ARG A CA 1
ATOM 2629 C C . ARG A 1 420 ? 35.628 44.160 45.093 1.00 40.44 438 ARG A C 1
ATOM 2630 O O . ARG A 1 420 ? 35.274 43.556 46.108 1.00 37.62 438 ARG A O 1
ATOM 2638 N N . LEU A 1 421 ? 36.832 44.021 44.549 1.00 39.87 439 LEU A N 1
ATOM 2639 C CA . LEU A 1 421 ? 37.836 43.180 45.183 1.00 45.60 439 LEU A CA 1
ATOM 2640 C C . LEU A 1 421 ? 38.741 43.963 46.127 1.00 45.22 439 LEU A C 1
ATOM 2641 O O . LEU A 1 421 ? 39.356 43.373 47.026 1.00 42.98 439 LEU A O 1
ATOM 2646 N N . ALA A 1 422 ? 38.822 45.270 45.944 1.00 35.70 440 ALA A N 1
ATOM 2647 C CA . ALA A 1 422 ? 39.787 46.097 46.629 1.00 40.56 440 ALA A CA 1
ATOM 2648 C C . ALA A 1 422 ? 39.085 47.329 47.180 1.00 42.52 440 ALA A C 1
ATOM 2649 O O . ALA A 1 422 ? 38.119 47.835 46.602 1.00 36.50 440 ALA A O 1
ATOM 2651 N N . GLU A 1 423 ? 39.577 47.788 48.289 1.00 45.88 441 GLU A N 1
ATOM 2652 C CA . GLU A 1 423 ? 39.029 48.892 49.058 1.00 42.84 441 GLU A CA 1
ATOM 2653 C C . GLU A 1 423 ? 39.322 50.225 48.359 1.00 38.11 441 GLU A C 1
ATOM 2654 O O . GLU A 1 423 ? 40.416 50.413 47.823 1.00 42.04 441 GLU A O 1
ATOM 2660 N N . PRO A 1 424 ? 38.343 51.151 48.318 1.00 37.13 442 PRO A N 1
ATOM 2661 C CA . PRO A 1 424 ? 38.583 52.476 47.716 1.00 38.09 442 PRO A CA 1
ATOM 2662 C C . PRO A 1 424 ? 39.916 53.102 48.108 1.00 39.36 442 PRO A C 1
ATOM 2663 O O . PRO A 1 424 ? 40.391 52.943 49.243 1.00 39.09 442 PRO A O 1
ATOM 2667 N N . ALA A 1 425 ? 40.546 53.791 47.159 1.00 33.10 443 ALA A N 1
ATOM 2668 C CA . ALA A 1 425 ? 41.756 54.537 47.478 1.00 36.74 443 ALA A CA 1
ATOM 2669 C C . ALA A 1 425 ? 41.477 55.564 48.575 1.00 37.95 443 ALA A C 1
ATOM 2670 O O . ALA A 1 425 ? 40.423 56.208 48.603 1.00 34.39 443 ALA A O 1
ATOM 2672 N N . LEU A 1 426 ? 42.423 55.710 49.491 1.00 37.94 444 LEU A N 1
ATOM 2673 C CA . LEU A 1 426 ? 42.332 56.812 50.435 1.00 40.16 444 LEU A CA 1
ATOM 2674 C C . LEU A 1 426 ? 42.427 58.126 49.677 1.00 41.11 444 LEU A C 1
ATOM 2675 O O . LEU A 1 426 ? 43.259 58.281 48.779 1.00 40.36 444 LEU A O 1
ATOM 2680 N N . MET A 1 427 ? 41.572 59.079 50.030 1.00 44.02 445 MET A N 1
ATOM 2681 C CA . MET A 1 427 ? 41.731 60.395 49.435 1.00 40.60 445 MET A CA 1
ATOM 2682 C C . MET A 1 427 ? 43.027 61.014 49.930 1.00 44.15 445 MET A C 1
ATOM 2683 O O . MET A 1 427 ? 43.548 60.659 51.001 1.00 40.35 445 MET A O 1
ATOM 2688 N N . SER A 1 428 ? 43.555 61.942 49.122 1.00 41.30 446 SER A N 1
ATOM 2689 C CA . SER A 1 428 ? 44.826 62.584 49.441 1.00 47.27 446 SER A CA 1
ATOM 2690 C C . SER A 1 428 ? 44.833 63.171 50.849 1.00 43.80 446 SER 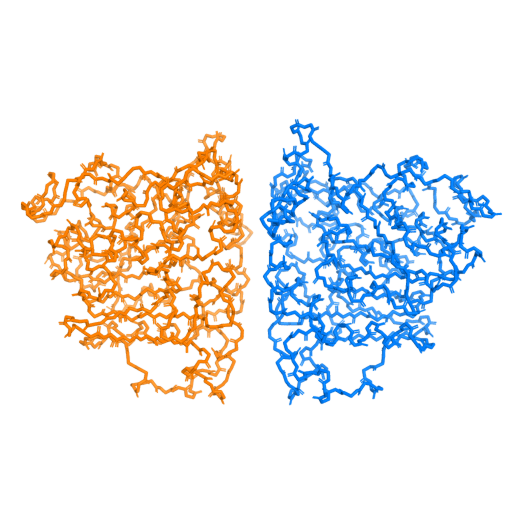A C 1
ATOM 2691 O O . SER A 1 428 ? 45.872 63.169 51.521 1.00 43.96 446 SER A O 1
ATOM 2694 N N . TYR A 1 429 ? 43.672 63.588 51.342 1.00 43.12 447 TYR A N 1
ATOM 2695 C CA . TYR A 1 429 ? 43.593 64.233 52.680 1.00 44.61 447 TYR A CA 1
ATOM 2696 C C . TYR A 1 429 ? 43.889 63.246 53.816 1.00 45.39 447 TYR A C 1
ATOM 2697 O O . TYR A 1 429 ? 44.539 63.659 54.779 1.00 53.28 447 TYR A O 1
ATOM 2706 N N . ALA A 1 430 ? 43.383 62.020 53.738 1.00 45.36 448 ALA A N 1
ATOM 2707 C CA . ALA A 1 430 ? 43.555 61.007 54.802 1.00 44.49 448 ALA A CA 1
ATOM 2708 C C . ALA A 1 430 ? 45.003 60.536 54.920 1.00 47.56 448 ALA A C 1
ATOM 2709 O O . ALA A 1 430 ? 45.463 60.297 56.043 1.00 55.37 448 ALA A O 1
ATOM 2711 N N . ALA A 1 431 ? 45.660 60.374 53.777 1.00 56.39 449 ALA A N 1
ATOM 2712 C CA . ALA A 1 431 ? 47.064 59.914 53.680 1.00 65.07 449 ALA A CA 1
ATOM 2713 C C . ALA A 1 431 ? 48.001 60.910 54.372 1.00 61.15 449 ALA A C 1
ATOM 2714 O O . ALA A 1 431 ? 47.978 62.087 53.976 1.00 67.81 449 ALA A O 1
ATOM 2716 N N . ILE B 1 66 ? 42.514 26.038 55.311 1.00 57.49 84 ILE B N 1
ATOM 2717 C CA . ILE B 1 66 ? 42.080 26.830 56.453 1.00 63.66 84 ILE B CA 1
ATOM 2718 C C . ILE B 1 66 ? 41.470 28.168 55.986 1.00 74.60 84 ILE B C 1
ATOM 2719 O O . ILE B 1 66 ? 40.386 28.564 56.430 1.00 69.91 84 ILE B O 1
ATOM 2724 N N . PHE B 1 67 ? 42.176 28.873 55.099 1.00 71.99 85 PHE B N 1
ATOM 2725 C CA . PHE B 1 67 ? 41.532 29.914 54.309 1.00 63.13 85 PHE B CA 1
ATOM 2726 C C . PHE B 1 67 ? 40.564 29.282 53.321 1.00 66.12 85 PHE B C 1
ATOM 2727 O O . PHE B 1 67 ? 39.417 29.726 53.183 1.00 63.33 85 PHE B O 1
ATOM 2735 N N . GLU B 1 68 ? 41.015 28.226 52.634 1.00 66.78 86 GLU B N 1
ATOM 2736 C CA . GLU B 1 68 ? 40.198 27.576 51.614 1.00 67.21 86 GLU B CA 1
ATOM 2737 C C . GLU B 1 68 ? 38.938 26.955 52.202 1.00 60.93 86 GLU B C 1
ATOM 2738 O O . GLU B 1 68 ? 37.932 26.810 51.500 1.00 56.59 86 GLU B O 1
ATOM 2744 N N . ASN B 1 69 ? 38.970 26.569 53.475 1.00 62.46 87 ASN B N 1
ATOM 2745 C CA . ASN B 1 69 ? 37.772 26.006 54.080 1.00 62.82 87 ASN B CA 1
ATOM 2746 C C . ASN B 1 69 ? 36.665 27.050 54.161 1.00 58.08 87 ASN B C 1
ATOM 2747 O O . ASN B 1 69 ? 35.518 26.790 53.779 1.00 59.08 87 ASN B O 1
ATOM 2752 N N . ILE B 1 70 ? 36.996 28.248 54.640 1.00 58.91 88 ILE B N 1
ATOM 2753 C CA . ILE B 1 70 ? 36.016 29.331 54.690 1.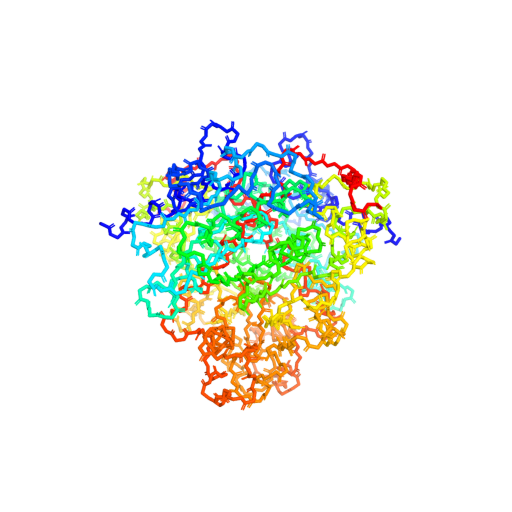00 61.02 88 ILE B CA 1
ATOM 2754 C C . ILE B 1 70 ? 35.572 29.725 53.283 1.00 59.08 88 ILE B C 1
ATOM 2755 O O . ILE B 1 70 ? 34.384 29.973 53.037 1.00 55.64 88 ILE B O 1
ATOM 2760 N N . ALA B 1 71 ? 36.514 29.787 52.338 1.00 53.10 89 ALA B N 1
ATOM 2761 C CA . ALA B 1 71 ? 36.158 30.153 50.976 1.00 50.00 89 ALA B CA 1
ATOM 2762 C C . ALA B 1 71 ? 35.067 29.234 50.437 1.00 55.97 89 ALA B C 1
ATOM 2763 O O . ALA B 1 71 ? 34.070 29.699 49.872 1.00 54.48 89 ALA B O 1
ATOM 2765 N N . GLN B 1 72 ? 35.221 27.922 50.648 1.00 58.27 90 GLN B N 1
ATOM 2766 C CA . GLN B 1 72 ? 34.217 26.958 50.199 1.00 54.57 90 GLN B CA 1
ATOM 2767 C C . GLN B 1 72 ? 32.932 27.057 51.009 1.00 50.05 90 GLN B C 1
ATOM 2768 O O . GLN B 1 72 ? 31.841 26.823 50.474 1.00 46.04 90 GLN B O 1
ATOM 2774 N N . GLN B 1 73 ? 33.033 27.398 52.292 1.00 51.31 91 GLN B N 1
ATOM 2775 C CA . GLN B 1 73 ? 31.827 27.613 53.080 1.00 54.46 91 GLN B CA 1
ATOM 2776 C C . GLN B 1 73 ? 30.988 28.745 52.503 1.00 51.84 91 GLN B C 1
ATOM 2777 O O . GLN B 1 73 ? 29.769 28.614 52.344 1.00 52.87 91 GLN B O 1
ATOM 2783 N N . ILE B 1 74 ? 31.629 29.865 52.175 1.00 49.13 92 ILE B N 1
ATOM 2784 C CA . ILE B 1 74 ? 30.895 30.988 51.608 1.00 48.25 92 ILE B CA 1
ATOM 2785 C C . ILE B 1 74 ? 30.298 30.604 50.264 1.00 49.49 92 ILE B C 1
ATOM 2786 O O . ILE B 1 74 ? 29.168 30.989 49.933 1.00 49.10 92 ILE B O 1
ATOM 2791 N N . ALA B 1 75 ? 31.039 29.827 49.472 1.00 48.48 93 ALA B N 1
ATOM 2792 C CA . ALA B 1 75 ? 30.552 29.470 48.148 1.00 46.62 93 ALA B CA 1
ATOM 2793 C C . ALA B 1 75 ? 29.374 28.506 48.236 1.00 51.18 93 ALA B C 1
ATOM 2794 O O . ALA B 1 75 ? 28.440 28.595 47.428 1.00 54.93 93 ALA B O 1
ATOM 2796 N N . ASP B 1 76 ? 29.383 27.593 49.218 1.00 47.14 94 ASP B N 1
ATOM 2797 C CA . ASP B 1 76 ? 28.243 26.697 49.391 1.00 50.28 94 ASP B CA 1
ATOM 2798 C C . ASP B 1 76 ? 27.030 27.435 49.924 1.00 50.05 94 ASP B C 1
ATOM 2799 O O . ASP B 1 76 ? 25.893 27.074 49.593 1.00 52.10 94 ASP B O 1
ATOM 2804 N N . GLY B 1 77 ? 27.247 28.435 50.778 1.00 44.79 95 GLY B N 1
ATOM 2805 C CA . GLY B 1 77 ? 26.124 29.203 51.282 1.00 48.28 95 GLY B CA 1
ATOM 2806 C C . GLY B 1 77 ? 25.492 30.049 50.194 1.00 50.53 95 GLY B C 1
ATOM 2807 O O . GLY B 1 77 ? 24.273 30.022 50.002 1.00 48.71 95 GLY B O 1
ATOM 2808 N N . LEU B 1 78 ? 26.319 30.805 49.459 1.00 48.46 96 LEU B N 1
ATOM 2809 C CA . LEU B 1 78 ? 25.807 31.622 48.367 1.00 50.66 96 LEU B CA 1
ATOM 2810 C C . LEU B 1 78 ? 25.123 30.769 47.306 1.00 54.03 96 LEU B C 1
ATOM 2811 O O . LEU B 1 78 ? 24.246 31.263 46.590 1.00 53.96 96 LEU B O 1
ATOM 2816 N N . SER B 1 79 ? 25.508 29.490 47.187 1.00 55.48 97 SER B N 1
ATOM 2817 C CA . SER B 1 79 ? 24.829 28.584 46.269 1.00 47.32 97 SER B CA 1
ATOM 2818 C C . SER B 1 79 ? 23.380 28.340 46.670 1.00 49.40 97 SER B C 1
ATOM 2819 O O . SER B 1 79 ? 22.572 27.960 45.815 1.00 48.97 97 SER B O 1
ATOM 2822 N N . THR B 1 80 ? 23.030 28.536 47.947 1.00 51.10 98 THR B N 1
ATOM 2823 C CA . THR B 1 80 ? 21.643 28.383 48.381 1.00 50.16 98 THR B CA 1
ATOM 2824 C C . THR B 1 80 ? 20.791 29.587 48.013 1.00 50.24 98 THR B C 1
ATOM 2825 O O . THR B 1 80 ? 19.567 29.540 48.187 1.00 48.86 98 THR B O 1
ATOM 2829 N N . LEU B 1 81 ? 21.407 30.655 47.514 1.00 48.28 99 LEU B N 1
ATOM 2830 C CA . LEU B 1 81 ? 20.675 31.867 47.188 1.00 49.57 99 LEU B CA 1
ATOM 2831 C C . LEU B 1 81 ? 20.021 31.711 45.825 1.00 48.18 99 LEU B C 1
ATOM 2832 O O . LEU B 1 81 ? 20.684 31.388 44.835 1.00 45.40 99 LEU B O 1
ATOM 2837 N N . THR B 1 82 ? 18.715 31.943 45.786 1.00 47.30 100 THR B N 1
ATOM 2838 C CA . THR B 1 82 ? 17.964 31.774 44.552 1.00 47.36 100 THR B CA 1
ATOM 2839 C C . THR B 1 82 ? 18.468 32.711 43.450 1.00 49.54 100 THR B C 1
ATOM 2840 O O . THR B 1 82 ? 18.535 32.318 42.278 1.00 49.64 100 THR B O 1
ATOM 2844 N N . ILE B 1 83 ? 18.868 33.938 43.808 1.00 48.34 101 ILE B N 1
ATOM 2845 C CA . ILE B 1 83 ? 19.368 34.863 42.791 1.00 50.12 101 ILE B CA 1
ATOM 2846 C C . ILE B 1 83 ? 20.689 34.378 42.216 1.00 49.60 101 ILE B C 1
ATOM 2847 O O . ILE B 1 83 ? 21.009 34.659 41.055 1.00 53.19 101 ILE B O 1
ATOM 2852 N N . VAL B 1 84 ? 21.487 33.672 43.012 1.00 50.09 102 VAL B N 1
ATOM 2853 C CA . VAL B 1 84 ? 22.743 33.122 42.515 1.00 50.79 102 VAL B CA 1
ATOM 2854 C C . VAL B 1 84 ? 22.488 31.900 41.635 1.00 54.73 102 VAL B C 1
ATOM 2855 O O . VAL B 1 84 ? 23.211 31.654 40.660 1.00 53.66 102 VAL B O 1
ATOM 2859 N N . GLN B 1 85 ? 21.472 31.102 41.968 1.00 52.94 103 GLN B N 1
ATOM 2860 C CA . GLN B 1 85 ? 21.127 29.994 41.088 1.00 52.53 103 GLN B CA 1
ATOM 2861 C C . GLN B 1 85 ? 20.643 30.510 39.742 1.00 53.09 103 GLN B C 1
ATOM 2862 O O . GLN B 1 85 ? 20.888 29.875 38.711 1.00 52.58 103 GLN B O 1
ATOM 2868 N N . ALA B 1 86 ? 20.004 31.687 39.732 1.00 55.56 104 ALA B N 1
ATOM 2869 C CA . ALA B 1 86 ? 19.503 32.274 38.490 1.00 57.03 104 ALA B CA 1
ATOM 2870 C C . ALA B 1 86 ? 20.617 32.515 37.479 1.00 57.80 104 ALA B C 1
ATOM 2871 O O . ALA B 1 86 ? 20.376 32.451 36.270 1.00 61.08 104 ALA B O 1
ATOM 2873 N N . LEU B 1 87 ? 21.833 32.797 37.944 1.00 61.23 105 LEU B N 1
ATOM 2874 C CA . LEU B 1 87 ? 22.984 32.964 37.063 1.00 55.08 105 LEU B CA 1
ATOM 2875 C C . LEU B 1 87 ? 23.520 31.635 36.531 1.00 58.93 105 LEU B C 1
ATOM 2876 O O . LEU B 1 87 ? 24.590 31.618 35.913 1.00 62.16 105 LEU B O 1
ATOM 2881 N N . GLY B 1 88 ? 22.813 30.527 36.756 1.00 61.58 106 GLY B N 1
ATOM 2882 C CA . GLY B 1 88 ? 23.209 29.231 36.241 1.00 57.99 106 GLY B CA 1
ATOM 2883 C C . GLY B 1 88 ? 23.814 28.285 37.259 1.00 61.05 106 GLY B C 1
ATOM 2884 O O . GLY B 1 88 ? 24.080 27.128 36.916 1.00 66.47 106 GLY B O 1
ATOM 2885 N N . PHE B 1 89 ? 24.037 28.728 38.491 1.00 60.91 107 PHE B N 1
ATOM 2886 C CA . PHE B 1 89 ? 24.670 27.863 39.472 1.00 55.30 107 PHE B CA 1
ATOM 2887 C C . PHE B 1 89 ? 23.635 26.982 40.165 1.00 58.99 107 PHE B C 1
ATOM 2888 O O . PHE B 1 89 ? 22.429 27.235 40.114 1.00 61.21 107 PHE B O 1
ATOM 2896 N N . SER B 1 90 ? 24.119 25.927 40.814 1.00 55.42 108 SER B N 1
ATOM 2897 C CA . SER B 1 90 ? 23.247 25.035 41.558 1.00 51.19 108 SER B CA 1
ATOM 2898 C C . SER B 1 90 ? 23.747 24.894 42.987 1.00 53.50 108 SER B C 1
ATOM 2899 O O . SER B 1 90 ? 24.931 25.125 43.259 1.00 54.64 108 SER B O 1
ATOM 2902 N N . PRO B 1 91 ? 22.867 24.546 43.925 1.00 49.97 109 PRO B N 1
ATOM 2903 C CA . PRO B 1 91 ? 23.320 24.324 45.301 1.00 46.95 109 PRO B CA 1
ATOM 2904 C C . PRO B 1 91 ? 24.509 23.376 45.322 1.00 50.18 109 PRO B C 1
ATOM 2905 O O . PRO B 1 91 ? 24.496 22.318 44.684 1.00 52.50 109 PRO B O 1
ATOM 2909 N N . SER B 1 92 ? 25.561 23.782 46.025 1.00 51.12 110 SER B N 1
ATOM 2910 C CA . SER B 1 92 ? 26.809 23.035 46.067 1.00 49.54 110 SER B CA 1
ATOM 2911 C C . SER B 1 92 ? 27.069 22.486 47.463 1.00 46.83 110 SER B C 1
ATOM 2912 O O . SER B 1 92 ? 26.445 22.894 48.450 1.00 46.06 110 SER B O 1
ATOM 2915 N N . GLY B 1 93 ? 28.011 21.554 47.533 1.00 45.04 111 GLY B N 1
ATOM 2916 C CA . GLY B 1 93 ? 28.377 21.003 48.831 1.00 46.22 111 GLY B CA 1
ATOM 2917 C C . GLY B 1 93 ? 27.223 20.221 49.440 1.00 45.99 111 GLY B C 1
ATOM 2918 O O . GLY B 1 93 ? 26.541 19.440 48.762 1.00 51.60 111 GLY B O 1
ATOM 2919 N N . GLU B 1 94 ? 26.989 20.446 50.733 1.00 47.74 112 GLU B N 1
ATOM 2920 C CA . GLU B 1 94 ? 25.960 19.725 51.471 1.00 49.18 112 GLU B CA 1
ATOM 2921 C C . GLU B 1 94 ? 24.552 20.099 51.057 1.00 49.00 112 GLU B C 1
ATOM 2922 O O . GLU B 1 94 ? 23.601 19.453 51.517 1.00 49.12 112 GLU B O 1
ATOM 2928 N N . ASN B 1 95 ? 24.388 21.139 50.245 1.00 47.28 113 ASN B N 1
ATOM 2929 C CA . ASN B 1 95 ? 23.068 21.576 49.828 1.00 46.02 113 ASN B CA 1
ATOM 2930 C C . ASN B 1 95 ? 22.703 21.066 48.441 1.00 45.76 113 ASN B C 1
ATOM 2931 O O . ASN B 1 95 ? 21.620 21.385 47.945 1.00 43.52 113 ASN B O 1
ATOM 2936 N N . SER B 1 96 ? 23.560 20.247 47.830 1.00 44.73 114 SER B N 1
ATOM 2937 C CA . SER B 1 96 ? 23.275 19.682 46.520 1.00 46.75 114 SER B CA 1
ATOM 2938 C C . SER B 1 96 ? 21.865 19.096 46.449 1.00 47.85 114 SER B C 1
ATOM 2939 O O . SER B 1 96 ? 21.393 18.437 47.381 1.00 45.87 114 SER B O 1
ATOM 2942 N N . GLU B 1 97 ? 21.187 19.358 45.332 1.00 44.02 115 GLU B N 1
ATOM 2943 C CA . GLU B 1 97 ? 19.842 18.856 45.098 1.00 46.29 115 GLU B CA 1
ATOM 2944 C C . GLU B 1 97 ? 19.800 17.878 43.927 1.00 48.55 115 GLU B C 1
ATOM 2945 O O . GLU B 1 97 ? 18.717 17.560 43.414 1.00 45.76 115 GLU B O 1
ATOM 2951 N N . THR B 1 98 ? 20.965 17.404 43.494 1.00 46.29 116 THR B N 1
ATOM 2952 C CA . THR B 1 98 ? 21.100 16.422 42.428 1.00 49.51 116 THR B CA 1
ATOM 2953 C C . THR B 1 98 ? 21.878 15.219 42.929 1.00 48.17 116 THR B C 1
ATOM 2954 O O . THR B 1 98 ? 22.838 14.758 42.309 1.00 47.73 116 THR B O 1
ATOM 2958 N N . ASN B 1 99 ? 21.476 14.705 44.086 1.00 46.73 117 ASN B N 1
ATOM 2959 C CA . ASN B 1 99 ? 22.174 13.575 44.682 1.00 49.68 117 ASN B CA 1
ATOM 2960 C C . ASN B 1 99 ? 21.865 12.279 43.935 1.00 49.56 117 ASN B C 1
ATOM 2961 O O . ASN B 1 99 ? 20.719 12.015 43.556 1.00 49.44 117 ASN B O 1
ATOM 2966 N N . SER B 1 100 ? 22.906 11.476 43.703 1.00 50.91 118 SER B N 1
ATOM 2967 C CA . SER B 1 100 ? 22.777 10.196 43.000 1.00 51.46 118 SER B CA 1
ATOM 2968 C C . SER B 1 100 ? 22.580 9.093 44.035 1.00 51.27 118 SER B C 1
ATOM 2969 O O . SER B 1 100 ? 23.527 8.681 44.711 1.00 57.90 118 SER B O 1
ATOM 2972 N N . ASN B 1 101 ? 21.342 8.622 44.171 1.00 50.95 119 ASN B N 1
ATOM 2973 C CA . ASN B 1 101 ? 20.955 7.625 45.172 1.00 52.82 119 ASN B CA 1
ATOM 2974 C C . ASN B 1 101 ? 20.473 6.382 44.436 1.00 52.90 119 ASN B C 1
ATOM 2975 O O . ASN B 1 101 ? 19.295 6.278 44.083 1.00 56.23 119 ASN B O 1
ATOM 2980 N N . THR B 1 102 ? 21.376 5.428 44.223 1.00 50.49 120 THR B N 1
ATOM 2981 C CA . THR B 1 102 ? 21.089 4.340 43.298 1.00 52.18 120 THR B CA 1
ATOM 2982 C C . THR B 1 102 ? 20.533 3.089 43.968 1.00 49.49 120 THR B C 1
ATOM 2983 O O . THR B 1 102 ? 20.082 2.178 43.264 1.00 50.93 120 THR B O 1
ATOM 2987 N N . ARG B 1 103 ? 20.514 3.028 45.293 1.00 48.98 121 ARG B N 1
ATOM 2988 C CA . ARG B 1 103 ? 19.923 1.882 45.970 1.00 51.34 121 ARG B CA 1
ATOM 2989 C C . ARG B 1 103 ? 18.407 1.932 45.877 1.00 49.24 121 ARG B C 1
ATOM 2990 O O . ARG B 1 103 ? 17.799 3.003 45.952 1.00 50.72 121 ARG B O 1
ATOM 2998 N N . GLU B 1 104 ? 17.796 0.760 45.704 1.00 50.75 122 GLU B N 1
ATOM 2999 C CA . GLU B 1 104 ? 16.350 0.710 45.585 1.00 46.61 122 GLU B CA 1
ATOM 3000 C C . GLU B 1 104 ? 15.728 0.249 46.893 1.00 47.02 122 GLU B C 1
ATOM 3001 O O . GLU B 1 104 ? 16.309 -0.571 47.612 1.00 48.13 122 GLU B O 1
ATOM 3007 N N . PRO B 1 105 ? 14.508 0.746 47.216 1.00 47.13 123 PRO B N 1
ATOM 3008 C CA . PRO B 1 105 ? 13.834 0.304 48.407 1.00 50.57 123 PRO B CA 1
ATOM 3009 C C . PRO B 1 105 ? 13.407 -1.169 48.347 1.00 48.34 123 PRO B C 1
ATOM 3010 O O . PRO B 1 105 ? 13.363 -1.732 47.281 1.00 47.79 123 PRO B O 1
ATOM 3014 N N . SER B 1 106 ? 13.092 -1.739 49.503 1.00 50.11 124 SER B N 1
ATOM 3015 C CA . SER B 1 106 ? 12.655 -3.147 49.597 1.00 48.47 124 SER B CA 1
ATOM 3016 C C . SER B 1 106 ? 11.356 -3.332 48.815 1.00 48.34 124 SER B C 1
ATOM 3017 O O . SER B 1 106 ? 11.170 -4.406 48.229 1.00 50.59 124 SER B O 1
ATOM 3020 N N . THR B 1 107 ? 10.485 -2.329 48.840 1.00 47.52 125 THR B N 1
ATOM 3021 C CA . THR B 1 107 ? 9.160 -2.441 48.191 1.00 46.77 125 THR B CA 1
ATOM 3022 C C . THR B 1 107 ? 8.921 -1.226 47.296 1.00 53.02 125 THR B C 1
ATOM 3023 O O . THR B 1 107 ? 9.597 -0.214 47.490 1.00 53.49 125 THR B O 1
ATOM 3027 N N . THR B 1 108 ? 8.011 -1.345 46.340 1.00 50.17 126 THR B N 1
ATOM 3028 C CA . THR B 1 108 ? 7.647 -0.201 45.476 1.00 47.27 126 THR B CA 1
ATOM 3029 C C . THR B 1 108 ? 7.067 0.927 46.328 1.00 49.83 126 THR B C 1
ATOM 3030 O O . THR B 1 108 ? 6.111 0.661 47.065 1.00 52.05 126 THR B O 1
ATOM 3034 N N . ILE B 1 109 ? 7.642 2.126 46.245 1.00 48.53 127 ILE B N 1
ATOM 3035 C CA . ILE B 1 109 ? 7.148 3.306 46.944 1.00 51.10 127 ILE B CA 1
ATOM 3036 C C . ILE B 1 109 ? 6.663 4.380 45.988 1.00 49.71 127 ILE B C 1
ATOM 3037 O O . ILE B 1 109 ? 6.160 5.415 46.435 1.00 47.36 127 ILE B O 1
ATOM 3042 N N . TYR B 1 110 ? 6.759 4.141 44.678 1.00 51.10 128 TYR B N 1
ATOM 3043 C CA . TYR B 1 110 ? 6.431 5.092 43.651 1.00 47.76 128 TYR B CA 1
ATOM 3044 C C . TYR B 1 110 ? 5.849 4.328 42.466 1.00 44.50 128 TYR B C 1
ATOM 3045 O O . TYR B 1 110 ? 6.507 3.404 41.965 1.00 43.98 128 TYR B O 1
ATOM 3054 N N . PRO B 1 111 ? 4.666 4.712 41.956 1.00 45.39 129 PRO B N 1
ATOM 3055 C CA . PRO B 1 111 ? 3.870 5.900 42.291 1.00 44.90 129 PRO B CA 1
ATOM 3056 C C . PRO B 1 111 ? 3.294 5.923 43.709 1.00 47.44 129 PRO B C 1
ATOM 3057 O O . PRO B 1 111 ? 3.044 7.017 44.211 1.00 48.65 129 PRO B O 1
ATOM 3061 N N . LYS B 1 112 ? 3.080 4.761 44.329 1.00 42.37 130 LYS B N 1
ATOM 3062 C CA . LYS B 1 112 ? 2.522 4.706 45.670 1.00 39.15 130 LYS B CA 1
ATOM 3063 C C . LYS B 1 112 ? 3.085 3.505 46.413 1.00 45.69 130 LYS B C 1
ATOM 3064 O O . LYS B 1 112 ? 3.328 2.455 45.817 1.00 53.53 130 LYS B O 1
ATOM 3070 N N . LYS B 1 113 ? 3.174 3.617 47.738 1.00 45.75 131 LYS B N 1
ATOM 3071 C CA . LYS B 1 113 ? 3.542 2.450 48.572 1.00 48.90 131 LYS B CA 1
ATOM 3072 C C . LYS B 1 113 ? 2.206 1.842 48.996 1.00 48.40 131 LYS B C 1
ATOM 3073 O O . LYS B 1 113 ? 2.085 0.614 48.963 1.00 46.25 131 LYS B O 1
ATOM 3079 N N . SER B 1 114 ? 1.229 2.695 49.314 1.00 48.73 132 SER B N 1
ATOM 3080 C CA . SER B 1 114 ? -0.126 2.235 49.706 1.00 48.62 132 SER B CA 1
ATOM 3081 C C . SER B 1 114 ? -1.170 2.962 48.861 1.00 53.33 132 SER B C 1
ATOM 3082 O O . SER B 1 114 ? -0.886 4.083 48.433 1.00 52.42 132 SER B O 1
ATOM 3085 N N . SER B 1 115 ? -2.314 2.326 48.612 1.00 49.46 133 SER B N 1
ATOM 3086 C CA . SER B 1 115 ? -3.429 2.933 47.847 1.00 45.96 133 SER B CA 1
ATOM 3087 C C . SER B 1 115 ? -4.013 4.102 48.633 1.00 46.62 133 SER B C 1
ATOM 3088 O O . SER B 1 115 ? -4.605 4.987 48.014 1.00 55.09 133 SER B O 1
ATOM 3091 N N . SER B 1 116 ? -3.926 4.048 49.957 1.00 45.65 134 SER B N 1
ATOM 3092 C CA . SER B 1 116 ? -4.449 5.133 50.827 1.00 53.40 134 SER B CA 1
ATOM 3093 C C . SER B 1 116 ? -3.634 6.413 50.622 1.00 48.89 134 SER B C 1
ATOM 3094 O O . SER B 1 116 ? -4.169 7.494 50.875 1.00 45.75 134 SER B O 1
ATOM 3097 N N . ASP B 1 117 ? -2.387 6.274 50.182 1.00 45.54 135 ASP B N 1
ATOM 3098 C CA . ASP B 1 117 ? -1.494 7.444 50.007 1.00 48.08 135 ASP B CA 1
ATOM 3099 C C . ASP B 1 117 ? -1.959 8.363 48.884 1.00 47.81 135 ASP B C 1
ATOM 3100 O O . ASP B 1 117 ? -2.634 7.887 47.968 1.00 49.33 135 ASP B O 1
ATOM 3105 N N . ALA B 1 118 ? -1.596 9.641 48.972 1.00 45.37 136 ALA B N 1
ATOM 3106 C CA . ALA B 1 118 ? -1.899 10.608 47.953 1.00 42.70 136 ALA B CA 1
ATOM 3107 C C . ALA B 1 118 ? -0.992 10.357 46.747 1.00 40.59 136 ALA B C 1
ATOM 3108 O O . ALA B 1 118 ? -0.024 9.585 46.818 1.00 42.40 136 ALA B O 1
ATOM 3110 N N . PRO B 1 119 ? -1.313 10.964 45.607 1.00 40.99 137 PRO B N 1
ATOM 3111 C CA . PRO B 1 119 ? -0.429 10.873 44.444 1.00 41.35 137 PRO B CA 1
ATOM 3112 C C . PRO B 1 119 ? 0.729 11.851 44.527 1.00 41.23 137 PRO B C 1
ATOM 3113 O O . PRO B 1 119 ? 0.567 13.002 44.938 1.00 40.47 137 PRO B O 1
ATOM 3117 N N . TYR B 1 120 ? 1.901 11.386 44.092 1.00 42.53 138 TYR B N 1
ATOM 3118 C CA . TYR B 1 120 ? 3.008 12.291 43.792 1.00 43.25 138 TYR B CA 1
ATOM 3119 C C . TYR B 1 120 ? 2.731 13.087 42.516 1.00 39.24 138 TYR B C 1
ATOM 3120 O O . TYR B 1 120 ? 2.275 12.538 41.514 1.00 41.37 138 TYR B O 1
ATOM 3129 N N . SER B 1 121 ? 2.970 14.398 42.573 1.00 43.31 139 SER B N 1
ATOM 3130 C CA . SER B 1 121 ? 2.968 15.260 41.401 1.00 36.11 139 SER B CA 1
ATOM 3131 C C . SER B 1 121 ? 4.369 15.465 40.861 1.00 40.04 139 SER B C 1
ATOM 3132 O O . SER B 1 121 ? 4.521 15.955 39.741 1.00 42.32 139 SER B O 1
ATOM 3135 N N . ILE B 1 122 ? 5.377 15.114 41.647 1.00 44.95 140 ILE B N 1
ATOM 3136 C CA . ILE B 1 122 ? 6.792 15.197 41.304 1.00 44.56 140 ILE B CA 1
ATOM 3137 C C . ILE B 1 122 ? 7.243 13.828 40.816 1.00 42.44 140 ILE B C 1
ATOM 3138 O O . ILE B 1 122 ? 6.758 12.792 41.289 1.00 43.02 140 ILE B O 1
ATOM 3143 N N . THR B 1 123 ? 8.168 13.805 39.857 1.00 46.09 141 THR B N 1
ATOM 3144 C CA . THR B 1 123 ? 8.704 12.514 39.433 1.00 47.21 141 THR B CA 1
ATOM 3145 C C . THR B 1 123 ? 9.576 11.922 40.530 1.00 44.87 141 THR B C 1
ATOM 3146 O O . THR B 1 123 ? 10.103 12.630 41.391 1.00 45.12 141 THR B O 1
ATOM 3150 N N . GLU B 1 124 ? 9.720 10.596 40.488 1.00 45.94 142 GLU B N 1
ATOM 3151 C CA . GLU B 1 124 ? 10.529 9.907 41.486 1.00 42.89 142 GLU B CA 1
ATOM 3152 C C . GLU B 1 124 ? 11.982 10.353 41.430 1.00 43.35 142 GLU B C 1
ATOM 3153 O O . GLU B 1 124 ? 12.648 10.448 42.470 1.00 46.80 142 GLU B O 1
ATOM 3159 N N . GLU B 1 125 ? 12.491 10.625 40.227 1.00 43.03 143 GLU B N 1
ATOM 3160 C CA . GLU B 1 125 ? 13.870 11.082 40.069 1.00 45.94 143 GLU B CA 1
ATOM 3161 C C . GLU B 1 125 ? 14.117 12.369 40.848 1.00 46.62 143 GLU B C 1
ATOM 3162 O O . GLU B 1 125 ? 15.156 12.519 41.502 1.00 46.90 143 GLU B O 1
ATOM 3168 N N . GLU B 1 126 ? 13.183 13.322 40.770 1.00 40.77 144 GLU B N 1
ATOM 3169 C CA . GLU B 1 126 ? 13.363 14.595 41.458 1.00 46.56 144 GLU B CA 1
ATOM 3170 C C . GLU B 1 126 ? 13.199 14.436 42.966 1.00 42.84 144 GLU B C 1
ATOM 3171 O O . GLU B 1 126 ? 13.963 15.019 43.740 1.00 39.17 144 GLU B O 1
ATOM 3177 N N . LEU B 1 127 ? 12.230 13.621 43.398 1.00 41.93 145 LEU B N 1
ATOM 3178 C CA . LEU B 1 127 ? 12.055 13.375 44.823 1.00 40.47 145 LEU B CA 1
ATOM 3179 C C . LEU B 1 127 ? 13.302 12.745 45.433 1.00 40.34 145 LEU B C 1
ATOM 3180 O O . LEU B 1 127 ? 13.759 13.164 46.501 1.00 39.72 145 LEU B O 1
ATOM 3185 N N . ARG B 1 128 ? 13.899 11.769 44.755 1.00 41.98 146 ARG B N 1
ATOM 3186 C CA . ARG B 1 128 ? 15.038 11.096 45.368 1.00 43.26 146 ARG B CA 1
ATOM 3187 C C . ARG B 1 128 ? 16.303 11.948 45.339 1.00 41.79 146 ARG B C 1
ATOM 3188 O O . ARG B 1 128 ? 17.113 11.868 46.272 1.00 42.10 146 ARG B O 1
ATOM 3196 N N . GLN B 1 129 ? 16.476 12.774 44.300 1.00 38.46 147 GLN B N 1
ATOM 3197 C CA . GLN B 1 129 ? 17.643 13.651 44.190 1.00 43.27 147 GLN B CA 1
ATOM 3198 C C . GLN B 1 129 ? 17.775 14.606 45.365 1.00 41.02 147 GLN B C 1
ATOM 3199 O O . GLN B 1 129 ? 18.884 15.049 45.687 1.00 39.84 147 GLN B O 1
ATOM 3205 N N . ALA B 1 130 ? 16.657 14.969 45.982 1.00 37.37 148 ALA B N 1
ATOM 3206 C CA . ALA B 1 130 ? 16.695 15.926 47.067 1.00 42.57 148 ALA B CA 1
ATOM 3207 C C . ALA B 1 130 ? 17.260 15.318 48.347 1.00 43.41 148 ALA B C 1
ATOM 3208 O O . ALA B 1 130 ? 17.676 16.068 49.239 1.00 38.24 148 ALA B O 1
ATOM 3210 N N . ILE B 1 131 ? 17.294 13.990 48.453 1.00 43.32 149 ILE B N 1
ATOM 3211 C CA . ILE B 1 131 ? 17.812 13.321 49.644 1.00 40.34 149 ILE B CA 1
ATOM 3212 C C . ILE B 1 131 ? 19.333 13.266 49.571 1.00 43.88 149 ILE B C 1
ATOM 3213 O O . ILE B 1 131 ? 19.906 12.613 48.694 1.00 48.80 149 ILE B O 1
ATOM 3218 N N . TYR B 1 132 ? 19.986 13.946 50.500 1.00 47.68 150 TYR B N 1
ATOM 3219 C CA . TYR B 1 132 ? 21.436 13.930 50.620 1.00 47.83 150 TYR B CA 1
ATOM 3220 C C . TYR B 1 132 ? 21.822 12.866 51.642 1.00 45.87 150 TYR B C 1
ATOM 3221 O O . TYR B 1 132 ? 21.425 12.952 52.808 1.00 46.32 150 TYR B O 1
ATOM 3230 N N . ILE B 1 133 ? 22.572 11.865 51.195 1.00 50.33 151 ILE B N 1
ATOM 3231 C CA . ILE B 1 133 ? 22.993 10.707 51.974 1.00 47.95 151 ILE B CA 1
ATOM 3232 C C . ILE B 1 133 ? 24.513 10.779 52.106 1.00 45.31 151 ILE B C 1
ATOM 3233 O O . ILE B 1 133 ? 25.230 10.519 51.129 1.00 49.44 151 ILE B O 1
ATOM 3238 N N . PRO B 1 134 ? 25.048 11.120 53.272 1.00 46.59 152 PRO B N 1
ATOM 3239 C CA . PRO B 1 134 ? 26.506 11.205 53.412 1.00 50.07 152 PRO B CA 1
ATOM 3240 C C . PRO B 1 134 ? 27.170 9.858 53.153 1.00 55.21 152 PRO B C 1
ATOM 3241 O O . PRO B 1 134 ? 26.541 8.801 53.208 1.00 55.21 152 PRO B O 1
ATOM 3245 N N . SER B 1 135 ? 28.473 9.911 52.858 1.00 58.25 153 SER B N 1
ATOM 3246 C CA . SER B 1 135 ? 29.257 8.700 52.635 1.00 61.52 153 SER B CA 1
ATOM 3247 C C . SER B 1 135 ? 29.397 7.842 53.888 1.00 59.50 153 SER B C 1
ATOM 3248 O O . SER B 1 135 ? 29.864 6.705 53.786 1.00 61.58 153 SER B O 1
ATOM 3251 N N . ASP B 1 136 ? 29.016 8.364 55.048 1.00 60.79 154 ASP B N 1
ATOM 3252 C CA . ASP B 1 136 ? 29.114 7.684 56.331 1.00 60.97 154 ASP B CA 1
ATOM 3253 C C . ASP B 1 136 ? 27.841 6.940 56.701 1.00 59.21 154 ASP B C 1
ATOM 3254 O O . ASP B 1 136 ? 27.768 6.378 57.796 1.00 62.25 154 ASP B O 1
ATOM 3259 N N . PHE B 1 137 ? 26.832 6.949 55.835 1.00 56.79 155 PHE B N 1
ATOM 3260 C CA . PHE B 1 137 ? 25.528 6.394 56.183 1.00 57.10 155 PHE B CA 1
ATOM 3261 C C . PHE B 1 137 ? 25.599 4.867 56.295 1.00 59.26 155 PHE B C 1
ATOM 3262 O O . PHE B 1 137 ? 26.213 4.187 55.458 1.00 56.35 155 PHE B O 1
ATOM 3270 N N . THR B 1 138 ? 24.957 4.324 57.336 1.00 55.34 156 THR B N 1
ATOM 3271 C CA . THR B 1 138 ? 25.041 2.899 57.645 1.00 56.64 156 THR B CA 1
ATOM 3272 C C . THR B 1 138 ? 23.824 2.099 57.200 1.00 56.79 156 THR B C 1
ATOM 3273 O O . THR B 1 138 ? 23.800 0.881 57.409 1.00 60.84 156 THR B O 1
ATOM 3277 N N . TYR B 1 139 ? 22.808 2.743 56.623 1.00 53.50 157 TYR B N 1
ATOM 3278 C CA . TYR B 1 139 ? 21.692 2.040 55.980 1.00 53.84 157 TYR B CA 1
ATOM 3279 C C . TYR B 1 139 ? 20.974 1.081 56.926 1.00 57.95 157 TYR B C 1
ATOM 3280 O O . TYR B 1 139 ? 20.579 -0.017 56.534 1.00 57.31 157 TYR B O 1
ATOM 3289 N N . GLY B 1 140 ? 20.808 1.481 58.180 1.00 53.86 158 GLY B N 1
ATOM 3290 C CA . GLY B 1 140 ? 20.056 0.706 59.147 1.00 49.97 158 GLY B CA 1
ATOM 3291 C C . GLY B 1 140 ? 20.841 0.258 60.357 1.00 52.03 158 GLY B C 1
ATOM 3292 O O . GLY B 1 140 ? 20.229 -0.008 61.402 1.00 56.64 158 GLY B O 1
ATOM 3293 N N . ASP B 1 141 ? 22.174 0.153 60.268 1.00 53.27 159 ASP B N 1
ATOM 3294 C CA . ASP B 1 141 ? 22.946 -0.264 61.437 1.00 50.10 159 ASP B CA 1
ATOM 3295 C C . ASP B 1 141 ? 22.662 0.659 62.612 1.00 54.21 159 ASP B C 1
ATOM 3296 O O . ASP B 1 141 ? 22.372 0.203 63.726 1.00 58.37 159 ASP B O 1
ATOM 3301 N N . LYS B 1 142 ? 22.723 1.975 62.368 1.00 56.02 160 LYS B N 1
ATOM 3302 C CA . LYS B 1 142 ? 22.254 3.017 63.263 1.00 52.56 160 LYS B CA 1
ATOM 3303 C C . LYS B 1 142 ? 20.900 3.526 62.792 1.00 53.40 160 LYS B C 1
ATOM 3304 O O . LYS B 1 142 ? 20.538 3.382 61.615 1.00 44.37 160 LYS B O 1
ATOM 3310 N N . PRO B 1 143 ? 20.117 4.125 63.685 1.00 51.18 161 PRO B N 1
ATOM 3311 C CA . PRO B 1 143 ? 18.808 4.646 63.287 1.00 49.50 161 PRO B CA 1
ATOM 3312 C C . PRO B 1 143 ? 18.958 5.866 62.393 1.00 51.19 161 PRO B C 1
ATOM 3313 O O . PRO B 1 143 ? 19.622 6.844 62.767 1.00 50.00 161 PRO B O 1
ATOM 3317 N N . PRO B 1 144 ? 18.370 5.841 61.195 1.00 49.14 162 PRO B N 1
ATOM 3318 C CA . PRO B 1 144 ? 18.432 7.019 60.321 1.00 44.76 162 PRO B CA 1
ATOM 3319 C C . PRO B 1 144 ? 17.627 8.177 60.881 1.00 43.80 162 PRO B C 1
ATOM 3320 O O . PRO B 1 144 ? 16.528 8.002 61.421 1.00 43.58 162 PRO B O 1
ATOM 3324 N N . VAL B 1 145 ? 18.178 9.376 60.743 1.00 40.92 163 VAL B N 1
ATOM 3325 C CA . VAL B 1 145 ? 17.451 10.598 61.067 1.00 46.37 163 VAL B CA 1
ATOM 3326 C C . VAL B 1 145 ? 17.413 11.491 59.832 1.00 42.51 163 VAL B C 1
ATOM 3327 O O . VAL B 1 145 ? 18.439 11.697 59.167 1.00 38.04 163 VAL B O 1
ATOM 3331 N N . ILE B 1 146 ? 16.225 12.003 59.523 1.00 42.54 164 ILE B N 1
ATOM 3332 C CA . ILE B 1 146 ? 15.990 12.849 58.359 1.00 39.88 164 ILE B CA 1
ATOM 3333 C C . ILE B 1 146 ? 15.771 14.279 58.835 1.00 41.55 164 ILE B C 1
ATOM 3334 O O . ILE B 1 146 ? 14.832 14.555 59.597 1.00 40.17 164 ILE B O 1
ATOM 3339 N N . PHE B 1 147 ? 16.640 15.183 58.381 1.00 42.99 165 PHE B N 1
ATOM 3340 C CA . PHE B 1 147 ? 16.555 16.612 58.679 1.00 46.16 165 PHE B CA 1
ATOM 3341 C C . PHE B 1 147 ? 15.845 17.344 57.544 1.00 42.89 165 PHE B C 1
ATOM 3342 O O . PHE B 1 147 ? 16.187 17.157 56.372 1.00 46.18 165 PHE B O 1
ATOM 3350 N N . VAL B 1 148 ? 14.858 18.165 57.890 1.00 41.90 166 VAL B N 1
ATOM 3351 C CA . VAL B 1 148 ? 14.056 18.899 56.918 1.00 44.72 166 VAL B CA 1
ATOM 3352 C C . VAL B 1 148 ? 14.224 20.400 57.155 1.00 41.80 166 VAL B C 1
ATOM 3353 O O . VAL B 1 148 ? 13.877 20.898 58.231 1.00 37.38 166 VAL B O 1
ATOM 3357 N N . PRO B 1 149 ? 14.706 21.169 56.160 1.00 44.31 167 PRO B N 1
ATOM 3358 C CA . PRO B 1 149 ? 15.039 22.586 56.384 1.00 36.05 167 PRO B CA 1
ATOM 3359 C C . PRO B 1 149 ? 13.834 23.483 56.586 1.00 39.13 167 PRO B C 1
ATOM 3360 O O . PRO B 1 149 ? 12.693 23.008 56.604 1.00 36.56 167 PRO B O 1
ATOM 3364 N N . GLY B 1 150 ? 14.097 24.793 56.702 1.00 41.38 168 GLY B N 1
ATOM 3365 C CA . GLY B 1 150 ? 13.070 25.805 56.776 1.00 37.38 168 GLY B CA 1
ATOM 3366 C C . GLY B 1 150 ? 12.975 26.653 55.514 1.00 35.59 168 GLY B C 1
ATOM 3367 O O . GLY B 1 150 ? 13.854 26.652 54.656 1.00 38.03 168 GLY B O 1
ATOM 3368 N N . THR B 1 151 ? 11.858 27.386 55.432 1.00 36.35 169 THR B N 1
ATOM 3369 C CA . THR B 1 151 ? 11.547 28.275 54.314 1.00 39.91 169 THR B CA 1
ATOM 3370 C C . THR B 1 151 ? 12.729 29.139 53.924 1.00 37.07 169 THR B C 1
ATOM 3371 O O . THR B 1 151 ? 13.242 29.911 54.734 1.00 42.95 169 THR B O 1
ATOM 3375 N N . GLY B 1 152 ? 13.145 29.030 52.678 1.00 36.94 170 GLY B N 1
ATOM 3376 C CA . GLY B 1 152 ? 14.254 29.818 52.192 1.00 38.79 170 GLY B CA 1
ATOM 3377 C C . GLY B 1 152 ? 15.608 29.173 52.355 1.00 38.37 170 GLY B C 1
ATOM 3378 O O . GLY B 1 152 ? 16.615 29.782 51.970 1.00 38.40 170 GLY B O 1
ATOM 3379 N N . SER B 1 153 ? 15.667 27.961 52.901 1.00 39.52 171 SER B N 1
ATOM 3380 C CA . SER B 1 153 ? 16.922 27.322 53.263 1.00 40.41 171 SER B CA 1
ATOM 3381 C C . SER B 1 153 ? 16.993 25.941 52.630 1.00 42.12 171 SER B C 1
ATOM 3382 O O . SER B 1 153 ? 16.068 25.495 51.950 1.00 41.07 171 SER B O 1
ATOM 3385 N N . TYR B 1 154 ? 18.113 25.260 52.864 1.00 46.57 172 TYR B N 1
ATOM 3386 C CA . TYR B 1 154 ? 18.320 23.891 52.413 1.00 45.63 172 TYR B CA 1
ATOM 3387 C C . TYR B 1 154 ? 18.703 23.026 53.606 1.00 49.00 172 TYR B C 1
ATOM 3388 O O . TYR B 1 154 ? 19.059 23.532 54.675 1.00 41.93 172 TYR B O 1
ATOM 3397 N N . GLY B 1 155 ? 18.627 21.702 53.394 1.00 50.54 173 GLY B N 1
ATOM 3398 C CA . GLY B 1 155 ? 18.822 20.765 54.491 1.00 45.73 173 GLY B CA 1
ATOM 3399 C C . GLY B 1 155 ? 20.217 20.824 55.081 1.00 47.04 173 GLY B C 1
ATOM 3400 O O . GLY B 1 155 ? 20.387 20.779 56.303 1.00 44.23 173 GLY B O 1
ATOM 3401 N N . GLY B 1 156 ? 21.232 20.922 54.222 1.00 46.51 174 GLY B N 1
ATOM 3402 C CA . GLY B 1 156 ? 22.607 21.018 54.669 1.00 46.09 174 GLY B CA 1
ATOM 3403 C C . GLY B 1 156 ? 22.822 22.176 55.619 1.00 48.77 174 GLY B C 1
ATOM 3404 O O . GLY B 1 156 ? 23.014 21.976 56.823 1.00 48.20 174 GLY B O 1
ATOM 3405 N N . ILE B 1 157 ? 22.736 23.397 55.082 1.00 49.41 175 ILE B N 1
ATOM 3406 C CA . ILE B 1 157 ? 23.111 24.600 55.813 1.00 41.22 175 ILE B CA 1
ATOM 3407 C C . ILE B 1 157 ? 22.159 24.897 56.964 1.00 42.92 175 ILE B C 1
ATOM 3408 O O . ILE B 1 157 ? 22.522 25.629 57.890 1.00 46.72 175 ILE B O 1
ATOM 3413 N N . SER B 1 158 ? 20.943 24.352 56.938 1.00 45.44 176 SER B N 1
ATOM 3414 C CA . SER B 1 158 ? 20.014 24.579 58.042 1.00 45.37 176 SER B CA 1
ATOM 3415 C C . SER B 1 158 ? 20.511 23.970 59.348 1.00 47.97 176 SER B C 1
ATOM 3416 O O . SER B 1 158 ? 20.200 24.483 60.428 1.00 45.75 176 SER B O 1
ATOM 3419 N N . PHE B 1 159 ? 21.248 22.858 59.275 1.00 49.08 177 PHE B N 1
ATOM 3420 C CA . PHE B 1 159 ? 21.553 22.066 60.459 1.00 46.41 177 PHE B CA 1
ATOM 3421 C C . PHE B 1 159 ? 23.028 21.744 60.635 1.00 48.42 177 PHE B C 1
ATOM 3422 O O . PHE B 1 159 ? 23.427 21.418 61.760 1.00 50.40 177 PHE B O 1
ATOM 3430 N N . GLY B 1 160 ? 23.846 21.894 59.599 1.00 45.60 178 GLY B N 1
ATOM 3431 C CA . GLY B 1 160 ? 25.269 21.503 59.670 1.00 46.56 178 GLY B CA 1
ATOM 3432 C C . GLY B 1 160 ? 26.084 22.177 60.759 1.00 49.36 178 GLY B C 1
ATOM 3433 O O . GLY B 1 160 ? 27.146 21.643 61.101 1.00 53.28 178 GLY B O 1
ATOM 3434 N N . SER B 1 161 ? 25.638 23.331 61.242 1.00 48.55 179 SER B N 1
ATOM 3435 C CA . SER B 1 161 ? 26.373 24.081 62.288 1.00 52.30 179 SER B CA 1
ATOM 3436 C C . SER B 1 161 ? 25.756 23.796 63.653 1.00 53.81 179 SER B C 1
ATOM 3437 O O . SER B 1 161 ? 26.272 24.315 64.643 1.00 52.48 179 SER B O 1
ATOM 3440 N N . ASN B 1 162 ? 24.683 23.014 63.685 1.00 52.15 180 ASN B N 1
ATOM 3441 C CA . ASN B 1 162 ? 23.964 22.762 64.954 1.00 47.44 180 ASN B CA 1
ATOM 3442 C C . ASN B 1 162 ? 23.658 21.276 65.136 1.00 52.92 180 ASN B C 1
ATOM 3443 O O . ASN B 1 162 ? 24.606 20.490 65.201 1.00 49.18 180 ASN B O 1
ATOM 3448 N N . LEU B 1 163 ? 22.375 20.926 65.216 1.00 55.49 181 LEU B N 1
ATOM 3449 C CA . LEU B 1 163 ? 21.927 19.535 65.490 1.00 49.94 181 LEU B CA 1
ATOM 3450 C C . LEU B 1 163 ? 22.589 18.500 64.579 1.00 47.97 181 LEU B C 1
ATOM 3451 O O . LEU B 1 163 ? 22.999 17.464 65.100 1.00 51.88 181 LEU B O 1
ATOM 3456 N N . ARG B 1 164 ? 22.662 18.744 63.274 1.00 53.41 182 ARG B N 1
ATOM 3457 C CA . ARG B 1 164 ? 23.235 17.708 62.418 1.00 52.19 182 ARG B CA 1
ATOM 3458 C C . ARG B 1 164 ? 24.697 17.454 62.765 1.00 54.08 182 ARG B C 1
ATOM 3459 O O . ARG B 1 164 ? 25.147 16.301 62.752 1.00 53.55 182 ARG B O 1
ATOM 3467 N N . LYS B 1 165 ? 25.452 18.515 63.086 1.00 53.79 183 LYS B N 1
ATOM 3468 C CA . LYS B 1 165 ? 26.822 18.336 63.562 1.00 55.90 183 LYS B CA 1
ATOM 3469 C C . LYS B 1 165 ? 26.859 17.457 64.816 1.00 55.72 183 LYS B C 1
ATOM 3470 O O . LYS B 1 165 ? 27.634 16.494 64.889 1.00 55.57 183 LYS B O 1
ATOM 3476 N N . LEU B 1 166 ? 26.008 17.759 65.804 1.00 49.39 184 LEU B N 1
ATOM 3477 C CA . LEU B 1 166 ? 25.988 16.969 67.032 1.00 53.12 184 LEU B CA 1
ATOM 3478 C C . LEU B 1 166 ? 25.480 15.544 66.812 1.00 52.78 184 LEU B C 1
ATOM 3479 O O . LEU B 1 166 ? 25.720 14.676 67.659 1.00 56.18 184 LEU B O 1
ATOM 3484 N N . LEU B 1 167 ? 24.789 15.275 65.706 1.00 52.69 185 LEU B N 1
ATOM 3485 C CA . LEU B 1 167 ? 24.261 13.943 65.449 1.00 49.13 185 LEU B CA 1
ATOM 3486 C C . LEU B 1 167 ? 25.108 13.174 64.452 1.00 50.03 185 LEU B C 1
ATOM 3487 O O . LEU B 1 167 ? 24.678 12.128 63.955 1.00 53.53 185 LEU B O 1
ATOM 3492 N N . THR B 1 168 ? 26.304 13.664 64.157 1.00 52.58 186 THR B N 1
ATOM 3493 C CA . THR B 1 168 ? 27.216 13.020 63.227 1.00 49.80 186 THR B CA 1
ATOM 3494 C C . THR B 1 168 ? 28.217 12.193 64.019 1.00 47.82 186 THR B C 1
ATOM 3495 O O . THR B 1 168 ? 28.774 12.670 65.014 1.00 48.56 186 THR B O 1
ATOM 3499 N N . GLY B 1 169 ? 28.410 10.946 63.604 1.00 55.33 187 GLY B N 1
ATOM 3500 C CA . GLY B 1 169 ? 29.317 10.055 64.310 1.00 50.27 187 GLY B CA 1
ATOM 3501 C C . GLY B 1 169 ? 28.919 9.713 65.730 1.00 51.12 187 GLY B C 1
ATOM 3502 O O . GLY B 1 169 ? 29.790 9.606 66.598 1.00 58.44 187 GLY B O 1
ATOM 3503 N N . VAL B 1 170 ? 27.623 9.550 65.995 1.00 51.89 188 VAL B N 1
ATOM 3504 C CA . VAL B 1 170 ? 27.157 9.011 67.269 1.00 51.75 188 VAL B CA 1
ATOM 3505 C C . VAL B 1 170 ? 26.526 7.646 67.021 1.00 58.68 188 VAL B C 1
ATOM 3506 O O . VAL B 1 170 ? 26.400 7.207 65.869 1.00 59.26 188 VAL B O 1
ATOM 3510 N N . SER B 1 171 ? 26.127 6.959 68.097 1.00 59.26 189 SER B N 1
ATOM 3511 C CA . SER B 1 171 ? 25.577 5.614 67.955 1.00 61.47 189 SER B CA 1
ATOM 3512 C C . SER B 1 171 ? 24.102 5.633 67.578 1.00 60.47 189 SER B C 1
ATOM 3513 O O . SER B 1 171 ? 23.646 4.759 66.826 1.00 56.44 189 SER B O 1
ATOM 3516 N N . TYR B 1 172 ? 23.361 6.626 68.070 1.00 54.52 190 TYR B N 1
ATOM 3517 C CA . TYR B 1 172 ? 21.904 6.624 68.085 1.00 55.71 190 TYR B CA 1
ATOM 3518 C C . TYR B 1 172 ? 21.286 7.389 66.911 1.00 55.64 190 TYR B C 1
ATOM 3519 O O . TYR B 1 172 ? 20.063 7.568 66.875 1.00 53.48 190 TYR B O 1
ATOM 3528 N N . ALA B 1 173 ? 22.094 7.842 65.954 1.00 53.62 191 ALA B N 1
ATOM 3529 C CA . ALA B 1 173 ? 21.572 8.620 64.837 1.00 53.92 191 ALA B CA 1
ATOM 3530 C C . ALA B 1 173 ? 22.477 8.462 63.623 1.00 49.62 191 ALA B C 1
ATOM 3531 O O . ALA B 1 173 ? 23.698 8.342 63.748 1.00 48.42 191 ALA B O 1
ATOM 3533 N N . ASP B 1 174 ? 21.858 8.458 62.447 1.00 49.63 192 ASP B N 1
ATOM 3534 C CA . ASP B 1 174 ? 22.570 8.294 61.184 1.00 51.35 192 ASP B CA 1
ATOM 3535 C C . ASP B 1 174 ? 21.918 9.263 60.204 1.00 52.11 192 ASP B C 1
ATOM 3536 O O . ASP B 1 174 ? 21.014 8.887 59.446 1.00 50.54 192 ASP B O 1
ATOM 3541 N N . PRO B 1 175 ? 22.336 10.532 60.211 1.00 50.23 193 PRO B N 1
ATOM 3542 C CA . PRO B 1 175 ? 21.539 11.579 59.554 1.00 49.04 193 PRO B CA 1
ATOM 3543 C C . PRO B 1 175 ? 21.637 11.609 58.032 1.00 45.77 193 PRO B C 1
ATOM 3544 O O . PRO B 1 175 ? 22.674 11.316 57.427 1.00 40.61 193 PRO B O 1
ATOM 3548 N N . VAL B 1 176 ? 20.500 11.973 57.428 1.00 45.87 194 VAL B N 1
ATOM 3549 C CA . VAL B 1 176 ? 20.380 12.431 56.047 1.00 41.72 194 VAL B CA 1
ATOM 3550 C C . VAL B 1 176 ? 19.606 13.755 56.069 1.00 44.49 194 VAL B C 1
ATOM 3551 O O . VAL B 1 176 ? 19.021 14.138 57.093 1.00 40.75 194 VAL B O 1
ATOM 3555 N N . TRP B 1 177 ? 19.597 14.467 54.936 1.00 40.76 195 TRP B N 1
ATOM 3556 C CA . TRP B 1 177 ? 18.819 15.710 54.888 1.00 43.50 195 TRP B CA 1
ATOM 3557 C C . TRP B 1 177 ? 18.306 16.013 53.483 1.00 45.83 195 TRP B C 1
ATOM 3558 O O . TRP B 1 177 ? 18.861 15.566 52.472 1.00 42.73 195 TRP B O 1
ATOM 3569 N N . LEU B 1 178 ? 17.255 16.835 53.446 1.00 41.78 196 LEU B N 1
ATOM 3570 C CA . LEU B 1 178 ? 16.504 17.123 52.233 1.00 43.48 196 LEU B CA 1
ATOM 3571 C C . LEU B 1 178 ? 16.919 18.476 51.671 1.00 43.24 196 LEU B C 1
ATOM 3572 O O . LEU B 1 178 ? 16.760 19.505 52.332 1.00 48.27 196 LEU B O 1
ATOM 3577 N N . ASN B 1 179 ? 17.447 18.471 50.454 1.00 41.59 197 ASN B N 1
ATOM 3578 C CA . ASN B 1 179 ? 17.769 19.694 49.725 1.00 39.79 197 ASN B CA 1
ATOM 3579 C C . ASN B 1 179 ? 16.686 19.872 48.665 1.00 42.18 197 ASN B C 1
ATOM 3580 O O . ASN B 1 179 ? 16.819 19.409 47.532 1.00 45.52 197 ASN B O 1
ATOM 3585 N N . VAL B 1 180 ? 15.597 20.530 49.053 1.00 40.07 198 VAL B N 1
ATOM 3586 C CA . VAL B 1 180 ? 14.426 20.666 48.179 1.00 41.29 198 VAL B CA 1
ATOM 3587 C C . VAL B 1 180 ? 14.653 21.850 47.242 1.00 42.03 198 VAL B C 1
ATOM 3588 O O . VAL B 1 180 ? 15.075 22.924 47.706 1.00 48.38 198 VAL B O 1
ATOM 3592 N N . PRO B 1 181 ? 14.382 21.713 45.946 1.00 44.59 199 PRO B N 1
ATOM 3593 C CA . PRO B 1 181 ? 14.713 22.797 45.008 1.00 43.27 199 PRO B CA 1
ATOM 3594 C C . PRO B 1 181 ? 13.988 24.099 45.337 1.00 40.88 199 PRO B C 1
ATOM 3595 O O . PRO B 1 181 ? 12.898 24.103 45.916 1.00 41.50 199 PRO B O 1
ATOM 3599 N N . ASP B 1 182 ? 14.623 25.215 44.969 1.00 36.03 200 ASP B N 1
ATOM 3600 C CA . ASP B 1 182 ? 14.126 26.559 45.278 1.00 41.69 200 ASP B CA 1
ATOM 3601 C C . ASP B 1 182 ? 13.983 26.779 46.784 1.00 44.46 200 ASP B C 1
ATOM 3602 O O . ASP B 1 182 ? 13.078 27.490 47.235 1.00 43.57 200 ASP B O 1
ATOM 3607 N N . ALA B 1 183 ? 14.864 26.163 47.573 1.00 44.60 201 ALA B N 1
ATOM 3608 C CA . ALA B 1 183 ? 15.031 26.521 48.980 1.00 42.47 201 ALA B CA 1
ATOM 3609 C C . ALA B 1 183 ? 13.711 26.469 49.748 1.00 40.87 201 ALA B C 1
ATOM 3610 O O . ALA B 1 183 ? 13.425 27.322 50.583 1.00 40.01 201 ALA B O 1
ATOM 3612 N N . LEU B 1 184 ? 12.886 25.475 49.432 1.00 37.00 202 LEU B N 1
ATOM 3613 C CA . LEU B 1 184 ? 11.616 25.222 50.107 1.00 35.91 202 LEU B CA 1
ATOM 3614 C C . LEU B 1 184 ? 10.619 26.367 49.961 1.00 35.25 202 LEU B C 1
ATOM 3615 O O . LEU B 1 184 ? 9.681 26.474 50.755 1.00 36.30 202 LEU B O 1
ATOM 3620 N N . LEU B 1 185 ? 10.765 27.178 48.915 1.00 37.15 203 LEU B N 1
ATOM 3621 C CA . LEU B 1 185 ? 9.861 28.338 48.682 1.00 40.09 203 LEU B CA 1
ATOM 3622 C C . LEU B 1 185 ? 8.732 27.944 47.728 1.00 38.77 203 LEU B C 1
ATOM 3623 O O . LEU B 1 185 ? 7.771 28.704 47.621 1.00 39.68 203 LEU B O 1
ATOM 3628 N N . ARG B 1 186 ? 8.824 26.766 47.120 1.00 37.12 204 ARG B N 1
ATOM 3629 C CA . ARG B 1 186 ? 7.785 26.284 46.177 1.00 37.03 204 ARG B CA 1
ATOM 3630 C C . ARG B 1 186 ? 6.567 25.768 46.939 1.00 35.58 204 ARG B C 1
ATOM 3631 O O . ARG B 1 186 ? 6.623 25.722 48.167 1.00 35.62 204 ARG B O 1
ATOM 3639 N N . ASP B 1 187 ? 5.528 25.356 46.216 1.00 37.21 205 ASP B N 1
ATOM 3640 C CA . ASP B 1 187 ? 4.262 24.917 46.854 1.00 42.42 205 ASP B CA 1
ATOM 3641 C C . ASP B 1 187 ? 4.592 23.924 47.962 1.00 42.53 205 ASP B C 1
ATOM 3642 O O . ASP B 1 187 ? 5.294 22.946 47.692 1.00 42.93 205 ASP B O 1
ATOM 3647 N N . ALA B 1 188 ? 4.047 24.166 49.151 1.00 40.47 206 ALA B N 1
ATOM 3648 C CA . ALA B 1 188 ? 4.360 23.332 50.327 1.00 39.99 206 ALA B CA 1
ATOM 3649 C C . ALA B 1 188 ? 3.686 21.981 50.183 1.00 35.77 206 ALA B C 1
ATOM 3650 O O . ALA B 1 188 ? 4.146 21.037 50.814 1.00 35.67 206 ALA B O 1
ATOM 3652 N N . GLN B 1 189 ? 2.619 21.919 49.399 1.00 39.26 207 GLN B N 1
ATOM 3653 C CA . GLN B 1 189 ? 2.064 20.594 49.133 1.00 38.43 207 GLN B CA 1
ATOM 3654 C C . GLN B 1 189 ? 3.099 19.696 48.468 1.00 37.74 207 GLN B C 1
ATOM 3655 O O . GLN B 1 189 ? 3.239 18.523 48.838 1.00 38.02 207 GLN B O 1
ATOM 3661 N N . THR B 1 190 ? 3.846 20.228 47.490 1.00 38.22 208 THR B N 1
ATOM 3662 C CA . THR B 1 190 ? 4.913 19.428 46.893 1.00 37.46 208 THR B CA 1
ATOM 3663 C C . THR B 1 190 ? 6.085 19.278 47.851 1.00 40.66 208 THR B C 1
ATOM 3664 O O . THR B 1 190 ? 6.791 18.264 47.810 1.00 37.95 208 THR B O 1
ATOM 3668 N N . ASN B 1 191 ? 6.319 20.282 48.704 1.00 42.15 209 ASN B N 1
ATOM 3669 C CA . ASN B 1 191 ? 7.334 20.129 49.738 1.00 38.42 209 ASN B CA 1
ATOM 3670 C C . ASN B 1 191 ? 6.993 18.965 50.653 1.00 40.55 209 ASN B C 1
ATOM 3671 O O . ASN B 1 191 ? 7.882 18.221 51.083 1.00 38.59 209 ASN B O 1
ATOM 3676 N N . GLY B 1 192 ? 5.708 18.792 50.963 1.00 40.42 210 GLY B N 1
ATOM 3677 C CA . GLY B 1 192 ? 5.296 17.624 51.719 1.00 38.39 210 GLY B CA 1
ATOM 3678 C C . GLY B 1 192 ? 5.659 16.337 51.010 1.00 38.01 210 GLY B C 1
ATOM 3679 O O . GLY B 1 192 ? 6.109 15.377 51.641 1.00 38.22 210 GLY B O 1
ATOM 3680 N N . GLU B 1 193 ? 5.516 16.322 49.679 1.00 37.76 211 GLU B N 1
ATOM 3681 C CA . GLU B 1 193 ? 5.776 15.108 48.901 1.00 40.46 211 GLU B CA 1
ATOM 3682 C C . GLU B 1 193 ? 7.225 14.667 49.038 1.00 39.36 211 GLU B C 1
ATOM 3683 O O . GLU B 1 193 ? 7.514 13.460 49.114 1.00 37.01 211 GLU B O 1
ATOM 3689 N N . PHE B 1 194 ? 8.148 15.636 49.088 1.00 31.97 212 PHE B N 1
ATOM 3690 C CA . PHE B 1 194 ? 9.551 15.303 49.298 1.00 35.87 212 PHE B CA 1
ATOM 3691 C C . PHE B 1 194 ? 9.764 14.599 50.640 1.00 41.21 212 PHE B C 1
ATOM 3692 O O . PHE B 1 194 ? 10.511 13.612 50.714 1.00 40.53 212 PHE B O 1
ATOM 3700 N N . VAL B 1 195 ? 9.099 15.076 51.708 1.00 36.72 213 VAL B N 1
ATOM 3701 C CA . VAL B 1 195 ? 9.245 14.456 53.024 1.00 34.19 213 VAL B CA 1
ATOM 3702 C C . VAL B 1 195 ? 8.653 13.053 53.026 1.00 37.43 213 VAL B C 1
ATOM 3703 O O . VAL B 1 195 ? 9.301 12.091 53.457 1.00 37.57 213 VAL B O 1
ATOM 3707 N N . ALA B 1 196 ? 7.405 12.919 52.566 1.00 37.73 214 ALA B N 1
ATOM 3708 C CA . ALA B 1 196 ? 6.791 11.600 52.449 1.00 39.24 214 ALA B CA 1
ATOM 3709 C C . ALA B 1 196 ? 7.673 10.634 51.664 1.00 40.47 214 ALA B C 1
ATOM 3710 O O . ALA B 1 196 ? 7.804 9.458 52.030 1.00 44.51 214 ALA B O 1
ATOM 3712 N N . TYR B 1 197 ? 8.306 11.107 50.594 1.00 40.19 215 TYR B N 1
ATOM 3713 C CA . TYR B 1 197 ? 9.149 10.192 49.834 1.00 43.22 215 TYR B CA 1
ATOM 3714 C C . TYR B 1 197 ? 10.417 9.843 50.603 1.00 42.23 215 TYR B C 1
ATOM 3715 O O . TYR B 1 197 ? 10.844 8.685 50.597 1.00 47.57 215 TYR B O 1
ATOM 3724 N N . ALA B 1 198 ? 11.030 10.822 51.273 1.00 36.98 216 ALA B N 1
ATOM 3725 C CA . ALA B 1 198 ? 12.267 10.547 52.001 1.00 42.05 216 ALA B CA 1
ATOM 3726 C C . ALA B 1 198 ? 12.052 9.525 53.120 1.00 43.93 216 ALA B C 1
ATOM 3727 O O . ALA B 1 198 ? 12.931 8.700 53.391 1.00 44.33 216 ALA B O 1
ATOM 3729 N N . ILE B 1 199 ? 10.906 9.583 53.802 1.00 39.86 217 ILE B N 1
ATOM 3730 C CA . ILE B 1 199 ? 10.619 8.609 54.849 1.00 41.46 217 ILE B CA 1
ATOM 3731 C C . ILE B 1 199 ? 10.547 7.202 54.255 1.00 48.51 217 ILE B C 1
ATOM 3732 O O . ILE B 1 199 ? 11.248 6.277 54.697 1.00 41.93 217 ILE B O 1
ATOM 3737 N N . ASN B 1 200 ? 9.723 7.028 53.214 1.00 46.28 218 ASN B N 1
ATOM 3738 C CA . ASN B 1 200 ? 9.559 5.698 52.640 1.00 42.19 218 ASN B CA 1
ATOM 3739 C C . ASN B 1 200 ? 10.833 5.246 51.945 1.00 43.50 218 ASN B C 1
ATOM 3740 O O . ASN B 1 200 ? 11.182 4.061 52.005 1.00 39.38 218 ASN B O 1
ATOM 3745 N N . TYR B 1 201 ? 11.562 6.177 51.324 1.00 44.89 219 TYR B N 1
ATOM 3746 C CA . TYR B 1 201 ? 12.778 5.791 50.621 1.00 44.70 219 TYR B CA 1
ATOM 3747 C C . TYR B 1 201 ? 13.862 5.390 51.608 1.00 42.62 219 TYR B C 1
ATOM 3748 O O . TYR B 1 201 ? 14.445 4.303 51.497 1.00 40.95 219 TYR B O 1
ATOM 3757 N N . ILE B 1 202 ? 14.120 6.246 52.603 1.00 43.64 220 ILE B N 1
ATOM 3758 C CA . ILE B 1 202 ? 15.216 6.008 53.541 1.00 45.90 220 ILE B CA 1
ATOM 3759 C C . ILE B 1 202 ? 14.970 4.733 54.348 1.00 43.74 220 ILE B C 1
ATOM 3760 O O . ILE B 1 202 ? 15.867 3.893 54.498 1.00 44.33 220 ILE B O 1
ATOM 3765 N N . SER B 1 203 ? 13.754 4.562 54.873 1.00 39.13 221 SER B N 1
ATOM 3766 C CA . SER B 1 203 ? 13.441 3.311 55.554 1.00 44.96 221 SER B CA 1
ATOM 3767 C C . SER B 1 203 ? 13.630 2.126 54.614 1.00 50.90 221 SER B C 1
ATOM 3768 O O . SER B 1 203 ? 14.304 1.147 54.957 1.00 47.66 221 SER B O 1
ATOM 3771 N N . GLY B 1 204 ? 13.083 2.228 53.396 1.00 45.13 222 GLY B N 1
ATOM 3772 C CA . GLY B 1 204 ? 13.067 1.112 52.472 1.00 47.29 222 GLY B CA 1
ATOM 3773 C C . GLY B 1 204 ? 14.432 0.672 51.990 1.00 50.24 222 GLY B C 1
ATOM 3774 O O . GLY B 1 204 ? 14.560 -0.449 51.485 1.00 50.15 222 GLY B O 1
ATOM 3775 N N . ILE B 1 205 ? 15.448 1.526 52.121 1.00 43.27 223 ILE B N 1
ATOM 3776 C CA . ILE B 1 205 ? 16.817 1.158 51.766 1.00 47.91 223 ILE B CA 1
ATOM 3777 C C . ILE B 1 205 ? 17.656 0.859 53.001 1.00 48.38 223 ILE B C 1
ATOM 3778 O O . ILE B 1 205 ? 18.875 0.692 52.892 1.00 53.54 223 ILE B O 1
ATOM 3783 N N . SER B 1 206 ? 17.034 0.797 54.173 1.00 46.79 224 SER B N 1
ATOM 3784 C CA . SER B 1 206 ? 17.734 0.603 55.434 1.00 50.67 224 SER B CA 1
ATOM 3785 C C . SER B 1 206 ? 17.159 -0.585 56.199 1.00 49.56 224 SER B C 1
ATOM 3786 O O . SER B 1 206 ? 17.017 -0.549 57.425 1.00 47.89 224 SER B O 1
ATOM 3789 N N . GLY B 1 207 ? 16.841 -1.666 55.485 1.00 49.80 225 GLY B N 1
ATOM 3790 C CA . GLY B 1 207 ? 16.190 -2.807 56.103 1.00 44.90 225 GLY B CA 1
ATOM 3791 C C . GLY B 1 207 ? 14.835 -2.480 56.680 1.00 48.48 225 GLY B C 1
ATOM 3792 O O . GLY B 1 207 ? 14.411 -3.108 57.656 1.00 55.69 225 GLY B O 1
ATOM 3793 N N . ASP B 1 208 ? 14.150 -1.490 56.112 1.00 52.00 226 ASP B N 1
ATOM 3794 C CA . ASP B 1 208 ? 12.858 -1.017 56.608 1.00 53.32 226 ASP B CA 1
ATOM 3795 C C . ASP B 1 208 ? 12.943 -0.593 58.073 1.00 49.15 226 ASP B C 1
ATOM 3796 O O . ASP B 1 208 ? 11.967 -0.681 58.822 1.00 48.59 226 ASP B O 1
ATOM 3801 N N . ALA B 1 209 ? 14.121 -0.105 58.463 1.00 47.61 227 ALA B N 1
ATOM 3802 C CA . ALA B 1 209 ? 14.326 0.454 59.791 1.00 48.20 227 ALA B CA 1
ATOM 3803 C C . ALA B 1 209 ? 13.376 1.616 60.051 1.00 51.06 227 ALA B C 1
ATOM 3804 O O . ALA B 1 209 ? 13.029 2.376 59.138 1.00 44.94 227 ALA B O 1
ATOM 3806 N N . ASN B 1 210 ? 12.949 1.747 61.308 1.00 52.58 228 ASN B N 1
ATOM 3807 C CA . ASN B 1 210 ? 12.292 2.979 61.718 1.00 51.87 228 ASN B CA 1
ATOM 3808 C C . ASN B 1 210 ? 13.253 4.145 61.510 1.00 45.13 228 ASN B C 1
ATOM 3809 O O . ASN B 1 210 ? 14.477 4.002 61.610 1.00 47.51 228 ASN B O 1
ATOM 3814 N N . VAL B 1 211 ? 12.695 5.299 61.164 1.00 44.54 229 VAL B N 1
ATOM 3815 C CA . VAL B 1 211 ? 13.472 6.518 60.993 1.00 43.51 229 VAL B CA 1
ATOM 3816 C C . VAL B 1 211 ? 12.847 7.591 61.870 1.00 40.36 229 VAL B C 1
ATOM 3817 O O . VAL B 1 211 ? 11.749 7.424 62.402 1.00 38.46 229 VAL B O 1
ATOM 3821 N N . SER B 1 212 ? 13.574 8.694 62.038 1.00 38.49 230 SER B N 1
ATOM 3822 C CA . SER B 1 212 ? 13.053 9.865 62.738 1.00 43.52 230 SER B CA 1
ATOM 3823 C C . SER B 1 212 ? 13.303 11.121 61.919 1.00 40.94 230 SER B C 1
ATOM 3824 O O . SER B 1 212 ? 14.276 11.196 61.159 1.00 39.23 230 SER B O 1
ATOM 3827 N N . VAL B 1 213 ? 12.434 12.120 62.105 1.00 40.83 231 VAL B N 1
ATOM 3828 C CA . VAL B 1 213 ? 12.473 13.367 61.343 1.00 42.37 231 VAL B CA 1
ATOM 3829 C C . VAL B 1 213 ? 12.699 14.560 62.278 1.00 46.90 231 VAL B C 1
ATOM 3830 O O . VAL B 1 213 ? 11.936 14.772 63.234 1.00 44.36 231 VAL B O 1
ATOM 3834 N N . VAL B 1 214 ? 13.728 15.354 61.978 1.00 45.71 232 VAL B N 1
ATOM 3835 C CA . VAL B 1 214 ? 13.983 16.631 62.643 1.00 45.87 232 VAL B CA 1
ATOM 3836 C C . VAL B 1 214 ? 13.721 17.737 61.636 1.00 41.67 232 VAL B C 1
ATOM 3837 O O . VAL B 1 214 ? 14.260 17.705 60.523 1.00 42.33 232 VAL B O 1
ATOM 3841 N N . SER B 1 215 ? 12.906 18.714 62.021 1.00 41.27 233 SER B N 1
ATOM 3842 C CA . SER B 1 215 ? 12.495 19.768 61.104 1.00 38.94 233 SER B CA 1
ATOM 3843 C C . SER B 1 215 ? 12.656 21.150 61.731 1.00 43.45 233 SER B C 1
ATOM 3844 O O . SER B 1 215 ? 12.715 21.312 62.951 1.00 40.88 233 SER B O 1
ATOM 3847 N N . TRP B 1 216 ? 12.704 22.156 60.863 1.00 49.32 234 TRP B N 1
ATOM 3848 C CA . TRP B 1 216 ? 12.820 23.549 61.266 1.00 42.03 234 TRP B CA 1
ATOM 3849 C C . TRP B 1 216 ? 11.816 24.367 60.473 1.00 42.65 234 TRP B C 1
ATOM 3850 O O . TRP B 1 216 ? 11.751 24.247 59.247 1.00 43.40 234 TRP B O 1
ATOM 3861 N N . SER B 1 217 ? 11.021 25.176 61.171 1.00 45.99 235 SER B N 1
ATOM 3862 C CA . SER B 1 217 ? 10.072 26.093 60.537 1.00 44.83 235 SER B CA 1
ATOM 3863 C C . SER B 1 217 ? 9.113 25.286 59.666 1.00 42.01 235 SER B C 1
ATOM 3864 O O . SER B 1 217 ? 8.487 24.341 60.172 1.00 39.69 235 SER B O 1
ATOM 3867 N N . GLN B 1 218 ? 8.978 25.594 58.376 1.00 45.12 236 GLN B N 1
ATOM 3868 C CA . GLN B 1 218 ? 8.009 24.933 57.509 1.00 42.45 236 GLN B CA 1
ATOM 3869 C C . GLN B 1 218 ? 8.247 23.429 57.389 1.00 41.93 236 GLN B C 1
ATOM 3870 O O . GLN B 1 218 ? 7.321 22.695 57.017 1.00 35.31 236 GLN B O 1
ATOM 3876 N N . GLY B 1 219 ? 9.460 22.959 57.701 1.00 40.88 237 GLY B N 1
ATOM 3877 C CA . GLY B 1 219 ? 9.728 21.533 57.671 1.00 37.52 237 GLY B CA 1
ATOM 3878 C C . GLY B 1 219 ? 8.714 20.724 58.460 1.00 42.91 237 GLY B C 1
ATOM 3879 O O . GLY B 1 219 ? 8.297 19.642 58.035 1.00 39.72 237 GLY B O 1
ATOM 3880 N N . GLY B 1 220 ? 8.292 21.240 59.614 1.00 39.29 238 GLY B N 1
ATOM 3881 C CA . GLY B 1 220 ? 7.311 20.522 60.408 1.00 37.24 238 GLY B CA 1
ATOM 3882 C C . GLY B 1 220 ? 5.940 20.557 59.769 1.00 40.48 238 GLY B C 1
ATOM 3883 O O . GLY B 1 220 ? 5.218 19.555 59.769 1.00 43.24 238 GLY B O 1
ATOM 3884 N N . LEU B 1 221 ? 5.557 21.716 59.231 1.00 38.73 239 LEU B N 1
ATOM 3885 C CA . LEU B 1 221 ? 4.395 21.784 58.350 1.00 41.95 239 LEU B CA 1
ATOM 3886 C C . LEU B 1 221 ? 4.478 20.734 57.243 1.00 43.68 239 LEU B C 1
ATOM 3887 O O . LEU B 1 221 ? 3.522 19.987 57.003 1.00 42.82 239 LEU B O 1
ATOM 3892 N N . ASP B 1 222 ? 5.622 20.664 56.555 1.00 40.37 240 ASP B N 1
ATOM 3893 C CA . ASP B 1 222 ? 5.754 19.719 55.450 1.00 41.40 240 ASP B CA 1
ATOM 3894 C C . ASP B 1 222 ? 5.677 18.276 55.937 1.00 45.35 240 ASP B C 1
ATOM 3895 O O . ASP B 1 222 ? 5.234 17.389 55.192 1.00 41.16 240 ASP B O 1
ATOM 3900 N N . THR B 1 223 ? 6.093 18.030 57.183 1.00 45.47 241 THR B N 1
ATOM 3901 C CA . THR B 1 223 ? 6.077 16.684 57.742 1.00 43.42 241 THR B CA 1
ATOM 3902 C C . THR B 1 223 ? 4.681 16.300 58.229 1.00 43.60 241 THR B C 1
ATOM 3903 O O . THR B 1 223 ? 4.235 15.168 58.001 1.00 44.94 241 THR B O 1
ATOM 3907 N N . GLN B 1 224 ? 3.966 17.225 58.882 1.00 40.68 242 GLN B N 1
ATOM 3908 C CA . GLN B 1 224 ? 2.574 16.947 59.231 1.00 40.86 242 GLN B CA 1
ATOM 3909 C C . GLN B 1 224 ? 1.746 16.677 57.979 1.00 44.47 242 GLN B C 1
ATOM 3910 O O . GLN B 1 224 ? 0.910 15.762 57.955 1.00 40.80 242 GLN B O 1
ATOM 3916 N N . TRP B 1 225 ? 1.986 17.455 56.918 1.00 41.70 243 TRP B N 1
ATOM 3917 C CA . TRP B 1 225 ? 1.299 17.237 55.654 1.00 40.46 243 TRP B CA 1
ATOM 3918 C C . TRP B 1 225 ? 1.576 15.842 55.122 1.00 40.01 243 TRP B C 1
ATOM 3919 O O . TRP B 1 225 ? 0.656 15.133 54.701 1.00 40.16 243 TRP B O 1
ATOM 3930 N N . ALA B 1 226 ? 2.845 15.431 55.140 1.00 37.75 244 ALA B N 1
ATOM 3931 C CA . ALA B 1 226 ? 3.203 14.100 54.674 1.00 35.83 244 ALA B CA 1
ATOM 3932 C C . ALA B 1 226 ? 2.469 13.022 55.473 1.00 42.33 244 ALA B C 1
ATOM 3933 O O . ALA B 1 226 ? 1.829 12.136 54.892 1.00 43.97 244 ALA B O 1
ATOM 3935 N N . PHE B 1 227 ? 2.530 13.099 56.812 1.00 44.72 245 PHE B N 1
ATOM 3936 C CA . PHE B 1 227 ? 1.806 12.164 57.676 1.00 40.43 245 PHE B CA 1
ATOM 3937 C C . PHE B 1 227 ? 0.318 12.144 57.345 1.00 43.46 245 PHE B C 1
ATOM 3938 O O . PHE B 1 227 ? -0.300 11.075 57.277 1.00 45.44 245 PHE B O 1
ATOM 3946 N N . THR B 1 228 ? -0.272 13.322 57.130 1.00 39.00 246 THR B N 1
ATOM 3947 C CA . THR B 1 228 ? -1.711 13.415 56.897 1.00 42.63 246 THR B CA 1
ATOM 3948 C C . THR B 1 228 ? -2.141 12.706 55.610 1.00 47.55 246 THR B C 1
ATOM 3949 O O . THR B 1 228 ? -3.181 12.034 55.584 1.00 48.35 246 THR B O 1
ATOM 3953 N N . TYR B 1 229 ? -1.367 12.845 54.525 1.00 41.79 247 TYR B N 1
ATOM 3954 C CA . TYR B 1 229 ? -1.839 12.423 53.207 1.00 45.25 247 TYR B CA 1
ATOM 3955 C C . TYR B 1 229 ? -1.087 11.226 52.638 1.00 47.15 247 TYR B C 1
ATOM 3956 O O . TYR B 1 229 ? -1.559 10.628 51.660 1.00 41.98 247 TYR B O 1
ATOM 3965 N N . TRP B 1 230 ? 0.050 10.849 53.229 1.00 47.50 248 TRP B N 1
ATOM 3966 C CA . TRP B 1 230 ? 0.737 9.590 52.928 1.00 46.15 248 TRP B CA 1
ATOM 3967 C C . TRP B 1 230 ? 0.748 8.761 54.211 1.00 43.91 248 TRP B C 1
ATOM 3968 O O . TRP B 1 230 ? 1.762 8.720 54.931 1.00 41.00 248 TRP B O 1
ATOM 3979 N N . PRO B 1 231 ? -0.369 8.104 54.543 1.00 47.24 249 PRO B N 1
ATOM 3980 C CA . PRO B 1 231 ? -0.424 7.339 55.807 1.00 47.20 249 PRO B CA 1
ATOM 3981 C C . PRO B 1 231 ? 0.646 6.267 55.926 1.00 46.65 249 PRO B C 1
ATOM 3982 O O . PRO B 1 231 ? 1.057 5.956 57.053 1.00 44.33 249 PRO B O 1
ATOM 3986 N N . SER B 1 232 ? 1.128 5.714 54.803 1.00 45.09 250 SER B N 1
ATOM 3987 C CA . SER B 1 232 ? 2.174 4.690 54.811 1.00 41.96 250 SER B CA 1
ATOM 3988 C C . SER B 1 232 ? 3.443 5.146 55.533 1.00 43.35 250 SER B C 1
ATOM 3989 O O . SER B 1 232 ? 4.306 4.326 55.868 1.00 48.90 250 SER B O 1
ATOM 3992 N N . THR B 1 233 ? 3.573 6.449 55.770 1.00 42.08 251 THR B N 1
ATOM 3993 C CA . THR B 1 233 ? 4.754 7.015 56.407 1.00 42.63 251 THR B CA 1
ATOM 3994 C C . THR B 1 233 ? 4.679 6.986 57.930 1.00 44.02 251 THR B C 1
ATOM 3995 O O . THR B 1 233 ? 5.724 7.013 58.595 1.00 42.29 251 THR B O 1
ATOM 3999 N N . ARG B 1 234 ? 3.468 6.918 58.488 1.00 40.90 252 ARG B N 1
ATOM 4000 C CA . ARG B 1 234 ? 3.292 6.996 59.933 1.00 43.77 252 ARG B CA 1
ATOM 4001 C C . ARG B 1 234 ? 3.928 5.808 60.659 1.00 47.69 252 ARG B C 1
ATOM 4002 O O . ARG B 1 234 ? 4.553 5.974 61.712 1.00 50.19 252 ARG B O 1
ATOM 4010 N N . ALA B 1 235 ? 3.773 4.601 60.121 1.00 46.77 253 ALA B N 1
ATOM 4011 C CA . ALA B 1 235 ? 4.307 3.425 60.795 1.00 45.67 253 ALA B CA 1
ATOM 4012 C C . ALA B 1 235 ? 5.829 3.378 60.806 1.00 45.89 253 ALA B C 1
ATOM 4013 O O . ALA B 1 235 ? 6.394 2.482 61.438 1.00 44.50 253 ALA B O 1
ATOM 4015 N N . LEU B 1 236 ? 6.509 4.300 60.122 1.00 43.61 254 LEU B N 1
ATOM 4016 C CA . LEU B 1 236 ? 7.951 4.204 59.951 1.00 42.90 254 LEU B CA 1
ATOM 4017 C C . LEU B 1 236 ? 8.742 5.229 60.755 1.00 45.69 254 LEU B C 1
ATOM 4018 O O . LEU B 1 236 ? 9.976 5.139 60.788 1.00 48.78 254 LEU B O 1
ATOM 4023 N N . VAL B 1 237 ? 8.085 6.183 61.413 1.00 42.31 255 VAL B N 1
ATOM 4024 C CA . VAL B 1 237 ? 8.772 7.286 62.083 1.00 48.97 255 VAL B CA 1
ATOM 4025 C C . VAL B 1 237 ? 8.671 7.090 63.592 1.00 46.72 255 VAL B C 1
ATOM 4026 O O . VAL B 1 237 ? 7.588 7.225 64.175 1.00 47.49 255 VAL B O 1
ATOM 4030 N N . SER B 1 238 ? 9.808 6.810 64.235 1.00 47.35 256 SER B N 1
ATOM 4031 C CA . SER B 1 238 ? 9.843 6.770 65.697 1.00 52.71 256 SER B CA 1
ATOM 4032 C C . SER B 1 238 ? 9.615 8.155 66.297 1.00 49.35 256 SER B C 1
ATOM 4033 O O . SER B 1 238 ? 8.716 8.341 67.127 1.00 50.99 256 SER B O 1
ATOM 4036 N N . ASP B 1 239 ? 10.405 9.149 65.875 1.00 49.34 257 ASP B N 1
ATOM 4037 C CA . ASP B 1 239 ? 10.375 10.472 66.495 1.00 50.95 257 ASP B CA 1
ATOM 4038 C C . ASP B 1 239 ? 10.269 11.591 65.468 1.00 48.45 257 ASP B C 1
ATOM 4039 O O . ASP B 1 239 ? 10.987 11.607 64.461 1.00 45.93 257 ASP B O 1
ATOM 4044 N N . PHE B 1 240 ? 9.375 12.532 65.749 1.00 46.36 258 PHE B N 1
ATOM 4045 C CA . PHE B 1 240 ? 9.270 13.787 65.013 1.00 45.97 258 PHE B CA 1
ATOM 4046 C C . PHE B 1 240 ? 9.620 14.912 65.990 1.00 46.97 258 PHE B C 1
ATOM 4047 O O . PHE B 1 240 ? 8.867 15.183 66.935 1.00 42.86 258 PHE B O 1
ATOM 4055 N N . VAL B 1 241 ? 10.771 15.547 65.778 1.00 45.72 259 VAL B N 1
ATOM 4056 C CA . VAL B 1 241 ? 11.245 16.638 66.631 1.00 43.94 259 VAL B CA 1
ATOM 4057 C C . VAL B 1 241 ? 11.227 17.933 65.821 1.00 42.03 259 VAL B C 1
ATOM 4058 O O . VAL B 1 241 ? 12.250 18.303 65.220 1.00 43.33 259 VAL B O 1
ATOM 4062 N N . PRO B 1 242 ? 10.098 18.640 65.746 1.00 41.20 260 PRO B N 1
ATOM 4063 C CA . PRO B 1 242 ? 10.075 19.921 65.016 1.00 42.94 260 PRO B CA 1
ATOM 4064 C C . PRO B 1 242 ? 10.579 21.075 65.882 1.00 42.57 260 PRO B C 1
ATOM 4065 O O . PRO B 1 242 ? 10.097 21.284 66.997 1.00 42.07 260 PRO B O 1
ATOM 4069 N N . VAL B 1 243 ? 11.547 21.830 65.347 1.00 43.36 261 VAL B N 1
ATOM 4070 C CA . VAL B 1 243 ? 12.128 23.011 65.984 1.00 40.89 261 VAL B CA 1
ATOM 4071 C C . VAL B 1 243 ? 11.549 24.258 65.330 1.00 43.74 261 VAL B C 1
ATOM 4072 O O . VAL B 1 243 ? 11.671 24.439 64.112 1.00 44.97 261 VAL B O 1
ATOM 4076 N N . SER B 1 244 ? 10.986 25.153 66.144 1.00 46.57 262 SER B N 1
ATOM 4077 C CA . SER B 1 244 ? 10.306 26.361 65.673 1.00 46.93 262 SER B CA 1
ATOM 4078 C C . SER B 1 244 ? 9.215 26.060 64.646 1.00 48.46 262 SER B C 1
ATOM 4079 O O . SER B 1 244 ? 9.099 26.806 63.659 1.00 48.41 262 SER B O 1
ATOM 4082 N N . PRO B 1 245 ? 8.404 25.010 64.806 1.00 45.28 263 PRO B N 1
ATOM 4083 C CA . PRO B 1 245 ? 7.403 24.724 63.770 1.00 48.30 263 PRO B CA 1
ATOM 4084 C C . PRO B 1 245 ? 6.308 25.777 63.767 1.00 44.26 263 PRO B C 1
ATOM 4085 O O . PRO B 1 245 ? 6.147 26.557 64.708 1.00 45.78 263 PRO B O 1
ATOM 4089 N N . ASP B 1 246 ? 5.561 25.806 62.668 1.00 46.70 264 ASP B N 1
ATOM 4090 C CA . ASP B 1 246 ? 4.439 26.721 62.508 1.00 47.13 264 ASP B CA 1
ATOM 4091 C C . ASP B 1 246 ? 3.215 25.918 62.056 1.00 43.86 264 ASP B C 1
ATOM 4092 O O . ASP B 1 246 ? 2.746 26.056 60.929 1.00 40.81 264 ASP B O 1
ATOM 4097 N N . PHE B 1 247 ? 2.684 25.089 62.962 1.00 42.15 265 PHE B N 1
ATOM 4098 C CA . PHE B 1 247 ? 1.548 24.228 62.631 1.00 42.99 265 PHE B CA 1
ATOM 4099 C C . PHE B 1 247 ? 0.248 24.999 62.399 1.00 43.65 265 PHE B C 1
ATOM 4100 O O . PHE B 1 247 ? -0.719 24.415 61.898 1.00 44.16 265 PHE B O 1
ATOM 4108 N N . HIS B 1 248 ? 0.189 26.282 62.738 1.00 42.19 266 HIS B N 1
ATOM 4109 C CA . HIS B 1 248 ? -0.959 27.104 62.379 1.00 46.39 266 HIS B CA 1
ATOM 4110 C C . HIS B 1 248 ? -0.556 28.263 61.478 1.00 45.89 266 HIS B C 1
ATOM 4111 O O . HIS B 1 248 ? -1.357 29.182 61.263 1.00 45.07 266 HIS B O 1
ATOM 4118 N N . GLY B 1 249 ? 0.659 28.229 60.929 1.00 47.14 267 GLY B N 1
ATOM 4119 C CA . GLY B 1 249 ? 1.138 29.326 60.114 1.00 41.68 267 GLY B CA 1
ATOM 4120 C C . GLY B 1 249 ? 1.710 30.440 60.974 1.00 47.34 267 GLY B C 1
ATOM 4121 O O . GLY B 1 249 ? 2.253 30.213 62.058 1.00 45.13 267 GLY B O 1
ATOM 4122 N N . THR B 1 250 ? 1.573 31.666 60.480 1.00 46.60 268 THR B N 1
ATOM 4123 C CA . THR B 1 250 ? 2.150 32.820 61.148 1.00 42.91 268 THR B CA 1
ATOM 4124 C C . THR B 1 250 ? 1.434 34.045 60.614 1.00 43.32 268 THR B C 1
ATOM 4125 O O . THR B 1 250 ? 1.291 34.196 59.395 1.00 43.28 268 THR B O 1
ATOM 4129 N N . VAL B 1 251 ? 0.954 34.897 61.521 1.00 37.95 269 VAL B N 1
ATOM 4130 C CA . VAL B 1 251 ? 0.274 36.099 61.067 1.00 39.82 269 VAL B CA 1
ATOM 4131 C C . VAL B 1 251 ? 1.242 37.040 60.380 1.00 40.87 269 VAL B C 1
ATOM 4132 O O . VAL B 1 251 ? 0.818 37.898 59.598 1.00 43.56 269 VAL B O 1
ATOM 4136 N N . LEU B 1 252 ? 2.543 36.867 60.621 1.00 37.89 270 LEU B N 1
ATOM 4137 C CA . LEU B 1 252 ? 3.542 37.718 59.991 1.00 39.21 270 LEU B CA 1
ATOM 4138 C C . LEU B 1 252 ? 3.517 37.585 58.474 1.00 44.65 270 LEU B C 1
ATOM 4139 O O . LEU B 1 252 ? 3.821 38.554 57.767 1.00 42.00 270 LEU B O 1
ATOM 4144 N N . ALA B 1 253 ? 3.137 36.404 57.958 1.00 46.42 271 ALA B N 1
ATOM 4145 C CA . ALA B 1 253 ? 2.987 36.225 56.516 1.00 41.44 271 ALA B CA 1
ATOM 4146 C C . ALA B 1 253 ? 1.778 36.993 55.978 1.00 43.03 271 ALA B C 1
ATOM 4147 O O . ALA B 1 253 ? 1.855 37.606 54.906 1.00 41.62 271 ALA B O 1
ATOM 4149 N N . ASN B 1 254 ? 0.651 36.974 56.700 1.00 41.95 272 ASN B N 1
ATOM 4150 C CA . ASN B 1 254 ? -0.491 37.793 56.292 1.00 44.72 272 ASN B CA 1
ATOM 4151 C C . ASN B 1 254 ? -0.118 39.265 56.211 1.00 45.58 272 ASN B C 1
ATOM 4152 O O . ASN B 1 254 ? -0.549 39.977 55.298 1.00 50.26 272 ASN B O 1
ATOM 4157 N N . VAL B 1 255 ? 0.679 39.741 57.163 1.00 45.65 273 VAL B N 1
ATOM 4158 C CA . VAL B 1 255 ? 1.017 41.157 57.204 1.00 41.50 273 VAL B CA 1
ATOM 4159 C C . VAL B 1 255 ? 1.988 41.508 56.086 1.00 44.53 273 VAL B C 1
ATOM 4160 O O . VAL B 1 255 ? 1.789 42.491 55.356 1.00 38.52 273 VAL B O 1
ATOM 4164 N N . ILE B 1 256 ? 3.059 40.715 55.941 1.00 41.40 274 ILE B N 1
ATOM 4165 C CA . ILE B 1 256 ? 4.114 41.035 54.981 1.00 43.31 274 ILE B CA 1
ATOM 4166 C C . ILE B 1 256 ? 3.628 40.866 53.541 1.00 40.00 274 ILE B C 1
ATOM 4167 O O . ILE B 1 256 ? 4.150 41.516 52.631 1.00 37.88 274 ILE B O 1
ATOM 4172 N N . CYS B 1 257 ? 2.611 40.039 53.317 1.00 41.43 275 CYS B N 1
ATOM 4173 C CA . CYS B 1 257 ? 2.068 39.795 51.987 1.00 44.40 275 CYS B CA 1
ATOM 4174 C C . CYS B 1 257 ? 0.752 40.512 51.769 1.00 46.49 275 CYS B C 1
ATOM 4175 O O . CYS B 1 257 ? 0.121 40.310 50.726 1.00 50.36 275 CYS B O 1
ATOM 4178 N N . LEU B 1 258 ? 0.385 41.405 52.698 1.00 44.71 276 LEU B N 1
ATOM 4179 C CA . LEU B 1 258 ? -0.860 42.214 52.587 1.00 46.97 276 LEU B CA 1
ATOM 4180 C C . LEU B 1 258 ? -1.954 41.281 52.107 1.00 53.05 276 LEU B C 1
ATOM 4181 O O . LEU B 1 258 ? -2.690 41.648 51.187 1.00 56.35 276 LEU B O 1
ATOM 4186 N N . ASN B 1 259 ? -2.082 40.144 52.775 1.00 49.39 277 ASN B N 1
ATOM 4187 C CA . ASN B 1 259 ? -2.988 39.100 52.252 1.00 59.25 277 ASN B CA 1
ATOM 4188 C C . ASN B 1 259 ? -4.129 38.807 53.216 1.00 53.93 277 ASN B C 1
ATOM 4189 O O . ASN B 1 259 ? -3.888 38.753 54.420 1.00 61.92 277 ASN B O 1
ATOM 4194 N N . PRO B 1 260 ? -5.365 38.647 52.707 1.00 59.32 278 PRO B N 1
ATOM 4195 C CA . PRO B 1 260 ? -6.499 38.319 53.547 1.00 60.70 278 PRO B CA 1
ATOM 4196 C C . PRO B 1 260 ? -6.353 36.867 53.992 1.00 63.75 278 PRO B C 1
ATOM 4197 O O . PRO B 1 260 ? -6.859 36.528 55.033 1.00 63.10 278 PRO B O 1
ATOM 4201 N N . GLY B 1 261 ? -5.679 36.060 53.175 1.00 64.12 279 GLY B N 1
ATOM 4202 C CA . GLY B 1 261 ? -5.560 34.627 53.480 1.00 60.47 279 GLY B CA 1
ATOM 4203 C C . GLY B 1 261 ? -6.743 33.914 52.864 1.00 60.33 279 GLY B C 1
ATOM 4204 O O . GLY B 1 261 ? -7.442 34.544 52.058 1.00 58.39 279 GLY B O 1
ATOM 4205 N N . ALA B 1 262 ? -6.970 32.665 53.251 1.00 58.91 280 ALA B N 1
ATOM 4206 C CA . ALA B 1 262 ? -8.139 31.916 52.749 1.00 58.57 280 ALA B CA 1
ATOM 4207 C C . ALA B 1 262 ? -8.061 31.870 51.227 1.00 58.03 280 ALA B C 1
ATOM 4208 O O . ALA B 1 262 ? -9.112 31.904 50.583 1.00 61.61 280 ALA B O 1
ATOM 4210 N N . GLY B 1 263 ? -6.841 31.809 50.694 1.00 58.05 281 GLY B N 1
ATOM 4211 C CA . GLY B 1 263 ? -6.640 31.709 49.240 1.00 57.79 281 GLY B CA 1
ATOM 4212 C C . GLY B 1 263 ? -6.930 33.026 48.589 1.00 60.59 281 GLY B C 1
ATOM 4213 O O . GLY B 1 263 ? -7.020 33.069 47.355 1.00 71.92 281 GLY B O 1
ATOM 4214 N N . GLY B 1 264 ? -7.059 34.064 49.402 1.00 59.46 282 GLY B N 1
ATOM 4215 C CA . GLY B 1 264 ? -7.460 35.360 48.850 1.00 61.63 282 GLY B CA 1
ATOM 4216 C C . GLY B 1 264 ? -6.363 36.006 48.054 1.00 63.79 282 GLY B C 1
ATOM 4217 O O . GLY B 1 264 ? -5.203 35.905 48.442 1.00 68.68 282 GLY B O 1
ATOM 4218 N N . VAL B 1 265 ? -6.729 36.642 46.956 1.00 57.25 283 VAL B N 1
ATOM 4219 C CA . VAL B 1 265 ? -5.685 37.425 46.260 1.00 64.33 283 VAL B CA 1
ATOM 4220 C C . VAL B 1 265 ? -5.325 38.529 47.250 1.00 70.62 283 VAL B C 1
ATOM 4221 O O . VAL B 1 265 ? -6.245 39.202 47.746 1.00 69.20 283 VAL B O 1
ATOM 4225 N N . GLY B 1 266 ? -4.042 38.717 47.516 1.00 67.89 284 GLY B N 1
ATOM 4226 C CA . GLY B 1 266 ? -3.626 39.828 48.378 1.00 59.94 284 GLY B CA 1
ATOM 4227 C C . GLY B 1 266 ? -2.847 40.803 47.540 1.00 61.25 284 GLY B C 1
ATOM 4228 O O . GLY B 1 266 ? -2.725 40.555 46.338 1.00 61.24 284 GLY B O 1
ATOM 4229 N N . LEU B 1 267 ? -2.358 41.876 48.147 1.00 55.76 285 LEU B N 1
ATOM 4230 C CA . LEU B 1 267 ? -1.665 42.908 47.348 1.00 48.94 285 LEU B CA 1
ATOM 4231 C C . LEU B 1 267 ? -0.156 42.718 47.456 1.00 46.90 285 LEU B C 1
ATOM 4232 O O . LEU B 1 267 ? 0.557 43.455 46.771 1.00 48.59 285 LEU B O 1
ATOM 4237 N N . GLY B 1 268 ? 0.309 41.758 48.261 1.00 46.95 286 GLY B N 1
ATOM 4238 C CA . GLY B 1 268 ? 1.736 41.544 48.302 1.00 45.56 286 GLY B CA 1
ATOM 4239 C C . GLY B 1 268 ? 2.156 40.265 47.600 1.00 48.74 286 GLY B C 1
ATOM 4240 O O . GLY B 1 268 ? 1.714 39.155 47.939 1.00 46.61 286 GLY B O 1
ATOM 4241 N N . PRO B 1 269 ? 3.002 40.400 46.577 1.00 50.59 287 PRO B N 1
ATOM 4242 C CA . PRO B 1 269 ? 3.528 39.202 45.905 1.00 44.62 287 PRO B CA 1
ATOM 4243 C C . PRO B 1 269 ? 4.493 38.485 46.838 1.00 43.01 287 PRO B C 1
ATOM 4244 O O . PRO B 1 269 ? 5.457 39.073 47.328 1.00 45.52 287 PRO B O 1
ATOM 4248 N N . CYS B 1 270 ? 4.216 37.215 47.101 1.00 41.81 288 CYS B N 1
ATOM 4249 C CA . CYS B 1 270 ? 5.072 36.412 47.955 1.00 40.19 288 CYS B CA 1
ATOM 4250 C C . CYS B 1 270 ? 5.325 35.056 47.307 1.00 40.69 288 CYS B C 1
ATOM 4251 O O . CYS B 1 270 ? 4.637 34.646 46.365 1.00 38.50 288 CYS B O 1
ATOM 4254 N N . ALA B 1 271 ? 6.356 34.386 47.810 1.00 38.36 289 ALA B N 1
ATOM 4255 C CA . ALA B 1 271 ? 6.654 33.032 47.387 1.00 42.22 289 ALA B CA 1
ATOM 4256 C C . ALA B 1 271 ? 5.472 32.125 47.714 1.00 39.09 289 ALA B C 1
ATOM 4257 O O . ALA B 1 271 ? 4.741 32.379 48.676 1.00 39.79 289 ALA B O 1
ATOM 4259 N N . PRO B 1 272 ? 5.232 31.086 46.904 1.00 36.45 290 PRO B N 1
ATOM 4260 C CA . PRO B 1 272 ? 4.087 30.202 47.179 1.00 37.96 290 PRO B CA 1
ATOM 4261 C C . PRO B 1 272 ? 4.060 29.692 48.608 1.00 39.49 290 PRO B C 1
ATOM 4262 O O . PRO B 1 272 ? 3.023 29.794 49.275 1.00 38.92 290 PRO B O 1
ATOM 4266 N N . ALA B 1 273 ? 5.184 29.164 49.109 1.00 39.47 291 ALA B N 1
ATOM 4267 C CA . ALA B 1 273 ? 5.194 28.625 50.469 1.00 39.82 291 ALA B CA 1
ATOM 4268 C C . ALA B 1 273 ? 4.903 29.702 51.511 1.00 39.55 291 ALA B C 1
ATOM 4269 O O . ALA B 1 273 ? 4.327 29.393 52.565 1.00 38.75 291 ALA B O 1
ATOM 4271 N N . VAL B 1 274 ? 5.277 30.964 51.238 1.00 33.36 292 VAL B N 1
ATOM 4272 C CA . VAL B 1 274 ? 5.041 32.027 52.216 1.00 40.99 292 VAL B CA 1
ATOM 4273 C C . VAL B 1 274 ? 3.546 32.278 52.377 1.00 38.99 292 VAL B C 1
ATOM 4274 O O . VAL B 1 274 ? 3.024 32.312 53.499 1.00 35.77 292 VAL B O 1
ATOM 4278 N N . LEU B 1 275 ? 2.836 32.431 51.252 1.00 35.08 293 LEU B N 1
ATOM 4279 C CA . LEU B 1 275 ? 1.383 32.582 51.276 1.00 38.05 293 LEU B CA 1
ATOM 4280 C C . LEU B 1 275 ? 0.686 31.370 51.885 1.00 40.07 293 LEU B C 1
ATOM 4281 O O . LEU B 1 275 ? -0.376 31.517 52.507 1.00 40.99 293 LEU B O 1
ATOM 4286 N N . GLN B 1 276 ? 1.242 30.167 51.691 1.00 32.95 294 GLN B N 1
ATOM 4287 C CA . GLN B 1 276 ? 0.645 28.977 52.276 1.00 38.87 294 GLN B CA 1
ATOM 4288 C C . GLN B 1 276 ? 0.869 28.890 53.779 1.00 41.77 294 GLN B C 1
ATOM 4289 O O . GLN B 1 276 ? 0.134 28.165 54.461 1.00 43.30 294 GLN B O 1
ATOM 4295 N N . GLN B 1 277 ? 1.849 29.618 54.309 1.00 37.38 295 GLN B N 1
ATOM 4296 C CA . GLN B 1 277 ? 2.080 29.675 55.741 1.00 37.49 295 GLN B CA 1
ATOM 4297 C C . GLN B 1 277 ? 1.396 30.872 56.391 1.00 44.44 295 GLN B C 1
ATOM 4298 O O . GLN B 1 277 ? 1.696 31.202 57.548 1.00 44.50 295 GLN B O 1
ATOM 4304 N N . GLU B 1 278 ? 0.484 31.531 55.682 1.00 41.56 296 GLU B N 1
ATOM 4305 C CA . GLU B 1 278 ? -0.376 32.492 56.351 1.00 41.17 296 GLU B CA 1
ATOM 4306 C C . GLU B 1 278 ? -1.236 31.777 57.385 1.00 44.50 296 GLU B C 1
ATOM 4307 O O . GLU B 1 278 ? -1.539 30.584 57.255 1.00 43.89 296 GLU B O 1
ATOM 4313 N N . TYR B 1 279 ? -1.630 32.529 58.420 1.00 43.80 297 TYR B N 1
ATOM 4314 C CA . TYR B 1 279 ? -2.220 31.919 59.610 1.00 45.74 297 TYR B CA 1
ATOM 4315 C C . TYR B 1 279 ? -3.529 31.212 59.290 1.00 43.33 297 TYR B C 1
ATOM 4316 O O . TYR B 1 279 ? -3.839 30.167 59.873 1.00 44.99 297 TYR B O 1
ATOM 4325 N N . ASN B 1 280 ? -4.311 31.776 58.379 1.00 40.63 298 ASN B N 1
ATOM 4326 C CA . ASN B 1 280 ? -5.603 31.245 57.980 1.00 40.11 298 ASN B CA 1
ATOM 4327 C C . ASN B 1 280 ? -5.598 30.736 56.537 1.00 46.40 298 ASN B C 1
ATOM 4328 O O . ASN B 1 280 ? -6.651 30.731 55.885 1.00 45.76 298 ASN B O 1
ATOM 4333 N N . SER B 1 281 ? -4.435 30.348 56.009 1.00 42.93 299 SER B N 1
ATOM 4334 C CA . SER B 1 281 ? -4.360 29.964 54.604 1.00 43.68 299 SER B CA 1
ATOM 4335 C C . SER B 1 281 ? -5.137 28.678 54.342 1.00 43.95 299 SER B C 1
ATOM 4336 O O . SER B 1 281 ? -5.378 27.862 55.244 1.00 44.72 299 SER B O 1
ATOM 4339 N N . ASN B 1 282 ? -5.536 28.514 53.076 1.00 44.73 300 ASN B N 1
ATOM 4340 C CA . ASN B 1 282 ? -6.160 27.271 52.629 1.00 40.46 300 ASN B CA 1
ATOM 4341 C C . ASN B 1 282 ? -5.303 26.074 53.011 1.00 41.48 300 ASN B C 1
ATOM 4342 O O . ASN B 1 282 ? -5.792 25.096 53.593 1.00 43.17 300 ASN B O 1
ATOM 4347 N N . PHE B 1 283 ? -4.010 26.145 52.698 1.00 37.82 301 PHE B N 1
ATOM 4348 C CA . PHE B 1 283 ? -3.083 25.079 53.052 1.00 39.06 301 PHE B CA 1
ATOM 4349 C C . PHE B 1 283 ? -3.175 24.724 54.537 1.00 46.80 301 PHE B C 1
ATOM 4350 O O . PHE B 1 283 ? -3.417 23.562 54.907 1.00 39.92 301 PHE B O 1
ATOM 4358 N N . VAL B 1 284 ? -2.996 25.727 55.407 1.00 43.00 302 VAL B N 1
ATOM 4359 C CA . VAL B 1 284 ? -3.001 25.462 56.842 1.00 45.04 302 VAL B CA 1
ATOM 4360 C C . VAL B 1 284 ? -4.381 24.988 57.288 1.00 45.05 302 VAL B C 1
ATOM 4361 O O . VAL B 1 284 ? -4.513 23.952 57.956 1.00 43.21 302 VAL B O 1
ATOM 4365 N N . THR B 1 285 ? -5.429 25.721 56.899 1.00 41.72 303 THR B N 1
ATOM 4366 C CA . THR B 1 285 ? -6.790 25.317 57.240 1.00 38.41 303 THR B CA 1
ATOM 4367 C C . THR B 1 285 ? -7.059 23.864 56.846 1.00 47.11 303 THR B C 1
ATOM 4368 O O . THR B 1 285 ? -7.614 23.091 57.640 1.00 47.66 303 THR B O 1
ATOM 4372 N N . ALA B 1 286 ? -6.631 23.462 55.637 1.00 44.98 304 ALA B N 1
ATOM 4373 C CA . ALA B 1 286 ? -6.913 22.111 55.146 1.00 45.59 304 ALA B CA 1
ATOM 4374 C C . ALA B 1 286 ? -6.113 21.062 55.908 1.00 43.54 304 ALA B C 1
ATOM 4375 O O . ALA B 1 286 ? -6.649 20.017 56.297 1.00 46.72 304 ALA B O 1
ATOM 4377 N N . LEU B 1 287 ? -4.818 21.315 56.110 1.00 46.94 305 LEU B N 1
ATOM 4378 C CA . LEU B 1 287 ? -3.994 20.399 56.896 1.00 45.82 305 LEU B CA 1
ATOM 4379 C C . LEU B 1 287 ? -4.579 20.187 58.285 1.00 45.26 305 LEU B C 1
ATOM 4380 O O . LEU B 1 287 ? -4.698 19.052 58.757 1.00 46.74 305 LEU B O 1
ATOM 4385 N N . ARG B 1 288 ? -4.952 21.272 58.962 1.00 47.81 306 ARG B N 1
ATOM 4386 C CA . ARG B 1 288 ? -5.475 21.127 60.317 1.00 49.01 306 ARG B CA 1
ATOM 4387 C C . ARG B 1 288 ? -6.807 20.381 60.307 1.00 48.42 306 ARG B C 1
ATOM 4388 O O . ARG B 1 288 ? -7.003 19.436 61.080 1.00 48.61 306 ARG B O 1
ATOM 4396 N N . ALA B 1 289 ? -7.710 20.750 59.393 1.00 46.40 307 ALA B N 1
ATOM 4397 C CA . ALA B 1 289 ? -8.999 20.069 59.302 1.00 46.31 307 ALA B CA 1
ATOM 4398 C C . ALA B 1 289 ? -8.828 18.577 59.028 1.00 50.89 307 ALA B C 1
ATOM 4399 O O . ALA B 1 289 ? -9.559 17.746 59.582 1.00 49.88 307 ALA B O 1
ATOM 4401 N N . ALA B 1 290 ? -7.869 18.217 58.178 1.00 50.96 308 ALA B N 1
ATOM 4402 C CA . ALA B 1 290 ? -7.623 16.822 57.845 1.00 46.48 308 ALA B CA 1
ATOM 4403 C C . ALA B 1 290 ? -6.881 16.072 58.944 1.00 45.33 308 ALA B C 1
ATOM 4404 O O . ALA B 1 290 ? -6.407 14.955 58.710 1.00 49.57 308 ALA B O 1
ATOM 4406 N N . GLY B 1 291 ? -6.762 16.654 60.128 1.00 49.36 309 GLY B N 1
ATOM 4407 C CA . GLY B 1 291 ? -6.127 15.990 61.247 1.00 45.21 309 GLY B CA 1
ATOM 4408 C C . GLY B 1 291 ? -4.659 16.289 61.438 1.00 46.04 309 GLY B C 1
ATOM 4409 O O . GLY B 1 291 ? -3.981 15.525 62.129 1.00 45.69 309 GLY B O 1
ATOM 4410 N N . GLY B 1 292 ? -4.149 17.382 60.873 1.00 48.25 310 GLY B N 1
ATOM 4411 C CA . GLY B 1 292 ? -2.739 17.687 60.983 1.00 45.21 310 GLY B CA 1
ATOM 4412 C C . GLY B 1 292 ? -2.337 18.485 62.197 1.00 43.99 310 GLY B C 1
ATOM 4413 O O . GLY B 1 292 ? -1.140 18.625 62.468 1.00 43.15 310 GLY B O 1
ATOM 4414 N N . ALA B 1 293 ? -3.296 19.014 62.948 1.00 45.67 311 ALA B N 1
ATOM 4415 C CA . ALA B 1 293 ? -2.955 19.741 64.167 1.00 48.71 311 ALA B CA 1
ATOM 4416 C C . ALA B 1 293 ? -2.676 18.819 65.353 1.00 50.76 311 ALA B C 1
ATOM 4417 O O . ALA B 1 293 ? -2.417 19.317 66.459 1.00 52.07 311 ALA B O 1
ATOM 4419 N N . ASP B 1 294 ? -2.719 17.500 65.153 1.00 48.56 312 ASP B N 1
ATOM 4420 C CA . ASP B 1 294 ? -2.388 16.528 66.184 1.00 50.15 312 ASP B CA 1
ATOM 4421 C C . ASP B 1 294 ? -1.246 15.648 65.708 1.00 49.63 312 ASP B C 1
ATOM 4422 O O . ASP B 1 294 ? -1.065 15.437 64.503 1.00 48.83 312 ASP B O 1
ATOM 4427 N N . ALA B 1 295 ? -0.480 15.132 66.664 1.00 49.85 313 ALA B N 1
ATOM 4428 C CA . ALA B 1 295 ? 0.656 14.285 66.331 1.00 50.05 313 ALA B CA 1
ATOM 4429 C C . ALA B 1 295 ? 0.194 12.936 65.787 1.00 50.04 313 ALA B C 1
ATOM 4430 O O . ALA B 1 295 ? -0.895 12.451 66.104 1.00 50.55 313 ALA B O 1
ATOM 4432 N N . TYR B 1 296 ? 1.047 12.294 64.990 1.00 46.41 314 TYR B N 1
ATOM 4433 C CA . TYR B 1 296 ? 0.737 10.948 64.443 1.00 51.17 314 TYR B CA 1
ATOM 4434 C C . TYR B 1 296 ? 1.796 9.997 64.995 1.00 50.16 314 TYR B C 1
ATOM 4435 O O . TYR B 1 296 ? 1.548 8.788 65.069 1.00 42.21 314 TYR B O 1
ATOM 4444 N N . VAL B 1 297 ? 2.952 10.548 65.355 1.00 49.25 315 VAL B N 1
ATOM 4445 C CA . VAL B 1 297 ? 4.077 9.756 65.920 1.00 45.25 315 VAL B CA 1
ATOM 4446 C C . VAL B 1 297 ? 4.541 10.518 67.160 1.00 53.52 315 VAL B C 1
ATOM 4447 O O . VAL B 1 297 ? 4.108 11.664 67.308 1.00 56.20 315 VAL B O 1
ATOM 4451 N N . PRO B 1 298 ? 5.333 9.943 68.087 1.00 52.09 316 PRO B N 1
ATOM 4452 C CA . PRO B 1 298 ? 5.794 10.721 69.222 1.00 50.22 316 PRO B CA 1
ATOM 4453 C C . PRO B 1 298 ? 6.427 12.021 68.715 1.00 50.02 316 PRO B C 1
ATOM 4454 O O . PRO B 1 298 ? 7.395 11.958 68.001 1.00 55.48 316 PRO B O 1
ATOM 4458 N N . THR B 1 299 ? 5.921 13.163 69.178 1.00 51.37 317 THR B N 1
ATOM 4459 C CA . THR B 1 299 ? 6.380 14.465 68.630 1.00 49.74 317 THR B CA 1
ATOM 4460 C C . THR B 1 299 ? 6.950 15.358 69.735 1.00 47.09 317 THR B C 1
ATOM 4461 O O . THR B 1 299 ? 6.232 15.630 70.700 1.00 49.28 317 THR B O 1
ATOM 4465 N N . THR B 1 300 ? 8.190 15.804 69.565 1.00 45.76 318 THR B N 1
ATOM 4466 C CA . THR B 1 300 ? 8.847 16.701 70.541 1.00 47.06 318 THR B CA 1
ATOM 4467 C C . THR B 1 300 ? 9.020 18.076 69.891 1.00 39.92 318 THR B C 1
ATOM 4468 O O . THR B 1 300 ? 10.035 18.284 69.231 1.00 35.46 318 THR B O 1
ATOM 4472 N N . SER B 1 301 ? 8.053 18.969 70.089 1.00 40.87 319 SER B N 1
ATOM 4473 C CA . SER B 1 301 ? 8.100 20.299 69.481 1.00 46.21 319 SER B CA 1
ATOM 4474 C C . SER B 1 301 ? 8.781 21.301 70.412 1.00 46.07 319 SER B C 1
ATOM 4475 O O . SER B 1 301 ? 8.393 21.441 71.579 1.00 45.67 319 SER B O 1
ATOM 4478 N N . VAL B 1 302 ? 9.786 21.999 69.889 1.00 42.46 320 VAL B N 1
ATOM 4479 C CA . VAL B 1 302 ? 10.573 22.965 70.645 1.00 44.72 320 VAL B CA 1
ATOM 4480 C C . VAL B 1 302 ? 10.442 24.322 69.969 1.00 50.97 320 VAL B C 1
ATOM 4481 O O . VAL B 1 302 ? 10.732 24.446 68.771 1.00 49.66 320 VAL B O 1
ATOM 4485 N N . PHE B 1 303 ? 10.024 25.337 70.733 1.00 46.38 321 PHE B N 1
ATOM 4486 C CA . PHE B 1 303 ? 9.822 26.677 70.196 1.00 45.27 321 PHE B CA 1
ATOM 4487 C C . PHE B 1 303 ? 10.204 27.731 71.227 1.00 49.05 321 PHE B C 1
ATOM 4488 O O . PHE B 1 303 ? 10.227 27.473 72.434 1.00 47.95 321 PHE B O 1
ATOM 4496 N N . SER B 1 304 ? 10.475 28.941 70.734 1.00 47.55 322 SER B N 1
ATOM 4497 C CA . SER B 1 304 ? 10.849 30.078 71.574 1.00 46.65 322 SER B CA 1
ATOM 4498 C C . SER B 1 304 ? 9.695 31.067 71.676 1.00 44.01 322 SER B C 1
ATOM 4499 O O . SER B 1 304 ? 9.251 31.616 70.661 1.00 45.42 322 SER B O 1
ATOM 4502 N N . GLY B 1 305 ? 9.223 31.302 72.902 1.00 47.17 323 GLY B N 1
ATOM 4503 C CA . GLY B 1 305 ? 8.215 32.301 73.191 1.00 43.12 323 GLY B CA 1
ATOM 4504 C C . GLY B 1 305 ? 8.751 33.703 73.305 1.00 46.64 323 GLY B C 1
ATOM 4505 O O . GLY B 1 305 ? 7.999 34.647 73.558 1.00 49.04 323 GLY B O 1
ATOM 4506 N N . PHE B 1 306 ? 10.058 33.867 73.127 1.00 46.47 324 PHE B N 1
ATOM 4507 C CA . PHE B 1 306 ? 10.663 35.192 73.148 1.00 47.30 324 PHE B CA 1
ATOM 4508 C C . PHE B 1 306 ? 12.060 35.067 72.542 1.00 50.49 324 PHE B C 1
ATOM 4509 O O . PHE B 1 306 ? 12.992 34.640 73.231 1.00 52.95 324 PHE B O 1
ATOM 4517 N N . LEU B 1 307 ? 12.198 35.455 71.279 1.00 51.99 325 LEU B N 1
ATOM 4518 C CA . LEU B 1 307 ? 11.100 35.981 70.482 1.00 54.41 325 LEU B CA 1
ATOM 4519 C C . LEU B 1 307 ? 11.234 35.446 69.067 1.00 50.30 325 LEU B C 1
ATOM 4520 O O . LEU B 1 307 ? 12.249 35.693 68.403 1.00 43.87 325 LEU B O 1
ATOM 4525 N N . ASP B 1 308 ? 10.231 34.708 68.598 1.00 49.73 326 ASP B N 1
ATOM 4526 C CA . ASP B 1 308 ? 10.282 34.179 67.238 1.00 49.72 326 ASP B CA 1
ATOM 4527 C C . ASP B 1 308 ? 9.877 35.279 66.265 1.00 46.53 326 ASP B C 1
ATOM 4528 O O . ASP B 1 308 ? 8.701 35.653 66.195 1.00 45.04 326 ASP B O 1
ATOM 4533 N N . GLU B 1 309 ? 10.849 35.777 65.498 1.00 43.67 327 GLU B N 1
ATOM 4534 C CA . GLU B 1 309 ? 10.612 36.902 64.602 1.00 46.40 327 GLU B CA 1
ATOM 4535 C C . GLU B 1 309 ? 9.879 36.496 63.335 1.00 45.68 327 GLU B C 1
ATOM 4536 O O . GLU B 1 309 ? 9.455 37.377 62.584 1.00 45.35 327 GLU B O 1
ATOM 4542 N N . ILE B 1 310 ? 9.702 35.196 63.101 1.00 51.61 328 ILE B N 1
ATOM 4543 C CA . ILE B 1 310 ? 9.109 34.664 61.877 1.00 44.71 328 ILE B CA 1
ATOM 4544 C C . ILE B 1 310 ? 7.699 34.137 62.124 1.00 42.97 328 ILE B C 1
ATOM 4545 O O . ILE B 1 310 ? 6.779 34.406 61.349 1.00 40.88 328 ILE B O 1
ATOM 4550 N N . VAL B 1 311 ? 7.512 33.386 63.205 1.00 41.57 329 VAL B N 1
ATOM 4551 C CA . VAL B 1 311 ? 6.252 32.715 63.502 1.00 42.74 329 VAL B CA 1
ATOM 4552 C C . VAL B 1 311 ? 5.616 33.379 64.712 1.00 46.86 329 VAL B C 1
ATOM 4553 O O . VAL B 1 311 ? 6.191 33.369 65.812 1.00 49.80 329 VAL B O 1
ATOM 4557 N N . GLN B 1 312 ? 4.413 33.916 64.524 1.00 43.57 330 GLN B N 1
ATOM 4558 C CA . GLN B 1 312 ? 3.640 34.479 65.619 1.00 43.74 330 GLN B CA 1
ATOM 4559 C C . GLN B 1 312 ? 2.193 34.057 65.399 1.00 42.44 330 GLN B C 1
ATOM 4560 O O . GLN B 1 312 ? 1.743 33.996 64.249 1.00 46.29 330 GLN B O 1
ATOM 4566 N N . PRO B 1 313 ? 1.455 33.685 66.457 1.00 48.56 331 PRO B N 1
ATOM 4567 C CA . PRO B 1 313 ? 1.830 33.494 67.864 1.00 47.93 331 PRO B CA 1
ATOM 4568 C C . PRO B 1 313 ? 2.763 32.296 68.113 1.00 49.30 331 PRO B C 1
ATOM 4569 O O . PRO B 1 313 ? 2.679 31.280 67.419 1.00 51.28 331 PRO B O 1
ATOM 4573 N N . GLN B 1 314 ? 3.625 32.413 69.125 1.00 49.77 332 GLN B N 1
ATOM 4574 C CA . GLN B 1 314 ? 4.610 31.378 69.406 1.00 45.09 332 GLN B CA 1
ATOM 4575 C C . GLN B 1 314 ? 4.851 31.268 70.913 1.00 51.39 332 GLN B C 1
ATOM 4576 O O . GLN B 1 314 ? 5.998 31.182 71.371 1.00 48.26 332 GLN B O 1
ATOM 4582 N N . SER B 1 315 ? 3.773 31.259 71.700 1.00 50.62 333 SER B N 1
ATOM 4583 C CA . SER B 1 315 ? 3.917 31.168 73.146 1.00 52.79 333 SER B CA 1
ATOM 4584 C C . SER B 1 315 ? 2.626 30.647 73.762 1.00 52.81 333 SER B C 1
ATOM 4585 O O . SER B 1 315 ? 1.529 30.980 73.304 1.00 49.46 333 SER B O 1
ATOM 4588 N N . GLY B 1 316 ? 2.773 29.835 74.812 1.00 50.40 334 GLY B N 1
ATOM 4589 C CA . GLY B 1 316 ? 1.632 29.204 75.427 1.00 46.54 334 GL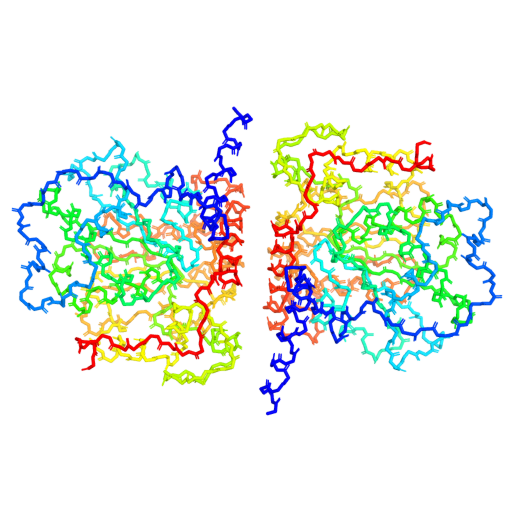Y B CA 1
ATOM 4590 C C . GLY B 1 316 ? 1.083 28.073 74.575 1.00 52.50 334 GLY B C 1
ATOM 4591 O O . GLY B 1 316 ? 1.711 27.583 73.627 1.00 53.65 334 GLY B O 1
ATOM 4592 N N . THR B 1 317 ? -0.130 27.655 74.938 1.00 51.52 335 THR B N 1
ATOM 4593 C CA . THR B 1 317 ? -0.779 26.580 74.200 1.00 51.25 335 THR B CA 1
ATOM 4594 C C . THR B 1 317 ? -1.268 27.043 72.843 1.00 49.36 335 THR B C 1
ATOM 4595 O O . THR B 1 317 ? -1.439 26.211 71.949 1.00 52.13 335 THR B O 1
ATOM 4599 N N . GLY B 1 318 ? -1.508 28.349 72.682 1.00 47.47 336 GLY B N 1
ATOM 4600 C CA . GLY B 1 318 ? -1.886 28.978 71.432 1.00 51.28 336 GLY B CA 1
ATOM 4601 C C . GLY B 1 318 ? -0.745 29.219 70.472 1.00 50.71 336 GLY B C 1
ATOM 4602 O O . GLY B 1 318 ? -0.940 29.838 69.421 1.00 53.87 336 GLY B O 1
ATOM 4603 N N . ALA B 1 319 ? 0.455 28.757 70.818 1.00 50.12 337 ALA B N 1
ATOM 4604 C CA . ALA B 1 319 ? 1.597 28.879 69.927 1.00 51.30 337 ALA B CA 1
ATOM 4605 C C . ALA B 1 319 ? 1.366 28.075 68.653 1.00 53.00 337 ALA B C 1
ATOM 4606 O O . ALA B 1 319 ? 0.881 26.937 68.692 1.00 46.90 337 ALA B O 1
ATOM 4608 N N . SER B 1 320 ? 1.719 28.679 67.516 1.00 48.07 338 SER B N 1
ATOM 4609 C CA . SER B 1 320 ? 1.638 27.960 66.253 1.00 47.83 338 SER B CA 1
ATOM 4610 C C . SER B 1 320 ? 2.423 26.659 66.310 1.00 45.33 338 SER B C 1
ATOM 4611 O O . SER B 1 320 ? 2.059 25.677 65.652 1.00 42.21 338 SER B O 1
ATOM 4614 N N . ALA B 1 321 ? 3.487 26.622 67.110 1.00 44.37 339 ALA B N 1
ATOM 4615 C CA . ALA B 1 321 ? 4.264 25.399 67.232 1.00 45.90 339 ALA B CA 1
ATOM 4616 C C . ALA B 1 321 ? 3.578 24.333 68.078 1.00 46.61 339 ALA B C 1
ATOM 4617 O O . ALA B 1 321 ? 4.097 23.218 68.158 1.00 45.48 339 ALA B O 1
ATOM 4619 N N . TYR B 1 322 ? 2.438 24.629 68.703 1.00 46.30 340 TYR B N 1
ATOM 4620 C CA . TYR B 1 322 ? 1.854 23.695 69.656 1.00 52.21 340 TYR B CA 1
ATOM 4621 C C . TYR B 1 322 ? 1.149 22.582 68.900 1.00 51.56 340 TYR B C 1
ATOM 4622 O O . TYR B 1 322 ? 0.231 22.847 68.120 1.00 49.61 340 TYR B O 1
ATOM 4631 N N . ILE B 1 323 ? 1.584 21.342 69.143 1.00 46.91 341 ILE B N 1
ATOM 4632 C CA . ILE B 1 323 ? 0.982 20.141 68.571 1.00 51.27 341 ILE B CA 1
ATOM 4633 C C . ILE B 1 323 ? 0.061 19.514 69.613 1.00 56.20 341 ILE B C 1
ATOM 4634 O O . ILE B 1 323 ? 0.400 19.448 70.805 1.00 57.02 341 ILE B O 1
ATOM 4639 N N . ASN B 1 324 ? -1.117 19.072 69.175 1.00 52.06 342 ASN B N 1
ATOM 4640 C CA . ASN B 1 324 ? -2.046 18.402 70.071 1.00 49.70 342 ASN B CA 1
ATOM 4641 C C . ASN B 1 324 ? -1.811 16.894 70.024 1.00 50.86 342 ASN B C 1
ATOM 4642 O O . ASN B 1 324 ? -0.940 16.400 69.303 1.00 53.35 342 ASN B O 1
ATOM 4647 N N . ASP B 1 325 ? -2.593 16.143 70.799 1.00 50.72 343 ASP B N 1
ATOM 4648 C CA . ASP B 1 325 ? -2.411 14.694 70.871 1.00 53.01 343 ASP B CA 1
ATOM 4649 C C . ASP B 1 325 ? -3.741 13.971 71.047 1.00 51.63 343 ASP B C 1
ATOM 4650 O O . ASP B 1 325 ? -3.868 13.059 71.863 1.00 49.22 343 ASP B O 1
ATOM 4655 N N . ALA B 1 326 ? -4.734 14.325 70.223 1.00 49.45 344 ALA B N 1
ATOM 4656 C CA . ALA B 1 326 ? -6.012 13.618 70.249 1.00 50.09 344 ALA B CA 1
ATOM 4657 C C . ALA B 1 326 ? -5.886 12.139 69.887 1.00 58.42 344 ALA B C 1
ATOM 4658 O O . ALA B 1 326 ? -6.882 11.413 69.973 1.00 61.35 344 ALA B O 1
ATOM 4660 N N . ARG B 1 327 ? -4.702 11.678 69.477 1.00 55.08 345 ARG B N 1
ATOM 4661 C CA . ARG B 1 327 ? -4.470 10.282 69.139 1.00 50.57 345 ARG B CA 1
ATOM 4662 C C . ARG B 1 327 ? -3.712 9.528 70.217 1.00 52.13 345 ARG B C 1
ATOM 4663 O O . ARG B 1 327 ? -3.527 8.315 70.086 1.00 47.74 345 ARG B O 1
ATOM 4671 N N . GLY B 1 328 ? -3.253 10.216 71.255 1.00 57.61 346 GLY B N 1
ATOM 4672 C CA . GLY B 1 328 ? -2.544 9.562 72.341 1.00 50.61 346 GLY B CA 1
ATOM 4673 C C . GLY B 1 328 ? -1.237 8.916 71.942 1.00 53.84 346 GLY B C 1
ATOM 4674 O O . GLY B 1 328 ? -0.889 7.854 72.475 1.00 58.48 346 GLY B O 1
ATOM 4675 N N . VAL B 1 329 ? -0.488 9.538 71.027 1.00 49.88 347 VAL B N 1
ATOM 4676 C CA . VAL B 1 329 ? 0.759 8.936 70.556 1.00 53.87 347 VAL B CA 1
ATOM 4677 C C . VAL B 1 329 ? 1.973 9.418 71.339 1.00 50.84 347 VAL B C 1
ATOM 4678 O O . VAL B 1 329 ? 3.044 8.800 71.228 1.00 53.21 347 VAL B O 1
ATOM 4682 N N . GLY B 1 330 ? 1.844 10.486 72.134 1.00 53.27 348 GLY B N 1
ATOM 4683 C CA . GLY B 1 330 ? 2.959 11.021 72.901 1.00 48.89 348 GLY B CA 1
ATOM 4684 C C . GLY B 1 330 ? 3.400 12.374 72.385 1.00 57.24 348 GLY B C 1
ATOM 4685 O O . GLY B 1 330 ? 3.678 12.517 71.190 1.00 59.97 348 GLY B O 1
ATOM 4686 N N . THR B 1 331 ? 3.489 13.368 73.270 1.00 59.40 349 THR B N 1
ATOM 4687 C CA . THR B 1 331 ? 3.594 14.765 72.860 1.00 48.40 349 THR B CA 1
ATOM 4688 C C . THR B 1 331 ? 4.313 15.592 73.913 1.00 56.48 349 THR B C 1
ATOM 4689 O O . THR B 1 331 ? 3.978 15.531 75.102 1.00 56.57 349 THR B O 1
ATOM 4693 N N . THR B 1 332 ? 5.291 16.377 73.465 1.00 59.28 350 THR B N 1
ATOM 4694 C CA . THR B 1 332 ? 5.996 17.325 74.316 1.00 54.01 350 THR B CA 1
ATOM 4695 C C . THR B 1 332 ? 6.034 18.671 73.617 1.00 50.42 350 THR B C 1
ATOM 4696 O O . THR B 1 332 ? 6.498 18.764 72.479 1.00 55.44 350 THR B O 1
ATOM 4700 N N . ASN B 1 333 ? 5.560 19.708 74.295 1.00 49.19 351 ASN B N 1
ATOM 4701 C CA . ASN B 1 333 ? 5.509 21.062 73.759 1.00 44.62 351 ASN B CA 1
ATOM 4702 C C . ASN B 1 333 ? 6.429 21.931 74.602 1.00 42.98 351 ASN B C 1
ATOM 4703 O O . ASN B 1 333 ? 5.981 22.564 75.555 1.00 50.26 351 ASN B O 1
ATOM 4708 N N . ALA B 1 334 ? 7.707 21.985 74.236 1.00 43.07 352 ALA B N 1
ATOM 4709 C CA . ALA B 1 334 ? 8.732 22.609 75.073 1.00 45.17 352 ALA B CA 1
ATOM 4710 C C . ALA B 1 334 ? 8.968 24.068 74.663 1.00 47.73 352 ALA B C 1
ATOM 4711 O O . ALA B 1 334 ? 9.648 24.354 73.673 1.00 44.51 352 ALA B O 1
ATOM 4713 N N . GLU B 1 335 ? 8.420 25.000 75.444 1.00 51.20 353 GLU B N 1
ATOM 4714 C CA . GLU B 1 335 ? 8.768 26.413 75.323 1.00 49.41 353 GLU B CA 1
ATOM 4715 C C . GLU B 1 335 ? 10.056 26.684 76.094 1.00 51.37 353 GLU B C 1
ATOM 4716 O O . GLU B 1 335 ? 10.082 26.572 77.327 1.00 53.00 353 GLU B O 1
ATOM 4722 N N . VAL B 1 336 ? 11.117 27.065 75.382 1.00 47.00 354 VAL B N 1
ATOM 4723 C CA . VAL B 1 336 ? 12.431 27.083 76.014 1.00 50.31 354 VAL B CA 1
ATOM 4724 C C . VAL B 1 336 ? 12.511 28.131 77.132 1.00 56.11 354 VAL B C 1
ATOM 4725 O O . VAL B 1 336 ? 13.289 27.961 78.082 1.00 59.25 354 VAL B O 1
ATOM 4729 N N . GLN B 1 337 ? 11.719 29.215 77.061 1.00 50.92 355 GLN B N 1
ATOM 4730 C CA . GLN B 1 337 ? 11.732 30.216 78.133 1.00 47.91 355 GLN B CA 1
ATOM 4731 C C . GLN B 1 337 ? 10.974 29.746 79.360 1.00 53.46 355 GLN B C 1
ATOM 4732 O O . GLN B 1 337 ? 11.217 30.264 80.460 1.00 55.10 355 GLN B O 1
ATOM 4738 N N . VAL B 1 338 ? 10.053 28.800 79.191 1.00 49.13 356 VAL B N 1
ATOM 4739 C CA . VAL B 1 338 ? 9.303 28.249 80.314 1.00 51.17 356 VAL B CA 1
ATOM 4740 C C . VAL B 1 338 ? 10.069 27.118 80.986 1.00 50.55 356 VAL B C 1
ATOM 4741 O O . VAL B 1 338 ? 10.328 27.159 82.191 1.00 51.86 356 VAL B O 1
ATOM 4745 N N . VAL B 1 339 ? 10.469 26.110 80.210 1.00 52.36 357 VAL B N 1
ATOM 4746 C CA . VAL B 1 339 ? 11.176 24.961 80.767 1.00 51.75 357 VAL B CA 1
ATOM 4747 C C . VAL B 1 339 ? 12.443 25.392 81.499 1.00 51.38 357 VAL B C 1
ATOM 4748 O O . VAL B 1 339 ? 12.795 24.812 82.530 1.00 58.97 357 VAL B O 1
ATOM 4752 N N . CYS B 1 340 ? 13.133 26.420 81.012 1.00 51.00 358 CYS B N 1
ATOM 4753 C CA . CYS B 1 340 ? 14.393 26.855 81.605 1.00 52.17 358 CYS B CA 1
ATOM 4754 C C . CYS B 1 340 ? 14.252 28.149 82.417 1.00 52.90 358 CYS B C 1
ATOM 4755 O O . CYS B 1 340 ? 15.224 28.899 82.580 1.00 48.99 358 CYS B O 1
ATOM 4758 N N . LYS B 1 341 ? 13.050 28.422 82.929 1.00 46.82 359 LYS B N 1
ATOM 4759 C CA . LYS B 1 341 ? 12.818 29.624 83.715 1.00 50.33 359 LYS B CA 1
ATOM 4760 C C . LYS B 1 341 ? 13.715 29.639 84.949 1.00 58.05 359 LYS B C 1
ATOM 4761 O O . LYS B 1 341 ? 13.714 28.693 85.749 1.00 59.78 359 LYS B O 1
ATOM 4767 N N . GLY B 1 342 ? 14.494 30.708 85.086 1.00 53.79 360 GLY B N 1
ATOM 4768 C CA . GLY B 1 342 ? 15.365 30.895 86.227 1.00 50.63 360 GLY B CA 1
ATOM 4769 C C . GLY B 1 342 ? 16.496 29.897 86.375 1.00 51.58 360 GLY B C 1
ATOM 4770 O O . GLY B 1 342 ? 17.204 29.910 87.387 1.00 56.42 360 GLY B O 1
ATOM 4771 N N . LYS B 1 343 ? 16.698 29.034 85.384 1.00 47.78 361 LYS B N 1
ATOM 4772 C CA . LYS B 1 343 ? 17.728 28.007 85.474 1.00 48.82 361 LYS B CA 1
ATOM 4773 C C . LYS B 1 343 ? 18.909 28.254 84.536 1.00 52.65 361 LYS B C 1
ATOM 4774 O O . LYS B 1 343 ? 19.722 27.340 84.335 1.00 58.63 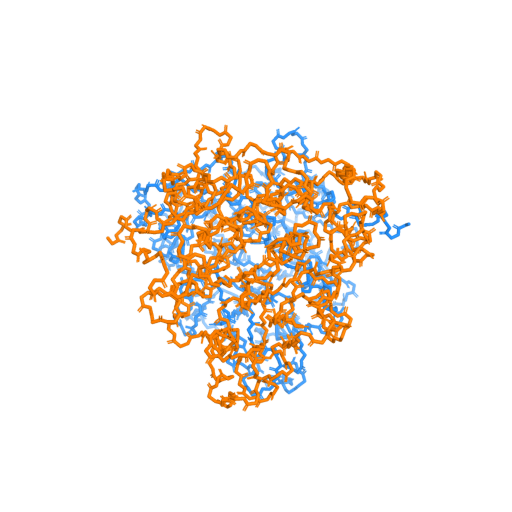361 LYS B O 1
ATOM 4780 N N . GLY B 1 344 ? 19.013 29.447 83.932 1.00 49.81 362 GLY B N 1
ATOM 4781 C CA . GLY B 1 344 ? 20.205 29.825 83.202 1.00 46.69 362 GLY B CA 1
ATOM 4782 C C . GLY B 1 344 ? 19.959 30.480 81.854 1.00 47.65 362 GLY B C 1
ATOM 4783 O O . GLY B 1 344 ? 18.826 30.807 81.492 1.00 47.46 362 GLY B O 1
ATOM 4784 N N . PRO B 1 345 ? 21.034 30.670 81.076 1.00 51.12 363 PRO B N 1
ATOM 4785 C CA . PRO B 1 345 ? 20.914 31.451 79.834 1.00 50.54 363 PRO B CA 1
ATOM 4786 C C . PRO B 1 345 ? 20.021 30.806 78.788 1.00 55.61 363 PRO B C 1
ATOM 4787 O O . PRO B 1 345 ? 19.410 31.531 77.988 1.00 54.36 363 PRO B O 1
ATOM 4791 N N . ALA B 1 346 ? 19.931 29.471 78.757 1.00 53.49 364 ALA B N 1
ATOM 4792 C CA . ALA B 1 346 ? 19.092 28.799 77.774 1.00 48.22 364 ALA B CA 1
ATOM 4793 C C . ALA B 1 346 ? 17.617 29.137 77.941 1.00 50.55 364 ALA B C 1
ATOM 4794 O O . ALA B 1 346 ? 16.823 28.822 77.048 1.00 49.81 364 ALA B O 1
ATOM 4796 N N . GLY B 1 347 ? 17.238 29.780 79.043 1.00 50.56 365 GLY B N 1
ATOM 4797 C CA . GLY B 1 347 ? 15.927 30.368 79.216 1.00 48.41 365 GLY B CA 1
ATOM 4798 C C . GLY B 1 347 ? 15.778 31.785 78.695 1.00 48.37 365 GLY B C 1
ATOM 4799 O O . GLY B 1 347 ? 14.698 32.369 78.834 1.00 45.93 365 GLY B O 1
ATOM 4800 N N . GLY B 1 348 ? 16.821 32.302 78.057 1.00 44.99 366 GLY B N 1
ATOM 4801 C CA . GLY B 1 348 ? 16.800 33.707 77.622 1.00 49.71 366 GLY B CA 1
ATOM 4802 C C . GLY B 1 348 ? 16.238 33.966 76.243 1.00 54.87 366 GLY B C 1
ATOM 4803 O O . GLY B 1 348 ? 15.345 33.228 75.815 1.00 53.08 366 GLY B O 1
ATOM 4804 N N . PHE B 1 349 ? 16.769 34.983 75.571 1.00 53.51 367 PHE B N 1
ATOM 4805 C CA . PHE B 1 349 ? 16.231 35.403 74.258 1.00 56.64 367 PHE B CA 1
ATOM 4806 C C . PHE B 1 349 ? 16.794 34.497 73.168 1.00 53.67 367 PHE B C 1
ATOM 4807 O O . PHE B 1 349 ? 18.007 34.505 72.927 1.00 55.04 367 PHE B O 1
ATOM 4815 N N . TYR B 1 350 ? 15.905 33.745 72.525 1.00 50.36 368 TYR B N 1
ATOM 4816 C CA . TYR B 1 350 ? 16.323 32.890 71.391 1.00 51.89 368 TYR B CA 1
ATOM 4817 C C . TYR B 1 350 ? 15.430 33.204 70.192 1.00 48.74 368 TYR B C 1
ATOM 4818 O O . TYR B 1 350 ? 14.207 33.160 70.320 1.00 46.96 368 TYR B O 1
ATOM 4827 N N . THR B 1 351 ? 16.043 33.571 69.074 1.00 52.09 369 THR B N 1
ATOM 4828 C CA . THR B 1 351 ? 15.303 33.858 67.852 1.00 50.03 369 THR B CA 1
ATOM 4829 C C . THR B 1 351 ? 14.760 32.567 67.234 1.00 54.11 369 THR B C 1
ATOM 4830 O O . THR B 1 351 ? 15.082 31.448 67.655 1.00 53.81 369 THR B O 1
ATOM 4834 N N . HIS B 1 352 ? 13.914 32.748 66.210 1.00 54.67 370 HIS B N 1
ATOM 4835 C CA . HIS B 1 352 ? 13.356 31.631 65.447 1.00 47.18 370 HIS B CA 1
ATOM 4836 C C . HIS B 1 352 ? 14.448 30.655 65.031 1.00 46.89 370 HIS B C 1
ATOM 4837 O O . HIS B 1 352 ? 14.250 29.434 65.048 1.00 43.76 370 HIS B O 1
ATOM 4844 N N . GLU B 1 353 ? 15.622 31.185 64.690 1.00 48.78 371 GLU B N 1
ATOM 4845 C CA . GLU B 1 353 ? 16.744 30.409 64.183 1.00 46.86 371 GLU B CA 1
ATOM 4846 C C . GLU B 1 353 ? 17.800 30.099 65.239 1.00 50.66 371 GLU B C 1
ATOM 4847 O O . GLU B 1 353 ? 18.434 29.041 65.169 1.00 50.61 371 GLU B O 1
ATOM 4853 N N . SER B 1 354 ? 18.017 30.978 66.220 1.00 53.39 372 SER B N 1
ATOM 4854 C CA . SER B 1 354 ? 19.019 30.662 67.236 1.00 54.49 372 SER B CA 1
ATOM 4855 C C . SER B 1 354 ? 18.574 29.522 68.137 1.00 45.95 372 SER B C 1
ATOM 4856 O O . SER B 1 354 ? 19.419 28.905 68.789 1.00 45.91 372 SER B O 1
ATOM 4859 N N . LEU B 1 355 ? 17.275 29.209 68.163 1.00 47.30 373 LEU B N 1
ATOM 4860 C CA . LEU B 1 355 ? 16.789 28.062 68.923 1.00 42.94 373 LEU B CA 1
ATOM 4861 C C . LEU B 1 355 ? 17.436 26.757 68.478 1.00 43.78 373 LEU B C 1
ATOM 4862 O O . LEU B 1 355 ? 17.466 25.792 69.246 1.00 45.75 373 LEU B O 1
ATOM 4867 N N . LEU B 1 356 ? 17.968 26.702 67.262 1.00 48.69 374 LEU B N 1
ATOM 4868 C CA . LEU B 1 356 ? 18.577 25.470 66.792 1.00 48.25 374 LEU B CA 1
ATOM 4869 C C . LEU B 1 356 ? 19.881 25.147 67.515 1.00 48.34 374 LEU B C 1
ATOM 4870 O O . LEU B 1 356 ? 20.379 24.026 67.380 1.00 48.62 374 LEU B O 1
ATOM 4875 N N . VAL B 1 357 ? 20.463 26.098 68.247 1.00 45.43 375 VAL B N 1
ATOM 4876 C CA . VAL B 1 357 ? 21.688 25.849 69.005 1.00 46.03 375 VAL B CA 1
ATOM 4877 C C . VAL B 1 357 ? 21.464 25.924 70.511 1.00 49.64 375 VAL B C 1
ATOM 4878 O O . VAL B 1 357 ? 22.423 25.758 71.285 1.00 47.85 375 VAL B O 1
ATOM 4882 N N . ASN B 1 358 ? 20.231 26.157 70.946 1.00 44.73 376 ASN B N 1
ATOM 4883 C CA . ASN B 1 358 ? 19.898 26.089 72.355 1.00 48.34 376 ASN B CA 1
ATOM 4884 C C . ASN B 1 358 ? 20.266 24.716 72.918 1.00 51.07 376 ASN B C 1
ATOM 4885 O O . ASN B 1 358 ? 20.081 23.698 72.240 1.00 53.36 376 ASN B O 1
ATOM 4890 N N . PRO B 1 359 ? 20.791 24.646 74.150 1.00 54.37 377 PRO B N 1
ATOM 4891 C CA . PRO B 1 359 ? 21.082 23.326 74.746 1.00 53.22 377 PRO B CA 1
ATOM 4892 C C . PRO B 1 359 ? 19.844 22.535 75.159 1.00 52.36 377 PRO B C 1
ATOM 4893 O O . PRO B 1 359 ? 19.948 21.310 75.319 1.00 52.61 377 PRO B O 1
ATOM 4897 N N . LEU B 1 360 ? 18.685 23.177 75.348 1.00 49.44 378 LEU B N 1
ATOM 4898 C CA . LEU B 1 360 ? 17.475 22.405 75.617 1.00 47.30 378 LEU B CA 1
ATOM 4899 C C . LEU B 1 360 ? 16.987 21.707 74.356 1.00 56.03 378 LEU B C 1
ATOM 4900 O O . LEU B 1 360 ? 16.573 20.537 74.403 1.00 49.29 378 LEU B O 1
ATOM 4905 N N . THR B 1 361 ? 17.017 22.424 73.225 1.00 53.45 379 THR B N 1
ATOM 4906 C CA . THR B 1 361 ? 16.729 21.827 71.926 1.00 51.93 379 THR B CA 1
ATOM 4907 C C . THR B 1 361 ? 17.473 20.513 71.759 1.00 47.67 379 THR B C 1
ATOM 4908 O O . THR B 1 361 ? 16.871 19.465 71.510 1.00 44.41 379 THR B O 1
ATOM 4912 N N . TYR B 1 362 ? 18.798 20.564 71.910 1.00 47.52 380 TYR B N 1
ATOM 4913 C CA . TYR B 1 362 ? 19.628 19.376 71.753 1.00 49.63 380 TYR B CA 1
ATOM 4914 C C . TYR B 1 362 ? 19.294 18.316 72.796 1.00 49.52 380 TYR B C 1
ATOM 4915 O O . TYR B 1 362 ? 19.248 17.123 72.478 1.00 53.35 380 TYR B O 1
ATOM 4924 N N . ALA B 1 363 ? 19.049 18.729 74.041 1.00 49.00 381 ALA B N 1
ATOM 4925 C CA . ALA B 1 363 ? 18.765 17.759 75.096 1.00 54.08 381 ALA B CA 1
ATOM 4926 C C . ALA B 1 363 ? 17.492 16.982 74.792 1.00 49.99 381 ALA B C 1
ATOM 4927 O O . ALA B 1 363 ? 17.487 15.747 74.818 1.00 54.36 381 ALA B O 1
ATOM 4929 N N . LEU B 1 364 ? 16.404 17.688 74.485 1.00 48.86 382 LEU B N 1
ATOM 4930 C CA . LEU B 1 364 ? 15.144 17.013 74.204 1.00 48.86 382 LEU B CA 1
ATOM 4931 C C . LEU B 1 364 ? 15.214 16.173 72.936 1.00 51.95 382 LEU B C 1
ATOM 4932 O O . LEU B 1 364 ? 14.454 15.207 72.798 1.00 49.48 382 LEU B O 1
ATOM 4937 N N . LEU B 1 365 ? 16.094 16.531 71.991 1.00 53.20 383 LEU B N 1
ATOM 4938 C CA . LEU B 1 365 ? 16.220 15.734 70.771 1.00 50.43 383 LEU B CA 1
ATOM 4939 C C . LEU B 1 365 ? 16.940 14.417 71.046 1.00 53.09 383 LEU B C 1
ATOM 4940 O O . LEU B 1 365 ? 16.544 13.362 70.527 1.00 52.03 383 LEU B O 1
ATOM 4945 N N . VAL B 1 366 ? 18.008 14.460 71.850 1.00 52.23 384 VAL B N 1
ATOM 4946 C CA . VAL B 1 366 ? 18.741 13.240 72.159 1.00 56.46 384 VAL B CA 1
ATOM 4947 C C . VAL B 1 366 ? 17.910 12.347 73.067 1.00 51.67 384 VAL B C 1
ATOM 4948 O O . VAL B 1 366 ? 17.952 11.116 72.953 1.00 53.63 384 VAL B O 1
ATOM 4952 N N . ASP B 1 367 ? 17.129 12.942 73.962 1.00 47.75 385 ASP B N 1
ATOM 4953 C CA . ASP B 1 367 ? 16.260 12.147 74.817 1.00 56.31 385 ASP B CA 1
ATOM 4954 C C . ASP B 1 367 ? 15.213 11.415 73.991 1.00 54.83 385 ASP B C 1
ATOM 4955 O O . ASP B 1 367 ? 15.017 10.199 74.146 1.00 48.48 385 ASP B O 1
ATOM 4960 N N . ALA B 1 368 ? 14.537 12.148 73.096 1.00 51.41 386 ALA B N 1
ATOM 4961 C CA . ALA B 1 368 ? 13.513 11.554 72.243 1.00 51.58 386 ALA B CA 1
ATOM 4962 C C . ALA B 1 368 ? 14.060 10.395 71.410 1.00 50.27 386 ALA B C 1
ATOM 4963 O O . ALA B 1 368 ? 13.337 9.429 71.138 1.00 47.30 386 ALA B O 1
ATOM 4965 N N . LEU B 1 369 ? 15.328 10.460 71.009 1.00 49.01 387 LEU B N 1
ATOM 4966 C CA . LEU B 1 369 ? 15.901 9.414 70.175 1.00 52.06 387 LEU B CA 1
ATOM 4967 C C . LEU B 1 369 ? 16.396 8.204 70.964 1.00 52.39 387 LEU B C 1
ATOM 4968 O O . LEU B 1 369 ? 16.701 7.174 70.350 1.00 48.50 387 LEU B O 1
ATOM 4973 N N . THR B 1 370 ? 16.465 8.287 72.294 1.00 55.52 388 THR B N 1
ATOM 4974 C CA . THR B 1 370 ? 17.028 7.219 73.116 1.00 50.88 388 THR B CA 1
ATOM 4975 C C . THR B 1 370 ? 16.005 6.580 74.050 1.00 52.48 388 THR B C 1
ATOM 4976 O O . THR B 1 370 ? 16.386 5.811 74.942 1.00 58.90 388 THR B O 1
ATOM 4980 N N . HIS B 1 371 ? 14.722 6.894 73.882 1.00 54.96 389 HIS B N 1
ATOM 4981 C CA . HIS B 1 371 ? 13.649 6.295 74.661 1.00 55.10 389 HIS B CA 1
ATOM 4982 C C . HIS B 1 371 ? 12.416 6.211 73.783 1.00 53.50 389 HIS B C 1
ATOM 4983 O O . HIS B 1 371 ? 12.177 7.087 72.955 1.00 53.12 389 HIS B O 1
ATOM 4990 N N . ASP B 1 372 ? 11.633 5.153 73.968 1.00 55.85 390 ASP B N 1
ATOM 4991 C CA . ASP B 1 372 ? 10.280 5.153 73.443 1.00 52.87 390 ASP B CA 1
ATOM 4992 C C . ASP B 1 372 ? 9.576 6.439 73.854 1.00 53.38 390 ASP B C 1
ATOM 4993 O O . ASP B 1 372 ? 9.780 6.954 74.956 1.00 52.85 390 ASP B O 1
ATOM 4998 N N . GLY B 1 373 ? 8.785 6.987 72.935 1.00 57.51 391 GLY B N 1
ATOM 4999 C CA . GLY B 1 373 ? 8.024 8.187 73.194 1.00 51.03 391 GLY B CA 1
ATOM 5000 C C . GLY B 1 373 ? 8.786 9.460 72.877 1.00 52.37 391 GLY B C 1
ATOM 5001 O O . GLY B 1 373 ? 9.918 9.434 72.374 1.00 47.39 391 GLY B O 1
ATOM 5002 N N . PRO B 1 374 ? 8.174 10.603 73.183 1.00 52.38 392 PRO B N 1
ATOM 5003 C CA . PRO B 1 374 ? 8.803 11.897 72.896 1.00 51.17 392 PRO B CA 1
ATOM 5004 C C . PRO B 1 374 ? 9.891 12.230 73.906 1.00 54.58 392 PRO B C 1
ATOM 5005 O O . PRO B 1 374 ? 10.048 11.573 74.935 1.00 56.56 392 PRO B O 1
ATOM 5009 N N . GLY B 1 375 ? 10.644 13.282 73.595 1.00 51.38 393 GLY B N 1
ATOM 5010 C CA . GLY B 1 375 ? 11.593 13.802 74.565 1.00 54.10 393 GLY B CA 1
ATOM 5011 C C . GLY B 1 375 ? 10.868 14.313 75.798 1.00 56.62 393 GLY B C 1
ATOM 5012 O O . GLY B 1 375 ? 9.790 14.901 75.703 1.00 56.71 393 GLY B O 1
ATOM 5013 N N . SER B 1 376 ? 11.463 14.069 76.972 1.00 55.14 394 SER B N 1
ATOM 5014 C CA . SER B 1 376 ? 10.831 14.363 78.256 1.00 58.08 394 SER B CA 1
ATOM 5015 C C . SER B 1 376 ? 11.700 15.304 79.086 1.00 59.53 394 SER B C 1
ATOM 5016 O O . SER B 1 376 ? 12.897 15.049 79.284 1.00 56.35 394 SER B O 1
ATOM 5019 N N . VAL B 1 377 ? 11.090 16.383 79.588 1.00 60.73 395 VAL B N 1
ATOM 5020 C CA . VAL B 1 377 ? 11.855 17.352 80.375 1.00 64.70 395 VAL B CA 1
ATOM 5021 C C . VAL B 1 377 ? 12.267 16.762 81.720 1.00 62.54 395 VAL B C 1
ATOM 5022 O O . VAL B 1 377 ? 13.322 17.120 82.256 1.00 62.99 395 VAL B O 1
ATOM 5026 N N . ASP B 1 378 ? 11.474 15.836 82.275 1.00 62.33 396 ASP B N 1
ATOM 5027 C CA . ASP B 1 378 ? 11.775 15.302 83.604 1.00 67.02 396 ASP B CA 1
ATOM 5028 C C . ASP B 1 378 ? 12.999 14.393 83.609 1.00 65.68 396 ASP B C 1
ATOM 5029 O O . ASP B 1 378 ? 13.671 14.282 84.642 1.00 68.76 396 ASP B O 1
ATOM 5034 N N . ARG B 1 379 ? 13.300 13.724 82.490 1.00 60.83 397 ARG B N 1
ATOM 5035 C CA . ARG B 1 379 ? 14.528 12.934 82.419 1.00 57.76 397 ARG B CA 1
ATOM 5036 C C . ARG B 1 379 ? 15.774 13.803 82.337 1.00 58.09 397 ARG B C 1
ATOM 5037 O O . ARG B 1 379 ? 16.888 13.262 82.332 1.00 56.68 397 ARG B O 1
ATOM 5045 N N . LEU B 1 380 ? 15.616 15.121 82.241 1.00 57.14 398 LEU B N 1
ATOM 5046 C CA . LEU B 1 380 ? 16.729 16.029 82.014 1.00 58.84 398 LEU B CA 1
ATOM 5047 C C . LEU B 1 380 ? 17.162 16.693 83.311 1.00 58.41 398 LEU B C 1
ATOM 5048 O O . LEU B 1 380 ? 16.332 17.061 84.154 1.00 57.03 398 LEU B O 1
ATOM 5053 N N . ASP B 1 381 ? 18.471 16.847 83.460 1.00 55.88 399 ASP B N 1
ATOM 5054 C CA . ASP B 1 381 ? 18.999 17.704 84.510 1.00 62.01 399 ASP B CA 1
ATOM 5055 C C . ASP B 1 381 ? 18.887 19.128 83.973 1.00 63.51 399 ASP B C 1
ATOM 5056 O O . ASP B 1 381 ? 19.790 19.662 83.317 1.00 55.49 399 ASP B O 1
ATOM 5061 N N . LEU B 1 382 ? 17.731 19.738 84.239 1.00 61.66 400 LEU B N 1
ATOM 5062 C CA . LEU B 1 382 ? 17.462 21.066 83.711 1.00 60.89 400 LEU B CA 1
ATOM 5063 C C . LEU B 1 382 ? 18.472 22.083 84.221 1.00 65.87 400 LEU B C 1
ATOM 5064 O O . LEU B 1 382 ? 18.724 23.090 83.550 1.00 68.01 400 LEU B O 1
ATOM 5069 N N . ASP B 1 383 ? 19.068 21.845 85.395 1.00 66.06 401 ASP B N 1
ATOM 5070 C CA . ASP B 1 383 ? 20.047 22.801 85.906 1.00 61.05 401 ASP B CA 1
ATOM 5071 C C . ASP B 1 383 ? 21.355 22.735 85.123 1.00 64.28 401 ASP B C 1
ATOM 5072 O O . ASP B 1 383 ? 22.007 23.768 84.915 1.00 63.88 401 ASP B O 1
ATOM 5077 N N . THR B 1 384 ? 21.745 21.546 84.656 1.00 65.83 402 THR B N 1
ATOM 5078 C CA . THR B 1 384 ? 22.898 21.46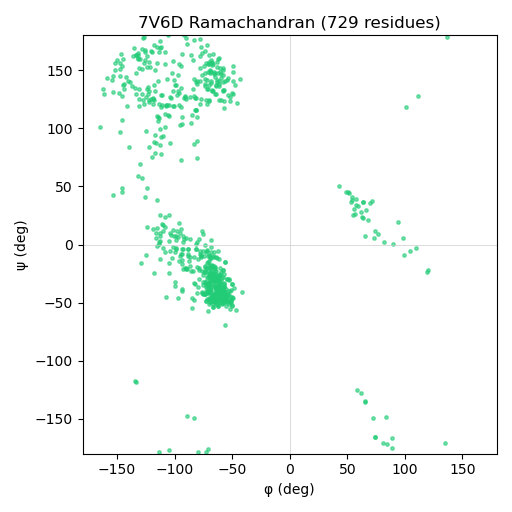4 83.764 1.00 66.99 402 THR B CA 1
ATOM 5079 C C . THR B 1 384 ? 22.547 21.937 82.359 1.00 62.33 402 THR B C 1
ATOM 5080 O O . THR B 1 384 ? 23.326 22.667 81.736 1.00 59.09 402 THR B O 1
ATOM 5084 N N . VAL B 1 385 ? 21.375 21.540 81.855 1.00 63.91 403 VAL B N 1
ATOM 5085 C CA . VAL B 1 385 ? 21.019 21.819 80.464 1.00 62.05 403 VAL B CA 1
ATOM 5086 C C . VAL B 1 385 ? 20.839 23.313 80.250 1.00 61.15 403 VAL B C 1
ATOM 5087 O O . VAL B 1 385 ? 21.472 23.913 79.368 1.00 60.68 403 VAL B O 1
ATOM 5091 N N . CYS B 1 386 ? 19.983 23.937 81.062 1.00 57.54 404 CYS B N 1
ATOM 5092 C CA . CYS B 1 386 ? 19.672 25.353 80.933 1.00 54.39 404 CYS B CA 1
ATOM 5093 C C . CYS B 1 386 ? 20.829 26.265 81.289 1.00 54.47 404 CYS B C 1
ATOM 5094 O O . CYS B 1 386 ? 20.632 27.478 81.290 1.00 53.87 404 CYS B O 1
ATOM 5097 N N . SER B 1 387 ? 22.009 25.746 81.600 1.00 58.47 405 SER B N 1
ATOM 5098 C CA . SER B 1 387 ? 23.071 26.590 82.127 1.00 57.85 405 SER B CA 1
ATOM 5099 C C . SER B 1 387 ? 24.017 27.113 81.052 1.00 62.73 405 SER B C 1
ATOM 5100 O O . SER B 1 387 ? 24.856 27.970 81.354 1.00 62.85 405 SER B O 1
ATOM 5103 N N . THR B 1 388 ? 23.902 26.648 79.812 1.00 57.55 406 THR B N 1
ATOM 5104 C CA . THR B 1 388 ? 24.748 27.154 78.745 1.00 56.90 406 THR B CA 1
ATOM 5105 C C . THR B 1 388 ? 23.913 27.877 77.695 1.00 55.68 406 THR B C 1
ATOM 5106 O O . THR B 1 388 ? 22.678 27.844 77.701 1.00 53.36 406 THR B O 1
ATOM 5110 N N . VAL B 1 389 ? 24.625 28.553 76.799 1.00 55.42 407 VAL B N 1
ATOM 5111 C CA . VAL B 1 389 ? 24.000 29.318 75.726 1.00 53.66 407 VAL B CA 1
ATOM 5112 C C . VAL B 1 389 ? 23.889 28.488 74.453 1.00 57.08 407 VAL B C 1
ATOM 5113 O O . VAL B 1 389 ? 22.884 28.570 73.741 1.00 56.57 407 VAL B O 1
ATOM 5117 N N . VAL B 1 390 ? 24.902 27.679 74.152 1.00 50.72 408 VAL B N 1
ATOM 5118 C CA . VAL B 1 390 ? 24.859 26.758 73.028 1.00 53.40 408 VAL B CA 1
ATOM 5119 C C . VAL B 1 390 ? 24.836 25.337 73.576 1.00 57.06 408 VAL B C 1
ATOM 5120 O O . VAL B 1 390 ? 25.054 25.101 74.764 1.00 56.66 408 VAL B O 1
ATOM 5124 N N . ALA B 1 391 ? 24.575 24.380 72.686 1.00 57.20 409 ALA B N 1
ATOM 5125 C CA . ALA B 1 391 ? 24.595 22.986 73.081 1.00 52.64 409 ALA B CA 1
ATOM 5126 C C . ALA B 1 391 ? 26.036 22.528 73.291 1.00 55.20 409 ALA B C 1
ATOM 5127 O O . ALA B 1 391 ? 26.951 22.995 72.602 1.00 48.95 409 ALA B O 1
ATOM 5129 N N . PRO B 1 392 ? 26.254 21.595 74.227 1.00 57.04 410 PRO B N 1
ATOM 5130 C CA . PRO B 1 392 ? 27.619 21.316 74.707 1.00 59.41 410 PRO B CA 1
ATOM 5131 C C . PRO B 1 392 ? 28.639 20.925 73.630 1.00 59.36 410 PRO B C 1
ATOM 5132 O O . PRO B 1 392 ? 29.843 20.966 73.914 1.00 68.84 410 PRO B O 1
ATOM 5136 N N . GLY B 1 393 ? 28.237 20.572 72.421 1.00 49.96 411 GLY B N 1
ATOM 5137 C CA . GLY B 1 393 ? 29.263 20.376 71.415 1.00 55.60 411 GLY B CA 1
ATOM 5138 C C . GLY B 1 393 ? 29.630 21.629 70.628 1.00 63.48 411 GLY B C 1
ATOM 5139 O O . GLY B 1 393 ? 30.716 21.713 70.041 1.00 66.17 411 GLY B O 1
ATOM 5140 N N . LEU B 1 394 ? 28.738 22.613 70.603 1.00 57.46 412 LEU B N 1
ATOM 5141 C CA . LEU B 1 394 ? 28.902 23.759 69.722 1.00 58.80 412 LEU B CA 1
ATOM 5142 C C . LEU B 1 394 ? 29.587 24.911 70.437 1.00 62.52 412 LEU B C 1
ATOM 5143 O O . LEU B 1 394 ? 29.514 25.044 71.662 1.00 60.22 412 LEU B O 1
ATOM 5148 N N . GLY B 1 395 ? 30.262 25.748 69.649 1.00 64.63 413 GLY B N 1
ATOM 5149 C CA . GLY B 1 395 ? 30.830 26.974 70.158 1.00 61.14 413 GLY B CA 1
ATOM 5150 C C . GLY B 1 395 ? 29.852 28.125 70.038 1.00 64.36 413 GLY B C 1
ATOM 5151 O O . GLY B 1 395 ? 28.740 27.989 69.529 1.00 63.15 413 GLY B O 1
ATOM 5152 N N . LEU B 1 396 ? 30.284 29.286 70.532 1.00 64.29 414 LEU B N 1
ATOM 5153 C CA . LEU B 1 396 ? 29.508 30.498 70.299 1.00 65.61 414 LEU B CA 1
ATOM 5154 C C . LEU B 1 396 ? 29.553 30.912 68.836 1.00 60.69 414 LEU B C 1
ATOM 5155 O O . LEU B 1 396 ? 28.698 31.688 68.392 1.00 58.11 414 LEU B O 1
ATOM 5160 N N . ASP B 1 397 ? 30.533 30.405 68.084 1.00 61.35 415 ASP B N 1
ATOM 5161 C CA . ASP B 1 397 ? 30.562 30.622 66.643 1.00 59.09 415 ASP B CA 1
ATOM 5162 C C . ASP B 1 397 ? 29.325 30.049 65.967 1.00 55.75 415 ASP B C 1
ATOM 5163 O O . ASP B 1 397 ? 28.945 30.506 64.887 1.00 54.89 415 ASP B O 1
ATOM 5168 N N . ALA B 1 398 ? 28.695 29.039 66.571 1.00 56.14 416 ALA B N 1
ATOM 5169 C CA . ALA B 1 398 ? 27.461 28.505 66.008 1.00 57.34 416 ALA B CA 1
ATOM 5170 C C . ALA B 1 398 ? 26.330 29.517 66.106 1.00 52.52 416 ALA B C 1
ATOM 5171 O O . ALA B 1 398 ? 25.432 29.530 65.255 1.00 52.96 416 ALA B O 1
ATOM 5173 N N . LEU B 1 399 ? 26.381 30.399 67.098 1.00 56.30 417 LEU B N 1
ATOM 5174 C CA . LEU B 1 399 ? 25.347 31.459 67.213 1.00 54.35 417 LEU B CA 1
ATOM 5175 C C . LEU B 1 399 ? 25.458 32.405 66.012 1.00 50.64 417 LEU B C 1
ATOM 5176 O O . LEU B 1 399 ? 24.422 32.732 65.450 1.00 50.89 417 LEU B O 1
ATOM 5181 N N . LEU B 1 400 ? 26.666 32.828 65.654 1.00 48.35 418 LEU B N 1
ATOM 5182 C CA . LEU B 1 400 ? 26.873 33.689 64.460 1.00 54.07 418 LEU B CA 1
ATOM 5183 C C . LEU B 1 400 ? 26.516 32.933 63.176 1.00 56.12 418 LEU B C 1
ATOM 5184 O O . LEU B 1 400 ? 25.895 33.537 62.301 1.00 58.31 418 LEU B O 1
ATOM 5189 N N . GLU B 1 401 ? 26.913 31.667 63.061 1.00 57.13 419 GLU B N 1
ATOM 5190 C CA . GLU B 1 401 ? 26.685 30.897 61.814 1.00 54.37 419 GLU B CA 1
ATOM 5191 C C . GLU B 1 401 ? 25.181 30.767 61.564 1.00 53.46 419 GLU B C 1
ATOM 5192 O O . GLU B 1 401 ? 24.763 31.001 60.428 1.00 52.34 419 GLU B O 1
ATOM 5198 N N . ILE B 1 402 ? 24.414 30.418 62.596 1.00 49.21 420 ILE B N 1
ATOM 5199 C CA . ILE B 1 402 ? 22.976 30.268 62.415 1.00 50.79 420 ILE B CA 1
ATOM 5200 C C . ILE B 1 402 ? 22.329 31.596 62.016 1.00 52.62 420 ILE B C 1
ATOM 5201 O O . ILE B 1 402 ? 21.311 31.609 61.313 1.00 51.75 420 ILE B O 1
ATOM 5206 N N . GLU B 1 403 ? 22.901 32.728 62.419 1.00 48.95 421 GLU B N 1
ATOM 5207 C CA . GLU B 1 403 ? 22.320 33.984 61.965 1.00 53.94 421 GLU B CA 1
ATOM 5208 C C . GLU B 1 403 ? 22.606 34.209 60.485 1.00 52.74 421 GLU B C 1
ATOM 5209 O O . GLU B 1 403 ? 21.765 34.767 59.772 1.00 49.59 421 GLU B O 1
ATOM 5215 N N . GLY B 1 404 ? 23.772 33.768 60.003 1.00 50.07 422 GLY B N 1
ATOM 5216 C CA . GLY B 1 404 ? 24.041 33.825 58.578 1.00 46.74 422 GLY B CA 1
ATOM 5217 C C . GLY B 1 404 ? 23.197 32.845 57.787 1.00 50.12 422 GLY B C 1
ATOM 5218 O O . GLY B 1 404 ? 22.863 33.100 56.626 1.00 54.02 422 GLY B O 1
ATOM 5219 N N . VAL B 1 405 ? 22.844 31.714 58.393 1.00 47.36 423 VAL B N 1
ATOM 5220 C CA . VAL B 1 405 ? 21.891 30.813 57.761 1.00 51.01 423 VAL B CA 1
ATOM 5221 C C . VAL B 1 405 ? 20.544 31.506 57.590 1.00 51.04 423 VAL B C 1
ATOM 5222 O O . VAL B 1 405 ? 19.901 31.403 56.538 1.00 54.59 423 VAL B O 1
ATOM 5226 N N . ASN B 1 406 ? 20.114 32.252 58.603 1.00 45.36 424 ASN B N 1
ATOM 5227 C CA . ASN B 1 406 ? 18.819 32.915 58.532 1.00 45.99 424 ASN B CA 1
ATOM 5228 C C . ASN B 1 406 ? 18.840 34.131 57.595 1.00 51.06 424 ASN B C 1
ATOM 5229 O O . ASN B 1 406 ? 17.792 34.525 57.062 1.00 49.41 424 ASN B O 1
ATOM 5234 N N . VAL B 1 407 ? 20.011 34.731 57.366 1.00 45.33 425 VAL B N 1
ATOM 5235 C CA . VAL B 1 407 ? 20.080 35.883 56.474 1.00 45.88 425 VAL B CA 1
ATOM 5236 C C . VAL B 1 407 ? 19.987 35.432 55.023 1.00 48.98 425 VAL B C 1
ATOM 5237 O O . VAL B 1 407 ? 19.335 36.080 54.191 1.00 46.88 425 VAL B O 1
ATOM 5241 N N . LEU B 1 408 ? 20.656 34.329 54.689 1.00 47.26 426 LEU B N 1
ATOM 5242 C CA . LEU B 1 408 ? 20.496 33.766 53.358 1.00 49.27 426 LEU B CA 1
ATOM 5243 C C . LEU B 1 408 ? 19.040 33.375 53.109 1.00 49.59 426 LEU B C 1
ATOM 5244 O O . LEU B 1 408 ? 18.508 33.596 52.012 1.00 48.54 426 LEU B O 1
ATOM 5249 N N . ALA B 1 409 ? 18.366 32.834 54.131 1.00 45.29 427 ALA B N 1
ATOM 5250 C CA . ALA B 1 409 ? 16.973 32.438 53.946 1.00 47.14 427 ALA B CA 1
ATOM 5251 C C . ALA B 1 409 ? 16.066 33.654 53.833 1.00 43.33 427 ALA B C 1
ATOM 5252 O O . ALA B 1 409 ? 15.139 33.670 53.016 1.00 43.32 427 ALA B O 1
ATOM 5254 N N . ALA B 1 410 ? 16.308 34.677 54.655 1.00 47.90 428 ALA B N 1
ATOM 5255 C CA . ALA B 1 410 ? 15.560 35.924 54.534 1.00 46.33 428 ALA B CA 1
ATOM 5256 C C . ALA B 1 410 ? 15.720 36.533 53.140 1.00 44.66 428 ALA B C 1
ATOM 5257 O O . ALA B 1 410 ? 14.737 36.951 52.515 1.00 43.07 428 ALA B O 1
ATOM 5259 N N . VAL B 1 411 ? 16.956 36.592 52.637 1.00 43.88 429 VAL B N 1
ATOM 5260 C CA . VAL B 1 411 ? 17.189 37.130 51.299 1.00 40.79 429 VAL B CA 1
ATOM 5261 C C . VAL B 1 411 ? 16.370 36.361 50.273 1.00 46.10 429 VAL B C 1
ATOM 5262 O O . VAL B 1 411 ? 15.670 36.957 49.443 1.00 48.69 429 VAL B O 1
ATOM 5266 N N . ASN B 1 412 ? 16.434 35.023 50.329 1.00 45.43 430 ASN B N 1
ATOM 5267 C CA . ASN B 1 412 ? 15.704 34.182 49.381 1.00 42.42 430 ASN B CA 1
ATOM 5268 C C . ASN B 1 412 ? 14.224 34.537 49.342 1.00 41.68 430 ASN B C 1
ATOM 5269 O O . ASN B 1 412 ? 13.621 34.618 48.260 1.00 35.85 430 ASN B O 1
ATOM 5274 N N . LEU B 1 413 ? 13.628 34.762 50.518 1.00 37.30 431 LEU B N 1
ATOM 5275 C CA . LEU B 1 413 ? 12.202 35.057 50.596 1.00 36.63 431 LEU B CA 1
ATOM 5276 C C . LEU B 1 413 ? 11.838 36.314 49.815 1.00 45.58 431 LEU B C 1
ATOM 5277 O O . LEU B 1 413 ? 10.767 36.376 49.200 1.00 48.99 431 LEU B O 1
ATOM 5282 N N . LEU B 1 414 ? 12.714 37.331 49.835 1.00 45.73 432 LEU B N 1
ATOM 5283 C CA . LEU B 1 414 ? 12.443 38.613 49.199 1.00 44.90 432 LEU B CA 1
ATOM 5284 C C . LEU B 1 414 ? 12.898 38.686 47.752 1.00 44.61 432 LEU B C 1
ATOM 5285 O O . LEU B 1 414 ? 12.418 39.555 47.015 1.00 49.73 432 LEU B O 1
ATOM 5290 N N . THR B 1 415 ? 13.815 37.814 47.331 1.00 45.53 433 THR B N 1
ATOM 5291 C CA . THR B 1 415 ? 14.395 37.859 45.990 1.00 44.72 433 THR B CA 1
ATOM 5292 C C . THR B 1 415 ? 13.965 36.714 45.086 1.00 43.36 433 THR B C 1
ATOM 5293 O O . THR B 1 415 ? 14.413 36.659 43.939 1.00 46.72 433 THR B O 1
ATOM 5297 N N . TYR B 1 416 ? 13.174 35.764 45.581 1.00 49.51 434 TYR B N 1
ATOM 5298 C CA . TYR B 1 416 ? 12.725 34.650 44.752 1.00 42.54 434 TYR B CA 1
ATOM 5299 C C . TYR B 1 416 ? 11.893 35.188 43.591 1.00 43.87 434 TYR B C 1
ATOM 5300 O O . TYR B 1 416 ? 11.097 36.116 43.757 1.00 44.46 434 TYR B O 1
ATOM 5309 N N . SER B 1 417 ? 12.107 34.638 42.393 1.00 46.70 435 SER B N 1
ATOM 5310 C CA . SER B 1 417 ? 11.431 35.223 41.239 1.00 40.71 435 SER B CA 1
ATOM 5311 C C . SER B 1 417 ? 9.946 34.888 41.218 1.00 41.39 435 SER B C 1
ATOM 5312 O O . SER B 1 417 ? 9.138 35.715 40.781 1.00 43.85 435 SER B O 1
ATOM 5315 N N . ASP B 1 418 ? 9.579 33.708 41.719 1.00 40.37 436 ASP B N 1
ATOM 5316 C CA . ASP B 1 418 ? 8.164 33.251 41.670 1.00 38.96 436 ASP B CA 1
ATOM 5317 C C . ASP B 1 418 ? 7.353 33.886 42.799 1.00 42.59 436 ASP B C 1
ATOM 5318 O O . ASP B 1 418 ? 6.988 33.184 43.741 1.00 42.07 436 ASP B O 1
ATOM 5323 N N . ARG B 1 419 ? 7.040 35.166 42.654 1.00 39.55 437 ARG B N 1
ATOM 5324 C CA . ARG B 1 419 ? 6.253 35.880 43.678 1.00 39.67 437 ARG B CA 1
ATOM 5325 C C . ARG B 1 419 ? 4.821 35.968 43.168 1.00 37.51 437 ARG B C 1
ATOM 5326 O O . ARG B 1 419 ? 4.634 36.298 41.996 1.00 36.38 437 ARG B O 1
ATOM 5334 N N . ARG B 1 420 ? 3.859 35.634 44.019 1.00 39.16 438 ARG B N 1
ATOM 5335 C CA . ARG B 1 420 ? 2.463 35.547 43.553 1.00 35.79 438 ARG B CA 1
ATOM 5336 C C . ARG B 1 420 ? 1.506 36.289 44.475 1.00 39.54 438 ARG B C 1
ATOM 5337 O O . ARG B 1 420 ? 1.857 36.521 45.628 1.00 38.29 438 ARG B O 1
ATOM 5345 N N . LEU B 1 421 ? 0.332 36.631 43.959 1.00 42.89 439 LEU B N 1
ATOM 5346 C CA . LEU B 1 421 ? -0.708 37.291 44.733 1.00 45.13 439 LEU B CA 1
ATOM 5347 C C . LEU B 1 421 ? -1.619 36.318 45.483 1.00 45.84 439 LEU B C 1
ATOM 5348 O O . LEU B 1 421 ? -2.306 36.730 46.423 1.00 47.70 439 LEU B O 1
ATOM 5353 N N . ALA B 1 422 ? -1.653 35.049 45.096 1.00 42.04 440 ALA B N 1
ATOM 5354 C CA . ALA B 1 422 ? -2.623 34.126 45.657 1.00 40.85 440 ALA B CA 1
ATOM 5355 C C . ALA B 1 422 ? -1.943 32.793 45.868 1.00 38.85 440 ALA B C 1
ATOM 5356 O O . ALA B 1 422 ? -1.139 32.369 45.036 1.00 41.21 440 ALA B O 1
ATOM 5358 N N . GLU B 1 423 ? -2.270 32.142 46.983 1.00 40.62 441 GLU B N 1
ATOM 5359 C CA . GLU B 1 423 ? -1.615 30.892 47.336 1.00 42.65 441 GLU B CA 1
ATOM 5360 C C . GLU B 1 423 ? -2.022 29.759 46.382 1.00 43.34 441 GLU B C 1
ATOM 5361 O O . GLU B 1 423 ? -3.149 29.737 45.868 1.00 39.10 441 GLU B O 1
ATOM 5367 N N . PRO B 1 424 ? -1.108 28.814 46.127 1.00 39.91 442 PRO B N 1
ATOM 5368 C CA . PRO B 1 424 ? -1.401 27.712 45.200 1.00 38.29 442 PRO B CA 1
ATOM 5369 C C . PRO B 1 424 ? -2.732 27.046 45.506 1.00 39.58 442 PRO B C 1
ATOM 5370 O O . PRO B 1 424 ? -3.181 27.004 46.652 1.00 43.71 442 PRO B O 1
ATOM 5374 N N . ALA B 1 425 ? -3.377 26.546 44.457 1.00 40.72 443 ALA B N 1
ATOM 5375 C CA . ALA B 1 425 ? -4.619 25.822 44.659 1.00 42.20 443 ALA B CA 1
ATOM 5376 C C . ALA B 1 425 ? -4.351 24.552 45.455 1.00 40.98 443 ALA B C 1
ATOM 5377 O O . ALA B 1 425 ? -3.277 23.947 45.368 1.00 41.35 443 ALA B O 1
ATOM 5379 N N . LEU B 1 426 ? -5.325 24.162 46.263 1.00 43.01 444 LEU B N 1
ATOM 5380 C CA . LEU B 1 426 ? -5.187 22.923 47.013 1.00 42.53 444 LEU B CA 1
ATOM 5381 C C . LEU B 1 426 ? -5.208 21.747 46.045 1.00 44.51 444 LEU B C 1
ATOM 5382 O O . LEU B 1 426 ? -6.047 21.699 45.142 1.00 42.67 444 LEU B O 1
ATOM 5387 N N . MET B 1 427 ? -4.251 20.828 46.210 1.00 45.43 445 MET B N 1
ATOM 5388 C CA . MET B 1 427 ? -4.288 19.540 45.533 1.00 39.30 445 MET B CA 1
ATOM 5389 C C . MET B 1 427 ? -5.659 18.889 45.707 1.00 43.66 445 MET B C 1
ATOM 5390 O O . MET B 1 427 ? -6.376 19.133 46.684 1.00 45.83 445 MET B O 1
ATOM 5395 N N . SER B 1 428 ? -6.022 18.034 44.754 1.00 53.43 446 SER B N 1
ATOM 5396 C CA . SER B 1 428 ? -7.346 17.419 44.788 1.00 50.18 446 SER B CA 1
ATOM 5397 C C . SER B 1 428 ? -7.530 16.531 46.015 1.00 50.96 446 SER B C 1
ATOM 5398 O O . SER B 1 428 ? -8.625 16.483 46.592 1.00 53.12 446 SER B O 1
ATOM 5401 N N . TYR B 1 429 ? -6.476 15.815 46.429 1.00 48.00 447 TYR B N 1
ATOM 5402 C CA . TYR B 1 429 ? -6.580 14.962 47.611 1.00 41.90 447 TYR B CA 1
ATOM 5403 C C . TYR B 1 429 ? -6.790 15.746 48.903 1.00 51.41 447 TYR B C 1
ATOM 5404 O O . TYR B 1 429 ? -7.277 15.165 49.877 1.00 53.40 447 TYR B O 1
ATOM 5413 N N . ALA B 1 430 ? -6.443 17.042 48.944 1.00 48.17 448 ALA B N 1
ATOM 5414 C CA . ALA B 1 430 ? -6.497 17.788 50.202 1.00 54.60 448 ALA B CA 1
ATOM 5415 C C . ALA B 1 430 ? -7.883 18.334 50.529 1.00 58.66 448 ALA B C 1
ATOM 5416 O O . ALA B 1 430 ? -8.163 18.590 51.705 1.00 55.62 448 ALA B O 1
ATOM 5418 N N . ALA B 1 431 ? -8.748 18.512 49.529 1.00 66.50 449 ALA B N 1
ATOM 5419 C CA . ALA B 1 431 ? -10.080 19.100 49.728 1.00 72.12 449 ALA B CA 1
ATOM 5420 C C . ALA B 1 431 ? -10.945 18.289 50.701 1.00 66.80 449 ALA B C 1
ATOM 5421 O O . ALA B 1 431 ? -11.594 17.312 50.315 1.00 76.25 449 ALA B O 1
#

Nearest PDB structures (foldseek):
  7v6d-assembly2_B  TM=1.002E+00  e=2.626E-75  Lasiodiplodia theobromae
  5a6v-assembly1_A  TM=9.111E-01  e=4.498E-24  Moesziomyces antarcticus
  6j1p-assembly1_A  TM=9.030E-01  e=1.521E-23  Moesziomyces antarcticus
  6isr-assembly1_A  TM=8.941E-01  e=3.360E-23  Moesziomyces antarcticus
  5gv5-assembly4_D  TM=8.966E-01  e=1.638E-22  Moesziomyces antarcticus

Organism: NCBI:txid45133

Solvent-accessible surface area: 24840 Å² total; per-residue (Å²): 149,141,85,116,76,42,31,102,94,40,50,24,6,52,7,2,3,14,59,35,30,88,137,66,126,75,9,37,39,74,4,23,32,90,23,101,22,114,123,117,23,74,67,92,3,61,89,78,63,36,110,81,4,8,70,26,73,22,80,38,129,56,1,27,68,0,0,51,30,31,120,118,11,37,61,23,133,47,63,0,0,1,0,0,0,0,20,1,4,0,0,0,39,0,0,15,14,0,0,18,109,21,0,80,69,35,92,48,0,5,11,0,6,0,0,2,19,43,0,1,0,60,21,0,0,16,1,0,0,2,3,0,0,0,0,1,0,0,1,5,16,2,75,76,29,66,2,7,0,0,0,4,5,0,0,0,0,0,0,0,0,0,0,12,22,2,41,17,0,84,82,26,6,48,7,0,0,0,0,0,0,0,0,46,0,7,55,42,7,26,62,96,0,21,11,83,2,69,20,25,109,2,122,7,63,12,1,1,0,19,1,1,12,2,67,61,0,51,0,0,77,15,0,67,92,49,17,0,16,28,0,19,6,29,0,0,0,0,4,1,19,55,27,0,26,64,1,34,51,3,65,35,107,49,6,1,0,56,0,73,42,91,100,62,48,23,40,18,46,0,17,0,28,96,22,0,163,86,82,37,66,0,17,30,16,3,4,4,3,1,0,0,0,0,2,0,0,39,18,0,0,35,10,0,29,63,71,152,23,26,0,31,32,139,116,30,84,29,94,88,24,0,56,57,33,18,0,91,71,21,32,96,88,2,3,49,64,0,34,31,8,18,35,26,8,14,0,0,56,53,21,9,110,51,108,90,78,38,18,15,88,55,52,106,46,14,102,183,99,140,94,62,26,100,98,36,49,22,8,62,8,2,4,15,54,35,29,86,141,67,128,67,8,40,40,64,1,20,32,92,25,101,20,117,129,117,22,70,72,96,4,54,95,80,66,36,109,88,4,6,72,27,68,25,71,36,118,88,0,27,67,2,1,50,30,32,122,112,13,35,64,26,130,49,64,0,1,0,0,0,0,0,21,1,2,0,0,0,29,0,0,17,17,0,0,28,122,19,0,78,66,36,91,43,0,6,10,0,9,0,0,1,29,44,0,1,0,69,23,0,0,16,0,0,0,2,1,0,0,0,0,2,1,0,0,5,14,3,75,65,25,73,1,6,0,0,0,5,6,0,0,0,0,0,0,0,0,0,0,13,22,2,44,20,0,80,86,24,6,40,8,0,0,0,0,0,0,1,3,49,0,8,56,37,8,26,63,107,0,21,15,86,2,68,26,21,103,3,125,5,59,11,0,0,0,14,1,0,9,1,64,62,0,49,0,1,76,15,2,61,91,48,23,2,11,24,0,18,5,29,0,0,0,0,2,0,19,45,20,1,22,67,1,49,44,1,57,39,107,52,5,2,0,64,0,59,45,95,97,67,44,20,42,22,37,1,19,0,26,91,30,1,163,86,83,37,62,0,18,30,27,8,5,4,8,1,0,0,0,0,2,1,0,42,16,0,0,40,10,0,28,67,74,147,23,24,0,30,42,130,116,23,80,48,84,91,23,0,57,58,26,13,0,111,56,15,34,95,85,3,6,48,74,0,21,34,9,20,41,23,7,18,0,0,57,57,20,12,106,52,108,90,79,36,17,14,88,58,49,112,54,10,118

Secondary structure (DSSP, 8-state):
-HHHHHHHHHHHHHTT-HHHHHTT----GGG-S-----PPPSS--SS-SSTTSPPP-S-HHHHHHTEE--TT--TTSSPEEEEE--TT--HHHHHTTTHHHHTTT-SS-EEEEE--TTTT-S-HHHHHHHHHHHHHHHHHTTTT--EEEEEETHHHHHHHHHHHH-GGGGGGEEEEEEES--TT-BHHHHHHTT--STT---SS-B-HHHHHTBTT-HHHHHHIIIIITB-SS-EEEEE-SS--SSSSS-SGGGSTT--B-TT-S-EEEEEHHHHTTTS-GGGS---TTGGGG-HHHHHHHHHHHTSSSS--TTTS-HHHHTTSSS-TT--HHHHHHHHHHHHHHHHHHHH-S--BSS--PPPTTT-/-HHHHHHHHHHHHTT-HHHHHTT----GGG-S-----PPPSS--SS-SSTTSPPPSS-HHHHHHTEE--TT--TTSSPEEEEE--TT--HHHHHTTTHHHHTTT-SS-EEEEE--GGGG-S-HHHHHHHHHHHHHHHHHTTTT--EEEEEETHHHHHHHHHHHH-GGGGGGEEEEEEES--TT-BHHHHHHTT---TT---SS-B-HHHHHTBTT-HHHHHHIIIIITB-SS-EEEEE-TTT-SSSSS-SSTT-TT--B-TT-S-EEEEEHHHHTTTS-GGGS---TTGGGG-HHHHHHHHHHHTSSSS--STTS-HHHHTT-SS-TT--THHHHHHHHHHHHHHHHHHH-S--BSSPPPPPGGG-

Foldseek 3Di:
DVVVVVVVVVVLLVQLFVVVCVVVGHRDDLLGQADDDPFFFQADPPQHRDPQADGAPDDVNNLVSQKAADPPADLAQEAEEEEEEAFSAGRRLLDCQFQVVVQPPDRLYGYMYGNHPLRCLAALLNVLVSLLCCLRGSCRRRVNAAHEYEYAECRLCSPLSSCLRRVVSLVRHQEYEYELYQLQAAQVLCVQQCAPACQDFGNRWWGQVSNCRHRRHPVSVLSVVSPSQADSHQYEFEYECQPEPRHPPQDDCPHSSHRHHPVVRAYHHHHQLVLLPPQACLNDHAYSQLVSFQLVSNQQVVCSSVDRGGRDSVPDPSNVSRHDSGHPPHDCVSVVSSVSSVVSSVSSGVPPPRTGRGHDDDPPSSD/DVVVVVVVVVLLVQLFQVVVVVVGHRDDLLFQQDDDPFFFQADPPCHRDPQADGQPDDPNNLVSQKAADPPADLAQAAEEEEEEAFLFGFCLLDVQFQVVVQPPDRHYGYIYGNHPLRCLAALLNVLVSVLSCQRGSCRRRVVAAHAYEYAECRLVSPLSSCLRRVVNLVRHAEYEYELYQLQAACVLCVQQQAPACQGQGNRWWRQVSSLRHRRHPNSVLSVVSPSLADSHQYAYEYECAPAPGHPPQDDCPHSSHGHHPPVRAYHHHHQLVLLPPLADSNDHAYSQNSSFQLVSNQQVVQSSPDRHGRDSVVDPSNVRRHDSGHVVHDCVSSVSSVSSVVSSVSSGVPPPNTGRGHDDDDPSRD

B-factor: mean 43.73, std 9.14, range [20.06, 98.1]

Radius of gyration: 26.54 Å; Cα contacts (8 Å, |Δi|>4): 1776; chains: 2; bounding box: 57×85×52 Å